Protein AF-0000000085184685 (afdb_homodimer)

Nearest PDB structures (foldseek):
  4kwa-assembly1_B  TM=7.964E-01  e=4.367E-06  Saccharomonospora viridis DSM 43017
  2g3b-assembly1_B  TM=8.438E-01  e=8.774E-06  Rhodococcus jostii RHA1
  7acl-assembly1_B  TM=8.457E-01  e=2.557E-05  Escherichia coli
  2dg8-assembly1_D  TM=8.093E-01  e=1.333E-05  Streptomyces coelicolor A3(2)
  1rpw-assembly2_D  TM=7.799E-01  e=7.452E-05  Staphylococcus aureus

Solvent-accessible surface area (backbone atoms only — not comparable to full-atom values): 22399 Å² total; per-residue (Å²): 132,80,74,77,71,76,73,72,76,70,70,53,70,66,53,54,54,49,35,44,31,49,25,37,51,52,33,18,37,73,61,27,58,80,45,51,36,68,64,52,24,18,59,67,44,73,47,53,62,72,58,48,54,77,78,29,89,42,71,65,53,43,51,46,51,27,50,51,50,54,54,49,50,51,53,49,52,52,57,67,66,39,63,91,74,70,53,41,50,51,41,50,32,44,50,49,44,48,52,49,29,74,81,62,28,33,48,57,48,46,23,35,49,28,40,49,53,57,42,33,80,78,31,68,70,44,33,52,53,50,50,51,54,52,47,53,51,38,50,52,46,23,53,34,48,43,48,32,30,42,76,70,74,48,70,66,52,71,70,55,31,52,52,50,21,53,46,45,47,11,36,50,48,10,44,30,50,52,42,22,76,40,54,84,79,51,60,91,65,41,60,32,52,46,48,39,53,40,45,15,34,55,68,72,47,88,57,56,74,74,80,126,132,79,74,76,72,75,72,71,75,70,70,53,69,66,54,54,52,49,35,44,31,49,25,38,50,53,33,20,37,74,62,28,57,81,46,49,36,67,66,51,26,17,59,67,45,73,46,51,62,72,58,48,52,76,76,30,89,43,70,66,54,44,50,44,50,28,49,50,51,53,53,49,49,52,53,48,52,51,57,68,66,36,64,91,74,70,54,41,49,52,40,49,32,42,50,46,45,49,52,50,29,74,81,64,28,33,48,57,47,46,24,34,49,28,42,49,54,57,44,31,80,77,31,69,69,44,31,52,52,50,49,51,54,52,48,54,52,38,50,52,48,21,55,34,48,45,47,31,30,40,75,70,74,48,69,65,53,73,69,53,31,51,52,50,21,53,47,44,49,10,36,50,49,11,43,30,50,53,42,22,75,41,54,84,80,51,60,91,64,42,61,31,52,45,47,39,52,41,46,14,34,56,68,72,47,87,56,58,74,73,80,125

Organism: NCBI:txid2984134

Structure (mmCIF, N/CA/C/O backbone):
data_AF-0000000085184685-model_v1
#
loop_
_entity.id
_entity.type
_entity.pdbx_description
1 polymer 'TetR family transcriptional regulator'
#
loop_
_atom_site.group_PDB
_atom_site.id
_atom_site.type_symbol
_atom_site.label_atom_id
_atom_site.label_alt_id
_atom_site.label_comp_id
_atom_site.label_asym_id
_atom_site.label_entity_id
_atom_site.label_seq_id
_atom_site.pdbx_PDB_ins_code
_atom_site.Cartn_x
_atom_site.Cartn_y
_atom_site.Cartn_z
_atom_site.occupancy
_atom_site.B_iso_or_equiv
_atom_site.auth_seq_id
_atom_site.auth_comp_id
_atom_site.auth_asym_id
_atom_site.auth_atom_id
_atom_site.pdbx_PDB_model_num
ATOM 1 N N . MET A 1 1 ? -50.969 39.656 -0.7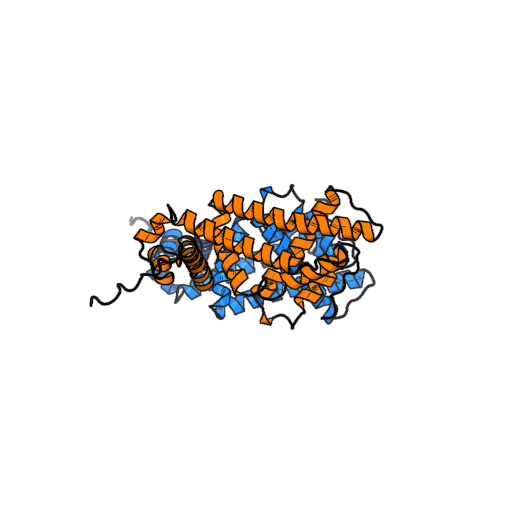15 1 43 1 MET A N 1
ATOM 2 C CA . MET A 1 1 ? -50.75 38.219 -0.789 1 43 1 MET A CA 1
ATOM 3 C C . MET A 1 1 ? -49.281 37.906 -0.47 1 43 1 MET A C 1
ATOM 5 O O . MET A 1 1 ? -48.375 38.438 -1.093 1 43 1 MET A O 1
ATOM 9 N N . SER A 1 2 ? -48.938 37.438 0.768 1 44.94 2 SER A N 1
ATOM 10 C CA . SER A 1 2 ? -47.594 37.25 1.322 1 44.94 2 SER A CA 1
ATOM 11 C C . SER A 1 2 ? -46.781 36.281 0.467 1 44.94 2 SER A C 1
ATOM 13 O O . SER A 1 2 ? -47.312 35.375 -0.138 1 44.94 2 SER A O 1
ATOM 15 N N . ALA A 1 3 ? -45.719 36.719 -0.067 1 52.44 3 ALA A N 1
ATOM 16 C CA . ALA A 1 3 ? -44.781 35.906 -0.838 1 52.44 3 ALA A CA 1
ATOM 17 C C . ALA A 1 3 ? -44.562 34.562 -0.168 1 52.44 3 ALA A C 1
ATOM 19 O O . ALA A 1 3 ? -44.5 34.469 1.061 1 52.44 3 ALA A O 1
ATOM 20 N N . PRO A 1 4 ? -45.062 33.406 -0.814 1 47.41 4 PRO A N 1
ATOM 21 C CA . PRO A 1 4 ? -44.844 32.125 -0.174 1 47.41 4 PRO A CA 1
ATOM 22 C C . PRO A 1 4 ? -43.438 31.969 0.418 1 47.41 4 PRO A C 1
ATOM 24 O O . PRO A 1 4 ? -42.5 32.562 -0.084 1 47.41 4 PRO A O 1
ATOM 27 N N . ARG A 1 5 ? -43.281 31.938 1.69 1 47.94 5 ARG A N 1
ATOM 28 C CA . ARG A 1 5 ? -42.031 31.625 2.365 1 47.94 5 ARG A CA 1
ATOM 29 C C . ARG A 1 5 ? -41.25 30.562 1.611 1 47.94 5 ARG A C 1
ATOM 31 O O . ARG A 1 5 ? -41.812 29.562 1.169 1 47.94 5 ARG A O 1
ATOM 38 N N . ARG A 1 6 ? -40.281 30.906 0.871 1 45.97 6 ARG A N 1
ATOM 39 C CA . ARG A 1 6 ? -39.406 29.906 0.266 1 45.97 6 ARG A CA 1
ATOM 40 C C . ARG A 1 6 ? -39.25 28.688 1.169 1 45.97 6 ARG A C 1
ATOM 42 O O . ARG A 1 6 ? -38.906 28.812 2.34 1 45.97 6 ARG A O 1
ATOM 49 N N . SER A 1 7 ? -40.062 27.734 1.13 1 41.69 7 SER A N 1
ATOM 50 C CA . SER A 1 7 ? -39.906 26.469 1.832 1 41.69 7 SER A CA 1
ATOM 51 C C . SER A 1 7 ? -38.438 26.062 1.874 1 41.69 7 SER A C 1
ATOM 53 O O . SER A 1 7 ? -37.781 25.938 0.831 1 41.69 7 SER A O 1
ATOM 55 N N . PHE A 1 8 ? -37.594 26.719 2.709 1 42.94 8 PHE A N 1
ATOM 56 C CA . PHE A 1 8 ? -36.281 26.141 2.914 1 42.94 8 PHE A CA 1
ATOM 57 C C . PHE A 1 8 ? -36.312 24.625 2.785 1 42.94 8 PHE A C 1
ATOM 59 O O . PHE A 1 8 ? -36.906 23.938 3.619 1 42.94 8 PHE A O 1
ATOM 66 N N . THR A 1 9 ? -36.594 24.016 1.753 1 44.91 9 THR A N 1
ATOM 67 C CA . THR A 1 9 ? -36.375 22.594 1.581 1 44.91 9 THR A CA 1
ATOM 68 C C . THR A 1 9 ? -35.219 22.109 2.449 1 44.91 9 THR A C 1
ATOM 70 O O . THR A 1 9 ? -34.062 22.453 2.197 1 44.91 9 THR A O 1
ATOM 73 N N . ARG A 1 10 ? -35.406 22.109 3.777 1 50.97 10 ARG A N 1
ATOM 74 C CA . ARG A 1 10 ? -34.531 21.547 4.785 1 50.97 10 ARG A CA 1
ATOM 75 C C . ARG A 1 10 ? -33.875 20.266 4.27 1 50.97 10 ARG A C 1
ATOM 77 O O . ARG A 1 10 ? -34.562 19.297 3.949 1 50.97 10 ARG A O 1
ATOM 84 N N . ASP A 1 11 ? -32.812 20.328 3.617 1 61.84 11 ASP A N 1
ATOM 85 C CA . ASP A 1 11 ? -32.125 19.094 3.232 1 61.84 11 ASP A CA 1
AT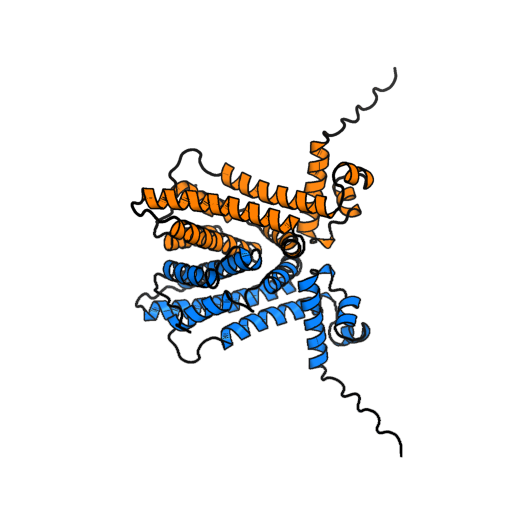OM 86 C C . ASP A 1 11 ? -32.219 18.047 4.344 1 61.84 11 ASP A C 1
ATOM 88 O O . ASP A 1 11 ? -32.125 18.391 5.527 1 61.84 11 ASP A O 1
ATOM 92 N N . ASP A 1 12 ? -32.75 16.875 4.031 1 80.12 12 ASP A N 1
ATOM 93 C CA 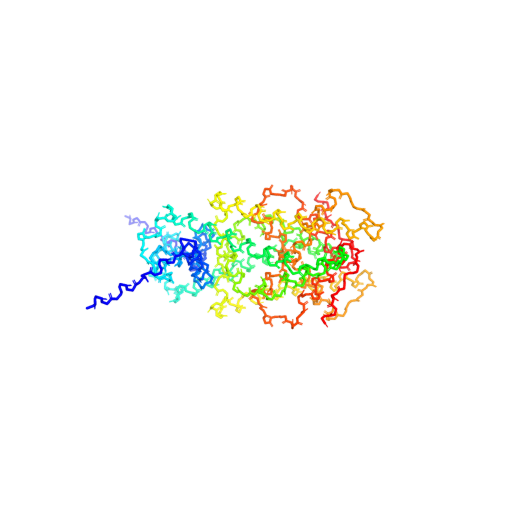. ASP A 1 12 ? -32.844 15.695 4.891 1 80.12 12 ASP A CA 1
ATOM 94 C C . ASP A 1 12 ? -31.562 15.461 5.676 1 80.12 12 ASP A C 1
ATOM 96 O O . ASP A 1 12 ? -30.484 15.766 5.191 1 80.12 12 ASP A O 1
ATOM 100 N N . PRO A 1 13 ? -31.656 15.531 7.016 1 84.5 13 PRO A N 1
ATOM 101 C CA . PRO A 1 13 ? -30.516 15.297 7.895 1 84.5 13 PRO A CA 1
ATOM 102 C C . PRO A 1 13 ? -29.5 14.305 7.305 1 84.5 13 PRO A C 1
ATOM 104 O O . PRO A 1 13 ? -28.297 14.492 7.441 1 84.5 13 PRO A O 1
ATOM 107 N N . GLU A 1 14 ? -29.984 13.406 6.586 1 88 14 GLU A N 1
ATOM 108 C CA . GLU A 1 14 ? -29.109 12.406 5.98 1 88 14 GLU A CA 1
ATOM 109 C C . GLU A 1 14 ? -28.281 13.016 4.848 1 88 14 GLU A C 1
ATOM 111 O O . GLU A 1 14 ? -27.125 12.648 4.656 1 88 14 GLU A O 1
ATOM 116 N N . THR A 1 15 ? -28.844 13.898 4.211 1 90 15 THR A N 1
ATOM 117 C CA . THR A 1 15 ? -28.156 14.57 3.115 1 90 15 THR A CA 1
ATOM 118 C C . THR A 1 15 ? -27.031 15.469 3.645 1 90 15 THR A C 1
ATOM 120 O O . THR A 1 15 ? -25.938 15.5 3.08 1 90 15 THR A O 1
ATOM 123 N N . ARG A 1 16 ? -27.312 16.141 4.723 1 91.75 16 ARG A N 1
ATOM 124 C CA . ARG A 1 16 ? -26.312 17.031 5.316 1 91.75 16 ARG A CA 1
ATOM 125 C C . ARG A 1 16 ? -25.156 16.234 5.91 1 91.75 16 ARG A C 1
ATOM 127 O O . ARG A 1 16 ? -23.984 16.609 5.77 1 91.75 16 ARG A O 1
ATOM 134 N N . ARG A 1 17 ? -25.531 15.188 6.562 1 94.44 17 ARG A N 1
ATOM 135 C CA . ARG A 1 17 ? -24.5 14.297 7.09 1 94.44 17 ARG A CA 1
ATOM 136 C C . ARG A 1 17 ? -23.609 13.766 5.973 1 94.44 17 ARG A C 1
ATOM 138 O O . ARG A 1 17 ? -22.375 13.742 6.113 1 94.44 17 ARG A O 1
ATOM 145 N N . ALA A 1 18 ? -24.219 13.375 4.871 1 94.75 18 ALA A N 1
ATOM 146 C CA . ALA A 1 18 ? -23.469 12.867 3.719 1 94.75 18 ALA A CA 1
ATOM 147 C C . ALA A 1 18 ? -22.594 13.945 3.107 1 94.75 18 ALA A C 1
ATOM 149 O O . ALA A 1 18 ? -21.484 13.664 2.625 1 94.75 18 ALA A O 1
ATOM 150 N N . ALA A 1 19 ? -23.047 15.102 3.131 1 95.5 19 ALA A N 1
ATOM 151 C CA . ALA A 1 19 ? -22.266 16.219 2.6 1 95.5 19 ALA A CA 1
ATOM 152 C C . ALA A 1 19 ? -21.016 16.469 3.426 1 95.5 19 ALA A C 1
ATOM 154 O O . ALA A 1 19 ? -19.953 16.781 2.879 1 95.5 19 ALA A O 1
ATOM 155 N N . LEU A 1 20 ? -21.172 16.328 4.719 1 96.38 20 LEU A N 1
ATOM 156 C CA . LEU A 1 20 ? -20.031 16.484 5.609 1 96.38 20 LEU A CA 1
ATOM 157 C C . LEU A 1 20 ? -19 15.383 5.359 1 96.38 20 LEU A C 1
ATOM 159 O O . LEU A 1 20 ? -17.797 15.656 5.293 1 96.38 20 LEU A O 1
ATOM 163 N N . ILE A 1 21 ? -19.469 14.227 5.168 1 96.81 21 ILE A N 1
ATOM 164 C CA . ILE A 1 21 ? -18.609 13.086 4.898 1 96.81 21 ILE A CA 1
ATOM 165 C C . ILE A 1 21 ? -17.891 13.289 3.568 1 96.81 21 ILE A C 1
ATOM 167 O O . ILE A 1 21 ? -16.672 13.109 3.482 1 96.81 21 ILE A O 1
ATOM 171 N N . ALA A 1 22 ? -18.609 13.75 2.586 1 96.81 22 ALA A N 1
ATOM 172 C CA . ALA A 1 22 ? -18.016 14 1.269 1 96.81 22 ALA A CA 1
ATOM 173 C C . ALA A 1 22 ? -16.969 15.102 1.329 1 96.81 22 ALA A C 1
ATOM 175 O O . ALA A 1 22 ? -15.93 15.008 0.673 1 96.81 22 ALA A O 1
ATOM 176 N N . ALA A 1 23 ? -17.234 16.031 2.105 1 97.25 23 ALA A N 1
ATOM 177 C CA . ALA A 1 23 ? -16.297 17.141 2.27 1 97.25 23 ALA A CA 1
ATOM 178 C C . ALA A 1 23 ? -14.992 16.656 2.885 1 97.25 23 ALA A C 1
ATOM 180 O O . ALA A 1 23 ? -13.906 17.062 2.449 1 97.25 23 ALA A O 1
ATOM 181 N N . VAL A 1 24 ? -15.102 15.828 3.881 1 96.94 24 VAL A N 1
ATOM 182 C CA . VAL A 1 24 ? -13.922 15.273 4.52 1 96.94 24 VAL A CA 1
ATOM 183 C C . VAL A 1 24 ? -13.086 14.508 3.494 1 96.94 24 VAL A C 1
ATOM 185 O O . VAL A 1 24 ? -11.875 14.727 3.379 1 96.94 24 VAL A O 1
ATOM 188 N N . LEU A 1 25 ? -13.734 13.656 2.732 1 96.31 25 LEU A N 1
ATOM 189 C CA . LEU A 1 25 ? -13.047 12.805 1.764 1 96.31 25 LEU A CA 1
ATOM 190 C C . LEU A 1 25 ? -12.367 13.648 0.689 1 96.31 25 LEU A C 1
ATOM 192 O O . LEU A 1 25 ? -11.219 13.391 0.332 1 96.31 25 LEU A O 1
ATOM 196 N N . ASP A 1 26 ? -13.031 14.672 0.25 1 95.44 26 ASP A N 1
ATOM 197 C CA . ASP A 1 26 ? -12.484 15.531 -0.799 1 95.44 26 ASP A CA 1
ATOM 198 C C . ASP A 1 26 ? -11.266 16.297 -0.301 1 95.44 26 ASP A C 1
ATOM 200 O O . ASP A 1 26 ? -10.234 16.344 -0.976 1 95.44 26 ASP A O 1
ATOM 204 N N . LEU A 1 27 ? -11.375 16.844 0.879 1 94.62 27 LEU A N 1
ATOM 205 C CA . LEU A 1 27 ? -10.281 17.625 1.457 1 94.62 27 LEU A CA 1
ATOM 206 C C . LEU A 1 27 ? -9.062 16.734 1.714 1 94.62 27 LEU A C 1
ATOM 208 O O . LEU A 1 27 ? -7.938 17.109 1.378 1 94.62 27 LEU A O 1
ATOM 212 N N . MET A 1 28 ? -9.344 15.586 2.236 1 92.5 28 MET A N 1
ATOM 213 C CA . MET A 1 28 ? -8.242 14.688 2.592 1 92.5 28 MET A CA 1
ATOM 214 C C . MET A 1 28 ? -7.59 14.109 1.344 1 92.5 28 MET A C 1
ATOM 216 O O . MET A 1 28 ? -6.375 13.898 1.313 1 92.5 28 MET A O 1
ATOM 220 N N . ALA A 1 29 ? -8.406 13.836 0.353 1 90.75 29 ALA A N 1
ATOM 221 C CA . ALA A 1 29 ? -7.859 13.305 -0.894 1 90.75 29 ALA A CA 1
ATOM 222 C C . ALA A 1 29 ? -6.938 14.312 -1.563 1 90.75 29 ALA A C 1
ATOM 224 O O . ALA A 1 29 ? -5.898 13.945 -2.119 1 90.75 29 ALA A O 1
ATOM 225 N N . GLU A 1 30 ? -7.25 15.539 -1.43 1 87.44 30 GLU A N 1
ATOM 226 C CA . GLU A 1 30 ? -6.547 16.594 -2.16 1 87.44 30 GLU A CA 1
ATOM 227 C C . GLU A 1 30 ? -5.34 17.094 -1.374 1 87.44 30 GLU A C 1
ATOM 229 O O . GLU A 1 30 ? -4.25 17.25 -1.928 1 87.44 30 GLU A O 1
ATOM 234 N N . ASP A 1 31 ? -5.582 17.266 -0.012 1 85.69 31 ASP A N 1
ATOM 235 C CA . ASP A 1 31 ? -4.539 18 0.698 1 85.69 31 ASP A CA 1
ATOM 236 C C . ASP A 1 31 ? -4.074 17.25 1.938 1 85.69 31 ASP A C 1
ATOM 238 O O . ASP A 1 31 ? -3.293 17.766 2.736 1 85.69 31 ASP A O 1
ATOM 242 N N . GLY A 1 32 ? -4.555 16.031 2.059 1 86.31 32 GLY A N 1
ATOM 243 C CA . GLY A 1 32 ? -4.137 15.227 3.201 1 86.31 32 GLY A CA 1
ATOM 244 C C . GLY A 1 32 ? -4.977 15.477 4.438 1 86.31 32 GLY A C 1
ATOM 245 O O . GLY A 1 32 ? -5.895 16.297 4.422 1 86.31 32 GLY A O 1
ATOM 246 N N . PRO A 1 33 ? -4.695 14.797 5.551 1 85.81 33 PRO A N 1
ATOM 247 C CA . PRO A 1 33 ? -5.52 14.836 6.762 1 85.81 33 PRO A CA 1
ATOM 248 C C . PRO A 1 33 ? -5.562 16.219 7.398 1 85.81 33 PRO A C 1
ATOM 250 O O . PRO A 1 33 ? -6.578 16.609 7.984 1 85.81 33 PRO A O 1
ATOM 253 N N . GLN A 1 34 ? -4.543 16.938 7.297 1 84.38 34 GLN A N 1
ATOM 254 C CA . GLN A 1 34 ? -4.445 18.234 7.953 1 84.38 34 GLN A CA 1
ATOM 255 C C . GLN A 1 34 ? -5.406 19.234 7.324 1 84.38 34 GLN A C 1
ATOM 257 O O . GLN A 1 34 ? -5.738 20.25 7.938 1 84.38 34 GLN A O 1
ATOM 262 N N . ALA A 1 35 ? -5.805 18.938 6.184 1 88.81 35 ALA A N 1
ATOM 263 C CA . ALA A 1 35 ? -6.695 19.859 5.469 1 88.81 35 ALA A CA 1
ATOM 264 C C . ALA A 1 35 ? -8.125 19.734 5.98 1 88.81 35 ALA A C 1
ATOM 266 O O . ALA A 1 35 ? -8.945 20.625 5.75 1 88.81 35 ALA A O 1
ATOM 267 N N . ALA A 1 36 ? -8.414 18.641 6.629 1 92.75 36 ALA A N 1
ATOM 268 C CA . ALA A 1 36 ? -9.773 18.406 7.105 1 92.75 36 ALA A CA 1
ATOM 269 C C . ALA A 1 36 ? -9.992 19.031 8.477 1 92.75 36 ALA A C 1
ATOM 271 O O . ALA A 1 36 ? -10.266 18.344 9.453 1 92.75 36 ALA A O 1
ATOM 272 N N . THR A 1 37 ? -9.945 20.375 8.508 1 93.75 37 THR A N 1
ATOM 273 C CA . THR A 1 37 ? -10.32 21.094 9.719 1 93.75 37 THR A CA 1
ATOM 274 C C . THR A 1 37 ? -11.828 21.312 9.789 1 93.75 37 THR A C 1
ATOM 276 O O . THR A 1 37 ? -12.516 21.234 8.766 1 93.75 37 THR A O 1
ATOM 279 N N . VAL A 1 38 ? -12.258 21.578 11.008 1 95.06 38 VAL A N 1
ATOM 280 C CA . VAL A 1 38 ? -13.688 21.797 11.188 1 95.06 38 VAL A CA 1
ATOM 281 C C . VAL A 1 38 ? -14.148 22.953 10.305 1 95.06 38 VAL A C 1
ATOM 283 O O . VAL A 1 38 ? -15.188 22.859 9.633 1 95.06 38 VAL A O 1
ATOM 286 N N . ARG A 1 39 ? -13.383 23.969 10.25 1 95.94 39 ARG A N 1
ATOM 287 C CA . ARG A 1 39 ? -13.719 25.141 9.453 1 95.94 39 ARG A CA 1
ATOM 288 C C . ARG A 1 39 ? -13.742 24.797 7.965 1 95.94 39 ARG A C 1
ATOM 290 O O . ARG A 1 39 ? -14.695 25.141 7.262 1 95.94 39 ARG A O 1
ATOM 297 N N . ALA A 1 40 ? -12.734 24.109 7.496 1 96.56 40 ALA A N 1
ATOM 298 C CA . ALA A 1 40 ? -12.633 23.766 6.082 1 96.56 40 ALA A CA 1
ATOM 299 C C . ALA A 1 40 ? -13.75 22.812 5.668 1 96.56 40 ALA A C 1
ATOM 301 O O . ALA A 1 40 ? -14.312 22.938 4.574 1 96.56 40 ALA A O 1
ATOM 302 N N . ILE A 1 41 ? -14.07 21.844 6.52 1 97.31 41 ILE A N 1
ATOM 303 C CA . ILE A 1 41 ? -15.125 20.875 6.25 1 97.31 41 ILE A CA 1
ATOM 304 C C . ILE A 1 41 ? -16.469 21.594 6.148 1 97.31 41 ILE A C 1
ATOM 306 O O . ILE A 1 41 ? -17.234 21.359 5.211 1 97.31 41 ILE A O 1
ATOM 310 N N . ALA A 1 42 ? -16.734 22.484 7.129 1 96.25 42 ALA A N 1
ATOM 311 C CA . ALA A 1 42 ? -17.984 23.25 7.137 1 96.25 42 ALA A CA 1
ATOM 312 C C . ALA A 1 42 ? -18.125 24.078 5.859 1 96.25 42 ALA A C 1
ATOM 314 O O . ALA A 1 42 ? -19.172 24.031 5.203 1 96.25 42 ALA A O 1
ATOM 315 N N . ASP A 1 43 ? -17.094 24.75 5.523 1 96.75 43 ASP A N 1
ATOM 316 C CA . ASP A 1 43 ? -17.094 25.594 4.332 1 96.75 43 ASP A CA 1
ATOM 317 C C . ASP A 1 43 ? -17.359 24.781 3.072 1 96.75 43 ASP A C 1
ATOM 319 O O . ASP A 1 43 ? -18.188 25.156 2.24 1 96.75 43 ASP A O 1
ATOM 323 N N . ALA A 1 44 ? -16.703 23.672 2.967 1 96.19 44 ALA A N 1
ATOM 324 C CA . ALA A 1 44 ? -16.828 22.812 1.793 1 96.19 44 ALA A CA 1
ATOM 325 C C . ALA A 1 44 ? -18.234 22.219 1.697 1 96.19 44 ALA A C 1
ATOM 327 O O . ALA A 1 44 ? -18.75 22 0.599 1 96.19 44 ALA A O 1
ATOM 328 N N . ALA A 1 45 ? -18.828 21.969 2.828 1 95.62 45 ALA A N 1
ATOM 329 C CA . ALA A 1 45 ? -20.156 21.359 2.869 1 95.62 45 ALA A CA 1
ATOM 330 C C . ALA A 1 45 ? -21.266 22.406 2.773 1 95.62 45 ALA A C 1
ATOM 332 O O . ALA A 1 45 ? -22.438 22.078 2.643 1 95.62 45 ALA A O 1
ATOM 333 N N . GLY A 1 46 ? -20.891 23.688 2.859 1 95 46 GLY A N 1
ATOM 334 C CA . GLY A 1 46 ? -21.875 24.75 2.854 1 95 46 GLY A CA 1
ATOM 335 C C . GLY A 1 46 ? -22.703 24.812 4.129 1 95 46 GLY A C 1
ATOM 336 O O . GLY A 1 46 ? -23.906 25.109 4.086 1 95 46 GLY A O 1
ATOM 337 N N . LEU A 1 47 ? -22.094 24.453 5.211 1 94.38 47 LEU A N 1
ATOM 338 C CA . LEU A 1 47 ? -22.75 24.438 6.516 1 94.38 47 LEU A CA 1
ATOM 339 C C . LEU A 1 47 ? -21.984 25.281 7.52 1 94.38 47 LEU A C 1
ATOM 341 O O . LEU A 1 47 ? -20.844 25.672 7.262 1 94.38 47 LEU A O 1
ATOM 345 N N . SER A 1 48 ? -22.641 25.594 8.617 1 92.12 48 SER A N 1
ATOM 346 C CA . SER A 1 48 ? -21.938 26.266 9.703 1 92.12 48 SER A CA 1
ATOM 347 C C . SER A 1 48 ? -21.172 25.266 10.57 1 92.12 48 SER A C 1
ATOM 349 O O . SER A 1 48 ? -21.516 24.078 10.602 1 92.12 48 SER A O 1
ATOM 351 N N . GLN A 1 49 ? -20.141 25.719 11.242 1 92.31 49 GLN A N 1
ATOM 352 C CA . GLN A 1 49 ? -19.391 24.875 12.172 1 92.31 49 GLN A CA 1
ATOM 353 C C . GLN A 1 49 ? -20.297 24.312 13.258 1 92.31 49 GLN A C 1
ATOM 355 O O . GLN A 1 49 ? -20.125 23.172 13.703 1 92.31 49 GLN A O 1
ATOM 360 N N . GLY A 1 50 ? -21.266 25.141 13.688 1 91.25 50 GLY A N 1
ATOM 361 C CA . GLY A 1 50 ? -22.234 24.703 14.688 1 91.25 50 GLY A CA 1
ATOM 362 C C . GLY A 1 50 ? -23.078 23.516 14.227 1 91.25 50 GLY A C 1
ATOM 363 O O . GLY A 1 50 ? -23.391 22.625 15.023 1 91.25 50 GLY A O 1
ATOM 364 N N . MET A 1 51 ? -23.406 23.469 13.016 1 90.69 51 MET A N 1
ATOM 365 C CA . MET A 1 51 ? -24.203 22.391 12.453 1 90.69 51 MET A CA 1
ATOM 366 C C . MET A 1 51 ? -23.438 21.078 12.469 1 90.69 51 MET A C 1
ATOM 368 O O . MET A 1 51 ? -24.031 20 12.609 1 90.69 51 MET A O 1
ATOM 372 N N . ILE A 1 52 ? -22.078 21.109 12.312 1 93.12 52 ILE A N 1
ATOM 373 C CA . ILE A 1 52 ? -21.266 19.891 12.359 1 93.12 52 ILE A CA 1
ATOM 374 C C . ILE A 1 52 ? -21.453 19.203 13.703 1 93.12 52 ILE A C 1
ATOM 376 O O . ILE A 1 52 ? -21.562 17.969 13.766 1 93.12 52 ILE A O 1
ATOM 380 N N . ARG A 1 53 ? -21.609 19.984 14.742 1 91.44 53 ARG A N 1
ATOM 381 C CA . ARG A 1 53 ? -21.734 19.438 16.094 1 91.44 53 ARG A CA 1
ATOM 382 C C . ARG A 1 53 ? -23.062 18.688 16.266 1 91.44 53 ARG A C 1
ATOM 384 O O . ARG A 1 53 ? -23.188 17.828 17.141 1 91.44 53 ARG A O 1
ATOM 391 N N . HIS A 1 54 ? -24.031 19.062 15.469 1 92.31 54 HIS A N 1
ATOM 392 C CA . HIS A 1 54 ? -25.328 18.375 15.5 1 92.31 54 HIS A CA 1
ATOM 393 C C . HIS A 1 54 ? -25.188 16.938 15 1 92.31 54 HIS A C 1
ATOM 395 O O . HIS A 1 54 ? -25.953 16.062 15.422 1 92.31 54 HIS A O 1
ATOM 401 N N . TYR A 1 55 ? -24.188 16.719 14.234 1 93.94 55 TYR A N 1
ATOM 402 C CA . TYR A 1 55 ? -24.078 15.422 13.586 1 93.94 55 TYR A CA 1
ATOM 403 C C . TYR A 1 55 ? -22.922 14.617 14.18 1 93.94 55 TYR A C 1
ATOM 405 O O . TYR A 1 55 ? -23 13.391 14.266 1 93.94 55 TYR A O 1
ATOM 413 N N . PHE A 1 56 ? -21.859 15.328 14.539 1 95.69 56 PHE A N 1
ATOM 414 C CA . PHE A 1 56 ? -20.672 14.68 15.062 1 95.69 56 PHE A CA 1
ATOM 415 C C . PHE A 1 56 ? -20.141 15.422 16.281 1 95.69 56 PHE A C 1
ATOM 417 O O . PHE A 1 56 ? -19.969 16.641 16.25 1 95.69 56 PHE A O 1
ATOM 424 N N . SER A 1 57 ? -19.812 14.656 17.25 1 93.94 57 SER A N 1
ATOM 425 C CA . SER A 1 57 ? -19.391 15.25 18.516 1 93.94 57 SER A CA 1
ATOM 426 C C . SER A 1 57 ? -17.953 15.758 18.438 1 93.94 57 SER A C 1
ATOM 428 O O . SER A 1 57 ? -17.578 16.688 19.156 1 93.94 57 SER A O 1
ATOM 430 N N . THR A 1 58 ? -17.156 15.062 17.656 1 93.25 58 THR A N 1
ATOM 431 C CA . THR A 1 58 ? -15.766 15.461 17.531 1 93.25 58 THR A CA 1
ATOM 432 C C . THR A 1 58 ? -15.305 15.352 16.078 1 93.25 58 THR A C 1
ATOM 434 O O . THR A 1 58 ? -15.953 14.688 15.258 1 93.25 58 THR A O 1
ATOM 437 N N . LYS A 1 59 ? -14.281 16.031 15.75 1 92.81 59 LYS A N 1
ATOM 438 C CA . LYS A 1 59 ? -13.672 15.93 14.43 1 92.81 59 LYS A CA 1
ATOM 439 C C . LYS A 1 59 ? -13.242 14.492 14.133 1 92.81 59 LYS A C 1
ATOM 441 O O . LYS A 1 59 ? -13.406 14.008 13.008 1 92.81 59 LYS A O 1
ATOM 446 N N . GLU A 1 60 ? -12.75 13.828 15.133 1 90.75 60 GLU A N 1
ATOM 447 C CA . GLU A 1 60 ? -12.297 12.453 15 1 90.75 60 GLU A CA 1
ATOM 448 C C . GLU A 1 60 ? -13.445 11.523 14.625 1 90.75 60 GLU A C 1
ATOM 450 O O . GLU A 1 60 ? -13.281 10.633 13.789 1 90.75 60 GLU A O 1
ATOM 455 N N . GLU A 1 61 ? -14.516 11.773 15.211 1 94.31 61 GLU A N 1
ATOM 456 C CA . GLU A 1 61 ? -15.695 10.992 14.875 1 94.31 61 GLU A CA 1
ATOM 457 C C . GLU A 1 61 ? -16.109 11.211 13.422 1 94.31 61 GLU A C 1
ATOM 459 O O . GLU A 1 61 ? -16.484 10.266 12.727 1 94.31 61 GLU A O 1
ATOM 464 N N . LEU A 1 62 ? -16.109 12.461 13.055 1 96 62 LEU A N 1
ATOM 465 C CA . LEU A 1 62 ? -16.453 12.805 11.68 1 96 62 LEU A CA 1
ATOM 466 C C . LEU A 1 62 ? -15.484 12.156 10.695 1 96 62 LEU A C 1
ATOM 468 O O . LEU A 1 62 ? -15.906 11.586 9.688 1 96 62 LEU A O 1
ATOM 472 N N . ILE A 1 63 ? -14.25 12.156 10.977 1 94.88 63 ILE A N 1
ATOM 473 C CA . ILE A 1 63 ? -13.219 11.578 10.117 1 94.88 63 ILE A CA 1
ATOM 474 C C . ILE A 1 63 ? -13.383 10.062 10.055 1 94.88 63 ILE A C 1
ATOM 476 O O . ILE A 1 63 ? -13.297 9.461 8.984 1 94.88 63 ILE A O 1
ATOM 480 N N . ASN A 1 64 ? -13.602 9.453 11.172 1 94.56 64 ASN A N 1
ATOM 481 C CA . ASN A 1 64 ? -13.828 8.016 11.203 1 94.56 64 ASN A CA 1
ATOM 482 C C . ASN A 1 64 ? -15.055 7.625 10.391 1 94.56 64 ASN A C 1
ATOM 484 O O . ASN A 1 64 ? -15.047 6.613 9.688 1 94.56 64 ASN A O 1
ATOM 488 N N . ALA A 1 65 ? -16.062 8.422 10.516 1 95.94 65 ALA A N 1
ATOM 489 C CA . ALA A 1 65 ? -17.281 8.18 9.734 1 95.94 65 ALA A CA 1
ATOM 490 C C . ALA A 1 65 ? -17 8.281 8.234 1 95.94 65 ALA A C 1
ATOM 492 O O . ALA A 1 65 ? -17.547 7.516 7.441 1 95.94 65 ALA A O 1
ATOM 493 N N . ALA A 1 66 ? -16.234 9.227 7.859 1 96.62 66 ALA A N 1
ATOM 494 C CA . ALA A 1 66 ? -15.836 9.383 6.457 1 96.62 66 ALA A CA 1
ATOM 495 C C . ALA A 1 66 ? -15.039 8.18 5.973 1 96.62 66 ALA A C 1
ATOM 497 O O . ALA A 1 66 ? -15.258 7.68 4.867 1 96.62 66 ALA A O 1
ATOM 498 N N . TYR A 1 67 ? -14.172 7.723 6.797 1 94.25 67 TYR A N 1
ATOM 499 C CA . TYR A 1 67 ? -13.375 6.539 6.48 1 94.25 67 TYR A CA 1
ATOM 500 C C . TYR A 1 67 ? -14.273 5.324 6.277 1 94.25 67 TYR A C 1
ATOM 502 O O . TYR A 1 67 ? -14.156 4.621 5.27 1 94.25 67 TYR A O 1
ATOM 510 N N . GLN A 1 68 ? -15.094 5.09 7.199 1 94.81 68 GLN A N 1
ATOM 511 C CA . GLN A 1 68 ? -16.016 3.967 7.121 1 94.81 68 GLN A CA 1
ATOM 512 C C . GLN A 1 68 ? -16.875 4.043 5.859 1 94.81 68 GLN A C 1
ATOM 514 O O . GLN A 1 68 ? -17.047 3.045 5.16 1 94.81 68 GLN A O 1
ATOM 519 N N . ALA A 1 69 ? -17.391 5.215 5.613 1 94.5 69 ALA A N 1
ATOM 520 C CA . ALA A 1 69 ? -18.234 5.402 4.434 1 94.5 69 ALA A CA 1
ATOM 521 C C . ALA A 1 69 ? -17.453 5.105 3.152 1 94.5 69 ALA A C 1
ATOM 523 O O . ALA A 1 69 ? -17.984 4.469 2.236 1 94.5 69 ALA A O 1
ATOM 524 N N . HIS A 1 70 ? -16.266 5.59 3.064 1 92.75 70 HIS A N 1
ATOM 525 C CA . HIS A 1 70 ? -15.422 5.375 1.9 1 92.75 70 HIS A CA 1
ATOM 526 C C . HIS A 1 70 ? -15.156 3.889 1.679 1 92.75 70 HIS A C 1
ATOM 528 O O . HIS A 1 70 ? -15.297 3.389 0.562 1 92.75 70 HIS A O 1
ATOM 534 N N . MET A 1 71 ? -14.781 3.16 2.707 1 91.38 71 MET A N 1
ATOM 535 C CA . MET A 1 71 ? -14.469 1.735 2.613 1 91.38 71 MET A CA 1
ATOM 536 C C . MET A 1 71 ? -15.719 0.93 2.264 1 91.38 71 MET A C 1
ATOM 538 O O . MET A 1 71 ? -15.656 0.005 1.452 1 91.38 71 MET A O 1
ATOM 542 N N . GLU A 1 72 ? -16.781 1.285 2.871 1 90.88 72 GLU A N 1
ATOM 543 C CA . GLU A 1 72 ? -18.031 0.605 2.59 1 90.88 72 GLU A CA 1
ATOM 544 C C . GLU A 1 72 ? -18.469 0.81 1.139 1 90.88 72 GLU A C 1
ATOM 546 O O . GLU A 1 72 ? -18.984 -0.11 0.502 1 90.88 72 GLU A O 1
ATOM 551 N N . ALA A 1 73 ? -18.281 1.978 0.668 1 88.44 73 ALA A N 1
ATOM 552 C CA . ALA A 1 73 ? -18.625 2.27 -0.722 1 88.44 73 ALA A CA 1
ATOM 553 C C . ALA A 1 73 ? -17.781 1.428 -1.68 1 88.44 73 ALA A C 1
ATOM 555 O O . ALA A 1 73 ? -18.297 0.936 -2.691 1 88.44 73 ALA A O 1
ATOM 556 N N . GLN A 1 74 ? -16.547 1.233 -1.392 1 86.75 74 GLN A N 1
ATOM 557 C CA . GLN A 1 74 ? -15.672 0.427 -2.227 1 86.75 74 GLN A CA 1
ATOM 558 C C . GLN A 1 74 ? -16.109 -1.035 -2.236 1 86.75 74 GLN A C 1
ATOM 560 O O . GLN A 1 74 ? -16.156 -1.666 -3.295 1 86.75 74 GLN A O 1
ATOM 565 N N . LEU A 1 75 ? -16.375 -1.576 -1.069 1 88.81 75 LEU A N 1
ATOM 566 C CA . LEU A 1 75 ? -16.812 -2.965 -0.967 1 88.81 75 LEU A CA 1
ATOM 567 C C . LEU A 1 75 ? -18.156 -3.164 -1.652 1 88.81 75 LEU A C 1
ATOM 569 O O . LEU A 1 75 ? -18.359 -4.168 -2.34 1 88.81 75 LEU A O 1
ATOM 573 N N . THR A 1 76 ? -19.016 -2.148 -1.453 1 87.5 76 THR A N 1
ATOM 574 C CA . THR A 1 76 ? -20.344 -2.221 -2.068 1 87.5 76 THR A CA 1
ATOM 575 C C . THR A 1 76 ? -20.234 -2.188 -3.59 1 87.5 76 THR A C 1
ATOM 577 O O . THR A 1 76 ? -20.906 -2.951 -4.281 1 87.5 76 THR A O 1
ATOM 580 N N . ALA A 1 77 ? -19.391 -1.361 -4.09 1 83.44 77 ALA A N 1
ATOM 581 C CA . ALA A 1 77 ? -19.172 -1.28 -5.531 1 83.44 77 ALA A CA 1
ATOM 582 C C . ALA A 1 77 ? -18.609 -2.596 -6.074 1 83.44 77 ALA A C 1
ATOM 584 O O . ALA A 1 77 ? -19.031 -3.055 -7.141 1 83.44 77 ALA A O 1
ATOM 585 N N . THR A 1 78 ? -17.719 -3.205 -5.324 1 87.38 78 THR A N 1
ATOM 586 C CA . THR A 1 78 ? -17.141 -4.492 -5.707 1 87.38 78 THR A CA 1
ATOM 587 C C . THR A 1 78 ? -18.219 -5.57 -5.75 1 87.38 78 THR A C 1
ATOM 589 O O . THR A 1 78 ? -18.359 -6.281 -6.75 1 87.38 78 THR A O 1
ATOM 592 N N . ARG A 1 79 ? -19.016 -5.59 -4.766 1 87.88 79 ARG A N 1
ATOM 593 C CA . ARG A 1 79 ? -20.062 -6.602 -4.684 1 87.88 79 ARG A CA 1
ATOM 594 C C . ARG A 1 79 ? -21.109 -6.41 -5.785 1 87.88 79 ARG A C 1
ATOM 596 O O . ARG A 1 79 ? -21.578 -7.383 -6.383 1 87.88 79 ARG A O 1
ATOM 603 N N . ALA A 1 80 ? -21.391 -5.145 -6.035 1 87.44 80 ALA A N 1
ATOM 604 C CA . ALA A 1 80 ? -22.422 -4.828 -7.031 1 87.44 80 ALA A CA 1
ATOM 605 C C . ALA A 1 80 ? -21.953 -5.195 -8.438 1 87.44 80 ALA A C 1
ATOM 607 O O . ALA A 1 80 ? -22.766 -5.434 -9.328 1 87.44 80 ALA A O 1
ATOM 608 N N . SER A 1 81 ? -20.672 -5.184 -8.609 1 86.31 81 SER A N 1
ATOM 609 C CA . SER A 1 81 ? -20.109 -5.48 -9.914 1 86.31 81 SER A CA 1
ATOM 610 C C . SER A 1 81 ? -20.078 -6.984 -10.18 1 86.31 81 SER A C 1
ATOM 612 O O . SER A 1 81 ? -19.891 -7.418 -11.312 1 86.31 81 SER A O 1
ATOM 614 N N . LEU A 1 82 ? -20.203 -7.797 -9.133 1 86.56 82 LEU A N 1
ATOM 615 C CA . LEU A 1 82 ? -20.156 -9.25 -9.273 1 86.56 82 LEU A CA 1
ATOM 616 C C . LEU A 1 82 ? -21.422 -9.781 -9.93 1 86.56 82 LEU A C 1
ATOM 618 O O . LEU A 1 82 ? -22.531 -9.367 -9.586 1 86.56 82 LEU A O 1
ATOM 622 N N . PRO A 1 83 ? -21.203 -10.516 -11.008 1 79.25 83 PRO A N 1
ATOM 623 C CA . PRO A 1 83 ? -22.391 -11.102 -11.625 1 79.25 83 PRO A CA 1
ATOM 624 C C . PRO A 1 83 ? -23.219 -11.922 -10.641 1 79.25 83 PRO A C 1
ATOM 626 O O . PRO A 1 83 ? -22.672 -12.633 -9.797 1 79.25 83 PRO A O 1
ATOM 629 N N . ALA A 1 84 ? -24.5 -11.648 -10.758 1 70.88 84 ALA A N 1
ATOM 630 C CA . ALA A 1 84 ? -25.438 -12.383 -9.906 1 70.88 84 ALA A CA 1
ATOM 631 C C . ALA A 1 84 ? -25.406 -13.875 -10.219 1 70.88 84 ALA A C 1
ATOM 633 O O . ALA A 1 84 ? -25.578 -14.711 -9.32 1 70.88 84 ALA A O 1
ATOM 634 N N . CYS A 1 85 ? -25.266 -14.078 -11.531 1 69.25 85 CYS A N 1
ATOM 635 C CA . CYS A 1 85 ? -25.172 -15.453 -12.016 1 69.25 85 CYS A CA 1
ATOM 636 C C . CYS A 1 85 ? -23.797 -15.727 -12.609 1 69.25 85 CYS A C 1
ATOM 638 O O . CYS A 1 85 ? -23.141 -14.812 -13.109 1 69.25 85 CYS A O 1
ATOM 640 N N . GLY A 1 86 ? -22.969 -16.672 -11.992 1 77.56 86 GLY A N 1
ATOM 641 C CA . GLY A 1 86 ? -21.672 -17.031 -12.531 1 77.56 86 GLY A CA 1
ATOM 642 C C . GLY A 1 86 ? -20.875 -17.953 -11.625 1 77.56 86 GLY A C 1
ATOM 643 O O . GLY A 1 86 ? -21.234 -18.141 -10.453 1 77.56 86 GLY A O 1
ATOM 644 N N . THR A 1 87 ? -19.938 -18.562 -12.234 1 89.44 87 THR A N 1
ATOM 645 C CA . THR A 1 87 ? -19.062 -19.469 -11.492 1 89.44 87 THR A CA 1
ATOM 646 C C . THR A 1 87 ? -18.188 -18.688 -10.516 1 89.44 87 THR A C 1
ATOM 648 O O . THR A 1 87 ? -18.047 -17.469 -10.641 1 89.44 87 THR A O 1
ATOM 651 N N . ALA A 1 88 ? -17.812 -19.328 -9.438 1 93.19 88 ALA A N 1
ATOM 652 C CA . ALA A 1 88 ? -16.875 -18.734 -8.492 1 93.19 88 ALA A CA 1
ATOM 653 C C . ALA A 1 88 ? -15.656 -18.172 -9.219 1 93.19 88 ALA A C 1
ATOM 655 O O . ALA A 1 88 ? -15.133 -17.109 -8.852 1 93.19 88 ALA A O 1
ATOM 656 N N . MET A 1 89 ? -15.273 -18.828 -10.266 1 93.19 89 MET A N 1
ATOM 657 C CA . MET A 1 89 ? -14.125 -18.391 -11.055 1 93.19 89 MET A CA 1
ATOM 658 C C . MET A 1 89 ? -14.406 -17.062 -11.758 1 93.19 89 MET A C 1
ATOM 660 O O . MET A 1 89 ? -13.562 -16.172 -11.773 1 93.19 89 MET A O 1
ATOM 664 N N . ALA A 1 90 ? -15.555 -16.938 -12.289 1 92.69 90 ALA A N 1
ATOM 665 C CA . ALA A 1 90 ? -15.945 -15.711 -12.969 1 92.69 90 ALA A CA 1
ATOM 666 C C . ALA A 1 90 ? -16.031 -14.547 -11.984 1 92.69 90 ALA A C 1
ATOM 668 O O . ALA A 1 90 ? -15.664 -13.414 -12.312 1 92.69 90 ALA A O 1
ATOM 669 N N . ARG A 1 91 ? -16.547 -14.836 -10.852 1 94.25 91 ARG A N 1
ATOM 670 C CA . ARG A 1 91 ? -16.672 -13.805 -9.828 1 94.25 91 ARG A CA 1
ATOM 671 C C . ARG A 1 91 ? -15.312 -13.367 -9.312 1 94.25 91 ARG A C 1
ATOM 673 O O . ARG A 1 91 ? -15.086 -12.18 -9.07 1 94.25 91 ARG A O 1
ATOM 680 N N . LEU A 1 92 ? -14.398 -14.344 -9.172 1 94.5 92 LEU A N 1
ATOM 681 C CA . LEU A 1 92 ? -13.031 -14.008 -8.789 1 94.5 92 LEU A CA 1
ATOM 682 C C . LEU A 1 92 ? -12.375 -13.133 -9.844 1 94.5 92 LEU A C 1
ATOM 684 O O . LEU A 1 92 ? -11.719 -12.141 -9.508 1 94.5 92 LEU A O 1
ATOM 688 N N . ALA A 1 93 ? -12.578 -13.492 -11.086 1 94.94 93 ALA A N 1
ATOM 689 C CA . ALA A 1 93 ? -12.031 -12.695 -12.18 1 94.94 93 ALA A CA 1
ATOM 690 C C . ALA A 1 93 ? -12.578 -11.273 -12.156 1 94.94 93 ALA A C 1
ATOM 692 O O . ALA A 1 93 ? -11.844 -10.312 -12.391 1 94.94 93 ALA A O 1
ATOM 693 N N . ARG A 1 94 ? -13.82 -11.141 -11.859 1 94.38 94 ARG A N 1
ATOM 694 C CA . ARG A 1 94 ? -14.453 -9.828 -11.82 1 94.38 94 ARG A CA 1
ATOM 695 C C . ARG A 1 94 ? -13.906 -8.984 -10.672 1 94.38 94 ARG A C 1
ATOM 697 O O . ARG A 1 94 ? -13.703 -7.781 -10.812 1 94.38 94 ARG A O 1
ATOM 704 N N . ILE A 1 95 ? -13.688 -9.586 -9.523 1 95 95 ILE A N 1
ATOM 705 C CA . ILE A 1 95 ? -13.133 -8.859 -8.391 1 95 95 ILE A CA 1
ATOM 706 C C . ILE A 1 95 ? -11.75 -8.32 -8.75 1 95 95 ILE A C 1
ATOM 708 O O . ILE A 1 95 ? -11.406 -7.188 -8.398 1 95 95 ILE A O 1
ATOM 712 N N . ILE A 1 96 ? -10.938 -9.133 -9.445 1 95.62 96 ILE A N 1
ATOM 713 C CA . ILE A 1 96 ? -9.609 -8.703 -9.859 1 95.62 96 ILE A CA 1
ATOM 714 C C . ILE A 1 96 ? -9.719 -7.477 -10.766 1 95.62 96 ILE A C 1
ATOM 716 O O . ILE A 1 96 ? -9.047 -6.469 -10.547 1 95.62 96 ILE A O 1
ATOM 720 N N . THR A 1 97 ? -10.633 -7.535 -11.695 1 94.69 97 THR A N 1
ATOM 721 C CA . THR A 1 97 ? -10.82 -6.449 -12.648 1 94.69 97 THR A CA 1
ATOM 722 C C . THR A 1 97 ? -11.266 -5.176 -11.938 1 94.69 97 THR A C 1
ATOM 724 O O . THR A 1 97 ? -10.68 -4.109 -12.133 1 94.69 97 THR A O 1
ATOM 727 N N . VAL A 1 98 ? -12.227 -5.27 -11.117 1 92.88 98 VAL A N 1
ATOM 728 C CA . VAL A 1 98 ? -12.82 -4.113 -10.453 1 92.88 98 VAL A CA 1
ATOM 729 C C . VAL A 1 98 ? -11.812 -3.49 -9.492 1 92.88 98 VAL A C 1
ATOM 731 O O . VAL A 1 98 ? -11.742 -2.268 -9.359 1 92.88 98 VAL A O 1
ATOM 734 N N . SER A 1 99 ? -11.047 -4.336 -8.797 1 94.5 99 SER A N 1
ATOM 735 C CA . SER A 1 99 ? -10.086 -3.867 -7.805 1 94.5 99 SER A CA 1
ATOM 736 C C . SER A 1 99 ? -8.953 -3.086 -8.453 1 94.5 99 SER A C 1
ATOM 738 O O . SER A 1 99 ? -8.305 -2.258 -7.809 1 94.5 99 SER A O 1
ATOM 740 N N . LEU A 1 100 ? -8.734 -3.348 -9.805 1 95.75 100 LEU A N 1
ATOM 741 C CA . LEU A 1 100 ? -7.52 -2.826 -10.422 1 95.75 100 LEU A CA 1
ATOM 742 C C . LEU A 1 100 ? -7.855 -1.857 -11.547 1 95.75 100 LEU A C 1
ATOM 744 O O . LEU A 1 100 ? -7.012 -1.577 -12.398 1 95.75 100 LEU A O 1
ATOM 748 N N . THR A 1 101 ? -9.109 -1.401 -11.562 1 91.88 101 THR A N 1
ATOM 749 C CA . THR A 1 101 ? -9.539 -0.399 -12.531 1 91.88 101 THR A CA 1
ATOM 750 C C . THR A 1 101 ? -10.258 0.752 -11.836 1 91.88 101 THR A C 1
ATOM 752 O O . THR A 1 101 ? -10.75 0.598 -10.719 1 91.88 101 THR A O 1
ATOM 755 N N . PRO A 1 102 ? -10.234 1.921 -12.477 1 88.88 102 PRO A N 1
ATOM 756 C CA . PRO A 1 102 ? -11.039 3.008 -11.922 1 88.88 102 PRO A CA 1
ATOM 757 C C . PRO A 1 102 ? -12.523 2.65 -11.82 1 88.88 102 PRO A C 1
ATOM 759 O O . PRO A 1 102 ? -13.039 1.902 -12.656 1 88.88 102 PRO A O 1
ATOM 762 N N . PRO A 1 103 ? -13.188 3.115 -10.727 1 87.12 103 PRO A N 1
ATOM 763 C CA . PRO A 1 103 ? -12.719 4.125 -9.781 1 87.12 103 PRO A CA 1
ATOM 764 C C . PRO A 1 103 ? -12.031 3.516 -8.555 1 87.12 103 PRO A C 1
ATOM 766 O O . PRO A 1 103 ? -11.516 4.246 -7.707 1 87.12 103 PRO A O 1
ATOM 769 N N . VAL A 1 104 ? -11.961 2.242 -8.414 1 87.38 104 VAL A N 1
ATOM 770 C CA . VAL A 1 104 ? -11.383 1.604 -7.238 1 87.38 104 VAL A CA 1
ATOM 771 C C . VAL A 1 104 ? -9.883 1.854 -7.199 1 87.38 104 VAL A C 1
ATOM 773 O O . VAL A 1 104 ? -9.312 2.088 -6.133 1 87.38 104 VAL A O 1
ATOM 776 N N . SER A 1 105 ? -9.359 1.825 -8.383 1 88.44 105 SER A N 1
ATOM 777 C CA . SER A 1 105 ? -7.922 2.039 -8.484 1 88.44 105 SER A CA 1
ATOM 778 C C . SER A 1 105 ? -7.605 3.301 -9.281 1 88.44 105 SER A C 1
ATOM 780 O O . SER A 1 105 ? -7.797 3.336 -10.5 1 88.44 105 SER A O 1
ATOM 782 N N . ASP A 1 106 ? -7.227 4.219 -8.625 1 90.38 106 ASP A N 1
ATOM 783 C CA . ASP A 1 106 ? -6.727 5.465 -9.195 1 90.38 106 ASP A CA 1
ATOM 784 C C . ASP A 1 106 ? -5.93 6.258 -8.164 1 90.38 106 ASP A C 1
ATOM 786 O O . ASP A 1 106 ? -5.898 5.898 -6.984 1 90.38 106 ASP A O 1
ATOM 790 N N . PRO A 1 107 ? -5.203 7.285 -8.578 1 92.12 107 PRO A N 1
ATOM 791 C CA . PRO A 1 107 ? -4.352 8.039 -7.652 1 92.12 107 PRO A CA 1
ATOM 792 C C . PRO A 1 107 ? -5.137 8.656 -6.496 1 92.12 107 PRO A C 1
ATOM 794 O O . PRO A 1 107 ? -4.625 8.75 -5.379 1 92.12 107 PRO A O 1
ATOM 797 N N . ARG A 1 108 ? -6.328 9.062 -6.734 1 91.5 108 ARG A N 1
ATOM 798 C CA . ARG A 1 108 ? -7.141 9.688 -5.695 1 91.5 108 ARG A CA 1
ATOM 799 C C . ARG A 1 108 ? -7.445 8.695 -4.574 1 91.5 108 ARG A C 1
ATOM 801 O O . ARG A 1 108 ? -7.336 9.039 -3.395 1 91.5 108 ARG A O 1
ATOM 808 N N . THR A 1 109 ? -7.805 7.504 -4.918 1 91.88 109 THR A N 1
ATOM 809 C CA . THR A 1 109 ? -8.156 6.516 -3.906 1 91.88 109 THR A CA 1
ATOM 810 C C . THR A 1 109 ? -6.926 6.105 -3.102 1 91.88 109 THR A C 1
ATOM 812 O O . THR A 1 109 ? -7.02 5.852 -1.9 1 91.88 109 THR A O 1
ATOM 815 N N . LEU A 1 110 ? -5.77 6.043 -3.744 1 93.62 110 LEU A N 1
ATOM 816 C CA . LEU A 1 110 ? -4.531 5.762 -3.029 1 93.62 110 LEU A CA 1
ATOM 817 C C . LEU A 1 110 ? -4.191 6.891 -2.062 1 93.62 110 LEU A C 1
ATOM 819 O O . LEU A 1 110 ? -3.799 6.637 -0.92 1 93.62 110 LEU A O 1
ATOM 823 N N . SER A 1 111 ? -4.379 8.133 -2.5 1 92.31 111 SER A N 1
ATOM 824 C CA . SER A 1 111 ? -4.137 9.281 -1.64 1 92.31 111 SER A CA 1
ATOM 825 C C . SER A 1 111 ? -5.051 9.266 -0.418 1 92.31 111 SER A C 1
ATOM 827 O O . SER A 1 111 ? -4.613 9.562 0.695 1 92.31 111 SER A O 1
ATOM 829 N N . LEU A 1 112 ? -6.25 8.984 -0.674 1 92.38 112 LEU A N 1
ATOM 830 C CA . LEU A 1 112 ? -7.215 8.922 0.417 1 92.38 112 LEU A CA 1
ATOM 831 C C . LEU A 1 112 ? -6.852 7.812 1.4 1 92.38 112 LEU A C 1
ATOM 833 O O . LEU A 1 112 ? -6.879 8.023 2.615 1 92.38 112 LEU A O 1
ATOM 837 N N . TRP A 1 113 ? -6.527 6.641 0.902 1 92.88 113 TRP A N 1
ATOM 838 C CA . TRP A 1 113 ? -6.086 5.539 1.752 1 92.88 113 TRP A CA 1
ATOM 839 C C . TRP A 1 113 ? -4.867 5.941 2.576 1 92.88 113 TRP A C 1
ATOM 841 O O . TRP A 1 113 ? -4.82 5.699 3.785 1 92.88 113 TRP A O 1
ATOM 851 N N . ALA A 1 114 ? -3.924 6.555 1.948 1 91.94 114 ALA A N 1
ATOM 852 C CA . ALA A 1 114 ? -2.705 6.996 2.621 1 91.94 114 ALA A CA 1
ATOM 853 C C . ALA A 1 114 ? -3.025 7.977 3.746 1 91.94 114 ALA A C 1
ATOM 855 O O . ALA A 1 114 ? -2.402 7.934 4.812 1 91.94 114 ALA A O 1
ATOM 856 N N . ALA A 1 115 ? -3.932 8.836 3.516 1 89.31 115 ALA A N 1
ATOM 857 C CA . ALA A 1 115 ? -4.344 9.805 4.531 1 89.31 115 ALA A CA 1
ATOM 858 C C . ALA A 1 115 ? -4.918 9.102 5.758 1 89.31 115 ALA A C 1
ATOM 860 O O . ALA A 1 115 ? -4.633 9.484 6.891 1 89.31 115 ALA A O 1
ATOM 861 N N . PHE A 1 116 ? -5.652 8.055 5.512 1 91.38 116 PHE A N 1
ATOM 862 C CA . PHE A 1 116 ? -6.316 7.359 6.613 1 91.38 116 PHE A CA 1
ATOM 863 C C . PHE A 1 116 ? -5.34 6.449 7.344 1 91.38 116 PHE A C 1
ATOM 865 O O . PHE A 1 116 ? -5.457 6.258 8.555 1 91.38 116 PHE A O 1
ATOM 872 N N . ILE A 1 117 ? -4.355 5.859 6.641 1 90.25 117 ILE A N 1
ATOM 873 C CA . ILE A 1 117 ? -3.473 4.844 7.203 1 90.25 117 ILE A CA 1
ATOM 874 C C . ILE A 1 117 ? -2.668 5.434 8.359 1 90.25 117 ILE A C 1
ATOM 876 O O . ILE A 1 117 ? -2.363 4.738 9.328 1 90.25 117 ILE A O 1
ATOM 880 N N . HIS A 1 118 ? -2.332 6.711 8.312 1 82.81 118 HIS A N 1
ATOM 881 C CA . HIS A 1 118 ? -1.604 7.383 9.383 1 82.81 118 HIS A CA 1
ATOM 882 C C . HIS A 1 118 ? -2.406 7.383 10.68 1 82.81 118 HIS A C 1
ATOM 884 O O . HIS A 1 118 ? -1.832 7.352 11.773 1 82.81 118 HIS A O 1
ATOM 890 N N . MET A 1 119 ? -3.674 7.371 10.523 1 85.19 119 MET A N 1
ATOM 891 C CA . MET A 1 119 ? -4.555 7.48 11.688 1 85.19 119 MET A CA 1
ATOM 892 C C . MET A 1 119 ? -4.82 6.109 12.297 1 85.19 119 MET A C 1
ATOM 894 O O . MET A 1 119 ? -5.109 6.004 13.492 1 85.19 119 MET A O 1
ATOM 898 N N . ILE A 1 120 ? -4.691 5.07 11.5 1 88.62 120 ILE A N 1
ATOM 899 C CA . ILE A 1 120 ? -4.984 3.707 11.93 1 88.62 120 ILE A CA 1
ATOM 900 C C . ILE A 1 120 ? -4.039 3.303 13.055 1 88.62 120 ILE A C 1
ATOM 902 O O . ILE A 1 120 ? -4.441 2.621 14 1 88.62 120 ILE A O 1
ATOM 906 N N . ARG A 1 121 ? -2.877 3.756 13.102 1 83 121 ARG A N 1
ATOM 907 C CA . ARG A 1 121 ? -1.869 3.4 14.094 1 83 121 ARG A CA 1
ATOM 908 C C . ARG A 1 121 ? -2.193 4.023 15.445 1 83 121 ARG A C 1
ATOM 910 O O . ARG A 1 121 ? -1.978 3.402 16.484 1 83 121 ARG A O 1
ATOM 917 N N . ARG A 1 122 ? -2.783 5.172 15.508 1 83.25 122 ARG A N 1
ATOM 918 C CA . ARG A 1 122 ? -2.887 5.934 16.75 1 83.25 122 ARG A CA 1
ATOM 919 C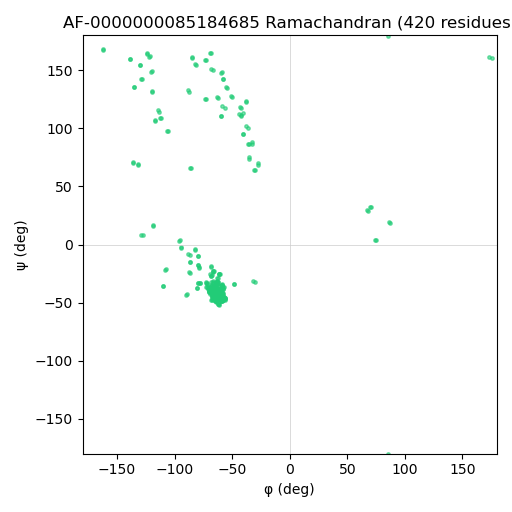 C . ARG A 1 122 ? -4.316 5.922 17.281 1 83.25 122 ARG A C 1
ATOM 921 O O . ARG A 1 122 ? -4.547 6.191 18.469 1 83.25 122 ARG A O 1
ATOM 928 N N . ASP A 1 123 ? -5.219 5.672 16.406 1 89.75 123 ASP A N 1
ATOM 929 C CA . ASP A 1 123 ? -6.625 5.754 16.797 1 89.75 123 ASP A CA 1
ATOM 930 C C . ASP A 1 123 ? -7.273 4.371 16.797 1 89.75 123 ASP A C 1
ATOM 932 O O . ASP A 1 123 ? -7.578 3.816 15.742 1 89.75 123 ASP A O 1
ATOM 936 N N . PRO A 1 124 ? -7.57 3.861 17.984 1 92.25 124 PRO A N 1
ATOM 937 C CA . PRO A 1 124 ? -8.133 2.512 18.094 1 92.25 124 PRO A CA 1
ATOM 938 C C . PRO A 1 124 ? -9.445 2.355 17.328 1 92.25 124 PRO A C 1
ATOM 940 O O . PRO A 1 124 ? -9.727 1.276 16.812 1 92.25 124 PRO A O 1
ATOM 943 N N . ALA A 1 125 ? -10.227 3.406 17.297 1 92.56 125 ALA A N 1
ATOM 944 C CA . ALA A 1 125 ? -11.484 3.326 16.578 1 92.56 125 ALA A CA 1
ATOM 945 C C . ALA A 1 125 ? -11.25 3.188 15.07 1 92.56 125 ALA A C 1
ATOM 947 O O . ALA A 1 125 ? -11.938 2.42 14.398 1 92.56 125 ALA A O 1
ATOM 948 N N . MET A 1 126 ? -10.344 3.875 14.586 1 92.25 126 MET A N 1
ATOM 949 C CA . MET A 1 126 ? -9.984 3.779 13.172 1 92.25 126 MET A CA 1
ATOM 950 C C . MET A 1 126 ? -9.375 2.418 12.859 1 92.25 126 MET A C 1
ATOM 952 O O . MET A 1 126 ? -9.648 1.84 11.805 1 92.25 126 MET A O 1
ATOM 956 N N . ARG A 1 127 ? -8.562 1.953 13.766 1 94.12 127 ARG A N 1
ATOM 957 C CA . ARG A 1 127 ? -7.965 0.633 13.609 1 94.12 127 ARG A CA 1
ATOM 958 C C . ARG A 1 127 ? -9.031 -0.451 13.547 1 94.12 127 ARG A C 1
ATOM 960 O O . ARG A 1 127 ? -8.953 -1.363 12.719 1 94.12 127 ARG A O 1
ATOM 967 N N . ALA A 1 128 ? -10 -0.345 14.406 1 95 128 ALA A N 1
ATOM 968 C CA . ALA A 1 128 ? -11.094 -1.315 14.43 1 95 128 ALA A CA 1
ATOM 969 C C . ALA A 1 128 ? -11.883 -1.283 13.125 1 95 128 ALA A C 1
ATOM 971 O O . ALA A 1 128 ? -12.258 -2.33 12.594 1 95 128 ALA A O 1
ATOM 972 N N . THR A 1 129 ? -12.125 -0.071 12.633 1 94.12 129 THR A N 1
ATOM 973 C CA . THR A 1 129 ? -12.82 0.087 11.359 1 94.12 129 THR A CA 1
ATOM 974 C C . THR A 1 129 ? -12 -0.524 10.219 1 94.12 129 THR A C 1
ATOM 976 O O . THR A 1 129 ? -12.547 -1.239 9.375 1 94.12 129 THR A O 1
ATOM 979 N N . HIS A 1 130 ? -10.727 -0.278 10.203 1 95.19 130 HIS A N 1
ATOM 980 C CA . HIS A 1 130 ? -9.844 -0.846 9.188 1 95.19 130 HIS A CA 1
ATOM 981 C C . HIS A 1 130 ? -9.852 -2.369 9.25 1 95.19 130 HIS A C 1
ATOM 983 O O . HIS A 1 130 ? -9.969 -3.035 8.219 1 95.19 130 HIS A O 1
ATOM 989 N N . GLU A 1 131 ? -9.719 -2.891 10.445 1 96.56 131 GLU A N 1
ATOM 990 C CA . GLU A 1 131 ? -9.695 -4.34 10.625 1 96.56 131 GLU A CA 1
ATOM 991 C C . GLU A 1 131 ? -10.984 -4.98 10.117 1 96.56 131 GLU A C 1
ATOM 993 O O . GLU A 1 131 ? -10.945 -6 9.422 1 96.56 131 GLU A O 1
ATOM 998 N N . ARG A 1 132 ? -12.062 -4.395 10.461 1 95.56 132 ARG A N 1
ATOM 999 C CA . ARG A 1 132 ? -13.352 -4.918 10.031 1 95.56 132 ARG A CA 1
ATOM 1000 C C . ARG A 1 132 ? -13.453 -4.945 8.508 1 95.56 132 ARG A C 1
ATOM 1002 O O . ARG A 1 132 ? -13.898 -5.938 7.93 1 95.56 132 ARG A O 1
ATOM 1009 N N . ASN A 1 133 ? -13.094 -3.869 7.887 1 94.44 133 ASN A N 1
ATOM 1010 C CA . ASN A 1 133 ? -13.18 -3.779 6.434 1 94.44 133 ASN A CA 1
ATOM 1011 C C . ASN A 1 133 ? -12.188 -4.715 5.75 1 94.44 133 ASN A C 1
ATOM 1013 O O . ASN A 1 133 ? -12.516 -5.328 4.73 1 94.44 133 ASN A O 1
ATOM 1017 N N . TYR A 1 134 ? -11 -4.855 6.309 1 96 134 TYR A N 1
ATOM 1018 C CA . TYR A 1 134 ? -10 -5.785 5.809 1 96 134 TYR A CA 1
ATOM 1019 C C . TYR A 1 134 ? -10.508 -7.219 5.855 1 96 134 TYR A C 1
ATOM 1021 O O . TYR A 1 134 ? -10.422 -7.949 4.863 1 96 134 TYR A O 1
ATOM 1029 N N . LEU A 1 135 ? -11.094 -7.562 6.949 1 96.94 135 LEU A N 1
ATOM 1030 C CA . LEU A 1 135 ? -11.578 -8.93 7.137 1 96.94 135 LEU A CA 1
ATOM 1031 C C . LEU A 1 135 ? -12.789 -9.203 6.25 1 96.94 135 LEU A C 1
ATOM 1033 O O . LEU A 1 135 ? -12.93 -10.297 5.703 1 96.94 135 LEU A O 1
ATOM 1037 N N . ARG A 1 136 ? -13.641 -8.219 6.102 1 95.62 136 ARG A N 1
ATOM 1038 C CA . ARG A 1 136 ? -14.812 -8.391 5.25 1 95.62 136 ARG A CA 1
ATOM 1039 C C . ARG A 1 136 ? -14.398 -8.68 3.809 1 95.62 136 ARG A C 1
ATOM 1041 O O . ARG A 1 136 ? -14.961 -9.57 3.164 1 95.62 136 ARG A O 1
ATOM 1048 N N . PHE A 1 137 ? -13.484 -7.969 3.291 1 96.19 137 PHE A N 1
ATOM 1049 C CA . PHE A 1 137 ? -13.016 -8.18 1.928 1 96.19 137 PHE A CA 1
ATOM 1050 C C . PHE A 1 137 ? -12.297 -9.523 1.806 1 96.19 137 PHE A C 1
ATOM 1052 O O . PHE A 1 137 ? -12.547 -10.281 0.869 1 96.19 137 PHE A O 1
ATOM 1059 N N . ARG A 1 138 ? -11.398 -9.781 2.77 1 97.06 138 ARG A N 1
ATOM 1060 C CA . ARG A 1 138 ? -10.656 -11.039 2.738 1 97.06 138 ARG A CA 1
ATOM 1061 C C . ARG A 1 138 ? -11.602 -12.234 2.824 1 97.06 138 ARG A C 1
ATOM 1063 O O . ARG A 1 138 ? -11.391 -13.242 2.152 1 97.06 138 ARG A O 1
ATOM 1070 N N . ASP A 1 139 ? -12.609 -12.102 3.658 1 96.81 139 ASP A N 1
ATOM 1071 C CA . ASP A 1 139 ? -13.594 -13.18 3.785 1 96.81 139 ASP A CA 1
ATOM 1072 C C . ASP A 1 139 ? -14.328 -13.406 2.467 1 96.81 139 ASP A C 1
ATOM 1074 O O . ASP A 1 139 ? -14.648 -14.547 2.115 1 96.81 139 ASP A O 1
ATOM 1078 N N . LEU A 1 140 ? -14.648 -12.312 1.8 1 95.5 140 LEU A N 1
ATOM 1079 C CA . LEU A 1 140 ? -15.258 -12.422 0.479 1 95.5 140 LEU A CA 1
ATOM 1080 C C . LEU A 1 140 ? -14.352 -13.172 -0.482 1 95.5 140 LEU A C 1
ATOM 1082 O O . LEU A 1 140 ? -14.781 -14.125 -1.139 1 95.5 140 LEU A O 1
ATOM 1086 N N . LEU A 1 141 ? -13.086 -12.828 -0.572 1 97.31 141 LEU A N 1
ATOM 1087 C CA . LEU A 1 141 ? -12.117 -13.5 -1.425 1 97.31 141 LEU A CA 1
ATOM 1088 C C . LEU A 1 141 ? -11.992 -14.977 -1.038 1 97.31 141 LEU A C 1
ATOM 1090 O O . LEU A 1 141 ? -11.992 -15.852 -1.906 1 97.31 141 LEU A O 1
ATOM 1094 N N . GLU A 1 142 ? -11.867 -15.164 0.273 1 98.38 142 GLU A N 1
ATOM 1095 C CA . GLU A 1 142 ? -11.695 -16.516 0.789 1 98.38 142 GLU A CA 1
ATOM 1096 C C . GLU A 1 142 ? -12.852 -17.422 0.366 1 98.38 142 GLU A C 1
ATOM 1098 O O . GLU A 1 142 ? -12.641 -18.547 -0.069 1 98.38 142 GLU A O 1
ATOM 1103 N N . SER A 1 143 ? -14.062 -16.922 0.514 1 97.12 143 SER A N 1
ATOM 1104 C CA . SER A 1 143 ? -15.234 -17.703 0.141 1 97.12 143 SER A CA 1
ATOM 1105 C C . SER A 1 143 ? -15.227 -18.031 -1.346 1 97.12 143 SER A C 1
ATOM 1107 O O . SER A 1 143 ? -15.562 -19.156 -1.734 1 97.12 143 SER A O 1
ATOM 1109 N N . LEU A 1 144 ? -14.875 -17.125 -2.158 1 96.38 144 LEU A N 1
ATOM 1110 C CA . LEU A 1 144 ? -14.82 -17.344 -3.6 1 96.38 144 LEU A CA 1
ATOM 1111 C C . LEU A 1 144 ? -13.703 -18.312 -3.963 1 96.38 144 LEU A C 1
ATOM 1113 O O . LEU A 1 144 ? -13.859 -19.156 -4.859 1 96.38 144 LEU A O 1
ATOM 1117 N N . ILE A 1 145 ? -12.562 -18.219 -3.279 1 98.12 145 ILE A N 1
ATOM 1118 C CA . ILE A 1 145 ? -11.422 -19.078 -3.52 1 98.12 145 ILE A CA 1
ATOM 1119 C C . ILE A 1 145 ? -11.781 -20.531 -3.172 1 98.12 145 ILE A C 1
ATOM 1121 O O . ILE A 1 145 ? -11.5 -21.438 -3.941 1 98.12 145 ILE A O 1
ATOM 1125 N N . VAL A 1 146 ? -12.398 -20.703 -2.018 1 98.31 146 VAL A N 1
ATOM 1126 C CA . VAL A 1 146 ? -12.828 -22.031 -1.597 1 98.31 146 VAL A CA 1
ATOM 1127 C C . VAL A 1 146 ? -13.75 -22.641 -2.65 1 98.31 146 VAL A C 1
ATOM 1129 O O . VAL A 1 146 ? -13.562 -23.781 -3.064 1 98.31 146 VAL A O 1
ATOM 1132 N N . ALA A 1 147 ? -14.711 -21.859 -3.105 1 96.62 147 ALA A N 1
ATOM 1133 C CA . ALA A 1 147 ? -15.672 -22.344 -4.094 1 96.62 147 ALA A CA 1
ATOM 1134 C C . ALA A 1 147 ? -14.984 -22.656 -5.422 1 96.62 147 ALA A C 1
ATOM 1136 O O . ALA A 1 147 ? -15.25 -23.688 -6.035 1 96.62 147 ALA A O 1
ATOM 1137 N N . ALA A 1 148 ? -14.141 -21.766 -5.891 1 96.12 148 ALA A N 1
ATOM 1138 C CA . ALA A 1 148 ? -13.445 -21.953 -7.164 1 96.12 148 ALA A CA 1
ATOM 1139 C C . ALA A 1 148 ? -12.562 -23.203 -7.125 1 96.12 148 ALA A C 1
ATOM 1141 O O . ALA A 1 148 ? -12.523 -23.969 -8.086 1 96.12 148 ALA A O 1
ATOM 1142 N N . CYS A 1 149 ? -11.805 -23.344 -6.008 1 97.06 149 CYS A N 1
ATOM 1143 C CA . CYS A 1 149 ? -10.938 -24.5 -5.855 1 97.06 149 CYS A CA 1
ATOM 1144 C C . CYS A 1 149 ? -11.75 -25.797 -5.82 1 97.06 149 CYS A C 1
ATOM 1146 O O . CYS A 1 149 ? -11.391 -26.781 -6.461 1 97.06 149 CYS A O 1
ATOM 1148 N N . ALA A 1 150 ? -12.844 -25.75 -5.113 1 96.25 150 ALA A N 1
ATOM 1149 C CA . ALA A 1 150 ? -13.711 -26.922 -5.043 1 96.25 150 ALA A CA 1
ATOM 1150 C C . ALA A 1 150 ? -14.258 -27.281 -6.422 1 96.25 150 ALA A C 1
ATOM 1152 O O . ALA A 1 150 ? -14.242 -28.453 -6.816 1 96.25 150 ALA A O 1
ATOM 1153 N N . ASP A 1 151 ? -14.719 -26.297 -7.105 1 93.81 151 ASP A N 1
ATOM 1154 C CA . ASP A 1 151 ? -15.281 -26.5 -8.438 1 93.81 151 ASP A CA 1
ATOM 1155 C C . ASP A 1 151 ? -14.234 -27.062 -9.391 1 93.81 151 ASP A C 1
ATOM 1157 O O . ASP A 1 151 ? -14.57 -27.734 -10.367 1 93.81 151 ASP A O 1
ATOM 1161 N N . SER A 1 152 ? -13.008 -26.812 -9.125 1 93.81 152 SER A N 1
ATOM 1162 C CA . SER A 1 152 ? -11.93 -27.266 -10 1 93.81 152 SER A CA 1
ATOM 1163 C C . SER A 1 152 ? -11.336 -28.594 -9.516 1 93.81 152 SER A C 1
ATOM 1165 O O . SER A 1 152 ? -10.297 -29.031 -10.016 1 93.81 152 SER A O 1
ATOM 1167 N N . GLY A 1 153 ? -11.891 -29.156 -8.484 1 94 153 GLY A N 1
ATOM 1168 C CA . GLY A 1 153 ? -11.5 -30.469 -8.016 1 94 153 GLY A CA 1
ATOM 1169 C C . GLY A 1 153 ? -10.32 -30.438 -7.059 1 94 153 GLY A C 1
ATOM 1170 O O . GLY A 1 153 ? -9.617 -31.438 -6.895 1 94 153 GLY A O 1
ATOM 1171 N N . ARG A 1 154 ? -10.031 -29.312 -6.449 1 93.12 154 ARG A N 1
ATOM 1172 C CA . ARG A 1 154 ? -8.922 -29.141 -5.516 1 93.12 154 ARG A CA 1
ATOM 1173 C C . ARG A 1 154 ? -9.375 -28.438 -4.25 1 93.12 154 ARG A C 1
ATOM 1175 O O . ARG A 1 154 ? -8.969 -27.297 -3.984 1 93.12 154 ARG A O 1
ATOM 1182 N N . PRO A 1 155 ? -10.164 -29.141 -3.508 1 96.12 155 PRO A N 1
ATOM 1183 C CA . PRO A 1 155 ? -10.602 -28.484 -2.273 1 96.12 155 PRO A CA 1
ATOM 1184 C C . PRO A 1 155 ? -9.438 -28.094 -1.364 1 96.12 155 PRO A C 1
ATOM 1186 O O . PRO A 1 155 ? -8.422 -28.797 -1.329 1 96.12 155 PRO A O 1
ATOM 1189 N N . VAL A 1 156 ? -9.656 -27.016 -0.662 1 97.81 156 VAL A N 1
ATOM 1190 C CA . VAL A 1 156 ? -8.609 -26.516 0.22 1 97.81 156 VAL A CA 1
ATOM 1191 C C . VAL A 1 156 ? -9.109 -26.484 1.661 1 97.81 156 VAL A C 1
ATOM 1193 O O . VAL A 1 156 ? -10.312 -26.328 1.904 1 97.81 156 VAL A O 1
ATOM 1196 N N . SER A 1 157 ? -8.148 -26.703 2.602 1 98 157 SER A N 1
ATOM 1197 C CA . SER A 1 157 ? -8.469 -26.594 4.02 1 98 157 SER A CA 1
ATOM 1198 C C . SER A 1 157 ? -8.758 -25.141 4.406 1 98 157 SER A C 1
ATOM 1200 O O . SER A 1 157 ? -8.461 -24.219 3.643 1 98 157 SER A O 1
ATOM 1202 N N . LYS A 1 158 ? -9.352 -24.953 5.559 1 97.38 158 LYS A N 1
ATOM 1203 C CA . LYS A 1 158 ? -9.633 -23.609 6.066 1 97.38 158 LYS A CA 1
ATOM 1204 C C . LYS A 1 158 ? -8.352 -22.797 6.199 1 97.38 158 LYS A C 1
ATOM 1206 O O . LYS A 1 158 ? -8.32 -21.625 5.844 1 97.38 158 LYS A O 1
ATOM 1211 N N . VAL A 1 159 ? -7.316 -23.469 6.688 1 97.31 159 VAL A N 1
ATOM 1212 C CA . VAL A 1 159 ? -6.035 -22.797 6.895 1 97.31 159 VAL A CA 1
ATOM 1213 C C . VAL A 1 159 ? -5.441 -22.391 5.551 1 97.31 159 VAL A C 1
ATOM 1215 O O . VAL A 1 159 ? -4.949 -21.266 5.402 1 97.31 159 VAL A O 1
ATOM 1218 N N . GLU A 1 160 ? -5.527 -23.281 4.613 1 98 160 GLU A N 1
ATOM 1219 C CA . GLU A 1 160 ? -5.012 -22.984 3.281 1 98 160 GLU A CA 1
ATOM 1220 C C . GLU A 1 160 ? -5.824 -21.891 2.605 1 98 160 GLU A C 1
ATOM 1222 O O . GLU A 1 160 ? -5.262 -21 1.948 1 98 160 GLU A O 1
ATOM 1227 N N . ALA A 1 161 ? -7.145 -21.922 2.764 1 98.5 161 ALA A N 1
ATOM 1228 C CA . ALA A 1 161 ? -8.023 -20.906 2.18 1 98.5 161 ALA A CA 1
ATOM 1229 C C . ALA A 1 161 ? -7.688 -19.516 2.705 1 98.5 161 ALA A C 1
ATOM 1231 O O . ALA A 1 161 ? -7.648 -18.547 1.94 1 98.5 161 ALA A O 1
ATOM 1232 N N . ARG A 1 162 ? -7.445 -19.406 3.977 1 98.62 162 ARG A N 1
ATOM 1233 C CA . ARG A 1 162 ? -7.074 -18.141 4.586 1 98.62 162 ARG A CA 1
ATOM 1234 C C . ARG A 1 162 ? -5.766 -17.609 4.008 1 98.62 162 ARG A C 1
ATOM 1236 O O . ARG A 1 162 ? -5.66 -16.438 3.656 1 98.62 162 ARG A O 1
ATOM 1243 N N . ARG A 1 163 ? -4.785 -18.484 3.898 1 98.5 163 ARG A N 1
ATOM 1244 C CA . ARG A 1 163 ? -3.484 -18.094 3.367 1 98.5 163 ARG A CA 1
ATOM 1245 C C . ARG A 1 163 ? -3.602 -17.625 1.918 1 98.5 163 ARG A C 1
ATOM 1247 O O . ARG A 1 163 ? -2.967 -16.656 1.521 1 98.5 163 ARG A O 1
ATOM 1254 N N . LEU A 1 164 ? -4.418 -18.359 1.187 1 98.75 164 LEU A N 1
ATOM 1255 C CA . LEU A 1 164 ? -4.629 -18 -0.21 1 98.75 164 LEU A CA 1
ATOM 1256 C C . LEU A 1 164 ? -5.34 -16.656 -0.319 1 98.75 164 LEU A C 1
ATOM 1258 O O . LEU A 1 164 ? -5.023 -15.852 -1.194 1 98.75 164 LEU A O 1
ATOM 1262 N N . ALA A 1 165 ? -6.285 -16.422 0.554 1 98.88 165 ALA A N 1
ATOM 1263 C CA . ALA A 1 165 ? -7.008 -15.148 0.542 1 98.88 165 ALA A CA 1
ATOM 1264 C C . ALA A 1 165 ? -6.074 -13.984 0.874 1 98.88 165 ALA A C 1
ATOM 1266 O O . ALA A 1 165 ? -6.145 -12.93 0.247 1 98.88 165 ALA A O 1
ATOM 1267 N N . ILE A 1 166 ? -5.191 -14.164 1.869 1 98.88 166 ILE A N 1
ATOM 1268 C CA . ILE A 1 166 ? -4.207 -13.148 2.223 1 98.88 166 ILE A CA 1
ATOM 1269 C C . ILE A 1 166 ? -3.291 -12.875 1.03 1 98.88 166 ILE A C 1
ATOM 1271 O O . ILE A 1 166 ? -3.037 -11.719 0.682 1 98.88 166 ILE A O 1
ATOM 1275 N N . ALA A 1 167 ? -2.828 -13.922 0.39 1 98.88 167 ALA A N 1
ATOM 1276 C CA . ALA A 1 167 ? -1.916 -13.82 -0.747 1 98.88 167 ALA A CA 1
ATOM 1277 C C . ALA A 1 167 ? -2.572 -13.086 -1.912 1 98.88 167 ALA A C 1
ATOM 1279 O O . ALA A 1 167 ? -1.967 -12.195 -2.51 1 98.88 167 ALA A O 1
ATOM 1280 N N . CYS A 1 168 ? -3.783 -13.453 -2.234 1 98.88 168 CYS A N 1
ATOM 1281 C CA . CYS A 1 168 ? -4.488 -12.836 -3.35 1 98.88 168 CYS A CA 1
ATOM 1282 C C . CYS A 1 168 ? -4.812 -11.375 -3.045 1 98.88 168 CYS A C 1
ATOM 1284 O O . CYS A 1 168 ? -4.695 -10.516 -3.918 1 98.88 168 CYS A O 1
ATOM 1286 N N . ASN A 1 169 ? -5.227 -11.141 -1.844 1 98.69 169 ASN A N 1
ATOM 1287 C CA . ASN A 1 169 ? -5.441 -9.758 -1.44 1 98.69 169 ASN A CA 1
ATOM 1288 C C . ASN A 1 169 ? -4.16 -8.938 -1.555 1 98.69 169 ASN A C 1
ATOM 1290 O O . ASN A 1 169 ? -4.195 -7.77 -1.96 1 98.69 169 ASN A O 1
ATOM 1294 N N . ALA A 1 170 ? -3.045 -9.539 -1.193 1 98.81 170 ALA A N 1
ATOM 1295 C CA . ALA A 1 170 ? -1.752 -8.867 -1.287 1 98.81 170 ALA A CA 1
ATOM 1296 C C . ALA A 1 170 ? -1.433 -8.492 -2.73 1 98.81 170 ALA A C 1
ATOM 1298 O O . ALA A 1 170 ? -0.934 -7.395 -2.998 1 98.81 170 ALA A O 1
ATOM 1299 N N . VAL A 1 171 ? -1.7 -9.375 -3.652 1 98.88 171 VAL A N 1
ATOM 1300 C CA . VAL A 1 171 ? -1.504 -9.086 -5.066 1 98.88 171 VAL A CA 1
ATOM 1301 C C . VAL A 1 171 ? -2.334 -7.863 -5.461 1 98.88 171 VAL A C 1
ATOM 1303 O O . VAL A 1 171 ? -1.821 -6.934 -6.09 1 98.88 171 VAL A O 1
ATOM 1306 N N . LEU A 1 172 ? -3.582 -7.867 -5.074 1 98.31 172 LEU A N 1
ATOM 1307 C CA . LEU A 1 172 ? -4.488 -6.777 -5.422 1 98.31 172 LEU A CA 1
ATOM 1308 C C . LEU A 1 172 ? -4.035 -5.469 -4.781 1 98.31 172 LEU A C 1
ATOM 1310 O O . LEU A 1 172 ? -3.922 -4.449 -5.461 1 98.31 172 LEU A O 1
ATOM 1314 N N . ASP A 1 173 ? -3.744 -5.535 -3.5 1 97.81 173 ASP A N 1
ATOM 1315 C CA . ASP A 1 173 ? -3.273 -4.355 -2.785 1 97.81 173 ASP A CA 1
ATOM 1316 C C . ASP A 1 173 ? -1.974 -3.828 -3.387 1 97.81 173 ASP A C 1
ATOM 1318 O O . ASP A 1 173 ? -1.799 -2.617 -3.539 1 97.81 173 ASP A O 1
ATOM 1322 N N . GLY A 1 174 ? -1.085 -4.742 -3.688 1 98.44 174 GLY A N 1
ATOM 1323 C CA . GLY A 1 174 ? 0.198 -4.344 -4.246 1 98.44 174 GLY A CA 1
ATOM 1324 C C . GLY A 1 174 ? 0.076 -3.686 -5.609 1 98.44 174 GLY A C 1
ATOM 1325 O O . GLY A 1 174 ? 0.672 -2.633 -5.848 1 98.44 174 GLY A O 1
ATOM 1326 N N . LEU A 1 175 ? -0.653 -4.289 -6.504 1 98.69 175 LEU A N 1
ATOM 1327 C CA . LEU A 1 175 ? -0.848 -3.719 -7.836 1 98.69 175 LEU A CA 1
ATOM 1328 C C . LEU A 1 175 ? -1.606 -2.398 -7.758 1 98.69 175 LEU A C 1
ATOM 1330 O O . LEU A 1 175 ? -1.306 -1.46 -8.5 1 98.69 175 LEU A O 1
ATOM 1334 N N . TRP A 1 176 ? -2.598 -2.379 -6.887 1 97.19 176 TRP A N 1
ATOM 1335 C CA . TRP A 1 176 ? -3.332 -1.146 -6.621 1 97.19 176 TRP A CA 1
ATOM 1336 C C . TRP A 1 176 ? -2.387 -0.036 -6.172 1 97.19 176 TRP A C 1
ATOM 1338 O O . TRP A 1 176 ? -2.469 1.093 -6.664 1 97.19 176 TRP A O 1
ATOM 1348 N N . LEU A 1 177 ? -1.522 -0.318 -5.297 1 97.19 177 LEU A N 1
ATOM 1349 C CA . LEU A 1 177 ? -0.522 0.611 -4.781 1 97.19 177 LEU A CA 1
ATOM 1350 C C . LEU A 1 177 ? 0.409 1.079 -5.895 1 97.19 177 LEU A C 1
ATOM 1352 O O . LEU A 1 177 ? 0.62 2.281 -6.07 1 97.19 177 LEU A O 1
ATOM 1356 N N . GLU A 1 178 ? 0.986 0.124 -6.656 1 97.38 178 GLU A N 1
ATOM 1357 C CA . GLU A 1 178 ? 1.905 0.452 -7.742 1 97.38 178 GLU A CA 1
ATOM 1358 C C . GLU A 1 178 ? 1.226 1.318 -8.797 1 97.38 178 GLU A C 1
ATOM 1360 O O . GLU A 1 178 ? 1.756 2.359 -9.188 1 97.38 178 GLU A O 1
ATOM 1365 N N . GLY A 1 179 ? 0.039 0.944 -9.188 1 96.5 179 GLY A N 1
ATOM 1366 C CA . GLY A 1 179 ? -0.699 1.681 -10.203 1 96.5 179 GLY A CA 1
ATOM 1367 C C . GLY A 1 179 ? -1.19 3.031 -9.719 1 96.5 179 GLY A C 1
ATOM 1368 O O . GLY A 1 179 ? -1.281 3.98 -10.5 1 96.5 179 GLY A O 1
ATOM 1369 N N . GLY A 1 180 ? -1.584 3.084 -8.492 1 95.38 180 GLY A N 1
ATOM 1370 C CA . GLY A 1 180 ? -2.033 4.34 -7.914 1 95.38 180 GLY A CA 1
ATOM 1371 C C . GLY A 1 180 ? -0.922 5.363 -7.773 1 95.38 180 GLY A C 1
ATOM 1372 O O . GLY A 1 180 ? -1.148 6.562 -7.961 1 95.38 180 GLY A O 1
ATOM 1373 N N . ALA A 1 181 ? 0.257 4.918 -7.465 1 95.31 181 ALA A N 1
ATOM 1374 C CA . ALA A 1 181 ? 1.392 5.809 -7.238 1 95.31 181 ALA A CA 1
ATOM 1375 C C . ALA A 1 181 ? 2.014 6.254 -8.562 1 95.31 181 ALA A C 1
ATOM 1377 O O . ALA A 1 181 ? 2.467 7.391 -8.688 1 95.31 181 ALA A O 1
ATOM 1378 N N . LEU A 1 182 ? 2.072 5.359 -9.523 1 95.56 182 LEU A N 1
ATOM 1379 C CA . LEU A 1 182 ? 2.691 5.633 -10.812 1 95.56 182 LEU A CA 1
ATOM 1380 C C . LEU A 1 182 ? 1.825 5.109 -11.953 1 95.56 182 LEU A C 1
ATOM 1382 O O . LEU A 1 182 ? 2.227 4.191 -12.672 1 95.56 182 LEU A O 1
ATOM 1386 N N . PRO A 1 183 ? 0.676 5.754 -12.18 1 94.62 183 PRO A N 1
ATOM 1387 C CA . PRO A 1 183 ? -0.228 5.227 -13.203 1 94.62 183 PRO A CA 1
ATOM 1388 C C . PRO A 1 183 ? 0.402 5.211 -14.602 1 94.62 183 PRO A C 1
ATOM 1390 O O . PRO A 1 183 ? 0.085 4.344 -15.414 1 94.62 183 PRO A O 1
ATOM 1393 N N . GLU A 1 184 ? 1.328 6.047 -14.836 1 94.31 184 GLU A N 1
ATOM 1394 C CA . GLU A 1 184 ? 1.923 6.188 -16.156 1 94.31 184 GLU A CA 1
ATOM 1395 C C . GLU A 1 184 ? 2.949 5.086 -16.422 1 94.31 184 GLU A C 1
ATOM 1397 O O . GLU A 1 184 ? 3.418 4.926 -17.547 1 94.31 184 GLU A O 1
ATOM 1402 N N . ALA A 1 185 ? 3.277 4.344 -15.414 1 95.56 185 ALA A N 1
ATOM 1403 C CA . ALA A 1 185 ? 4.289 3.301 -15.555 1 95.56 185 ALA A CA 1
ATOM 1404 C C . ALA A 1 185 ? 3.686 2.029 -16.141 1 95.56 185 ALA A C 1
ATOM 1406 O O . ALA A 1 185 ? 4.414 1.097 -16.5 1 95.56 185 ALA A O 1
ATOM 1407 N N . PHE A 1 186 ? 2.383 1.99 -16.359 1 97.19 186 PHE A N 1
ATOM 1408 C CA . PHE A 1 186 ? 1.712 0.769 -16.797 1 97.19 186 PHE A CA 1
ATOM 1409 C C . PHE A 1 186 ? 0.846 1.029 -18.016 1 97.19 186 PHE A C 1
ATOM 1411 O O . PHE A 1 186 ? 0.206 2.078 -18.125 1 97.19 186 PHE A O 1
ATOM 1418 N N . ALA A 1 187 ? 0.84 0.047 -18.906 1 96.75 187 ALA A N 1
ATOM 1419 C CA . ALA A 1 187 ? -0.039 0.111 -20.078 1 96.75 187 ALA A CA 1
ATOM 1420 C C . ALA A 1 187 ? -1.494 -0.124 -19.672 1 96.75 187 ALA A C 1
ATOM 1422 O O . ALA A 1 187 ? -1.772 -0.651 -18.594 1 96.75 187 ALA A O 1
ATOM 1423 N N . PRO A 1 188 ? -2.438 0.354 -20.562 1 94.25 188 PRO A N 1
ATOM 1424 C CA . PRO A 1 188 ? -3.848 0.06 -20.297 1 94.25 188 PRO A CA 1
ATOM 1425 C C . PRO A 1 188 ? -4.102 -1.423 -20.031 1 94.25 188 PRO A C 1
ATOM 1427 O O . PRO A 1 188 ? -3.605 -2.277 -20.781 1 94.25 188 PRO A O 1
ATOM 1430 N N . ARG A 1 189 ? -4.734 -1.798 -18.953 1 94 189 ARG A N 1
ATOM 1431 C CA . ARG A 1 189 ? -5.184 -3.135 -18.578 1 94 189 ARG A CA 1
ATOM 1432 C C . ARG A 1 189 ? -4.016 -4.004 -18.141 1 94 189 ARG A C 1
ATOM 1434 O O . ARG A 1 189 ? -4.184 -5.195 -17.875 1 94 189 ARG A O 1
ATOM 1441 N N . GLU A 1 190 ? -2.826 -3.434 -18.078 1 97.25 190 GLU A N 1
ATOM 1442 C CA . GLU A 1 190 ? -1.652 -4.23 -17.734 1 97.25 190 GLU A CA 1
ATOM 1443 C C . GLU A 1 190 ? -1.754 -4.77 -16.297 1 97.25 190 GLU A C 1
ATOM 1445 O O . GLU A 1 190 ? -1.472 -5.941 -16.062 1 97.25 190 GLU A O 1
ATOM 1450 N N . LEU A 1 191 ? -2.158 -3.928 -15.398 1 97.81 191 LEU A N 1
ATOM 1451 C CA . LEU A 1 191 ? -2.25 -4.34 -14.008 1 97.81 191 LEU A CA 1
ATOM 1452 C C . LEU A 1 191 ? -3.307 -5.426 -13.828 1 97.81 191 LEU A C 1
ATOM 1454 O O . LEU A 1 191 ? -3.102 -6.379 -13.07 1 97.81 191 LEU A O 1
ATOM 1458 N N . GLU A 1 192 ? -4.422 -5.301 -14.516 1 96.19 192 GLU A N 1
ATOM 1459 C CA . GLU A 1 192 ? -5.457 -6.332 -14.484 1 96.19 192 GLU A CA 1
ATOM 1460 C C . GLU A 1 192 ? -4.922 -7.664 -15 1 96.19 192 GLU A C 1
ATOM 1462 O O . GLU A 1 192 ? -5.195 -8.719 -14.422 1 96.19 192 GLU A O 1
ATOM 1467 N N . GLN A 1 193 ? -4.215 -7.594 -16.109 1 96.69 193 GLN A N 1
ATOM 1468 C CA . GLN A 1 193 ? -3.66 -8.805 -16.703 1 96.69 193 GLN A CA 1
ATOM 1469 C C . GLN A 1 193 ? -2.652 -9.461 -15.766 1 96.69 193 GLN A C 1
ATOM 1471 O O . GLN A 1 193 ? -2.654 -10.688 -15.602 1 96.69 193 GLN A O 1
ATOM 1476 N N . ILE A 1 194 ? -1.843 -8.641 -15.133 1 98.31 194 ILE A N 1
ATOM 1477 C CA . ILE A 1 194 ? -0.861 -9.156 -14.188 1 98.31 194 ILE A CA 1
ATOM 1478 C C . ILE A 1 194 ? -1.575 -9.742 -12.969 1 98.31 194 ILE A C 1
ATOM 1480 O O . ILE A 1 194 ? -1.189 -10.797 -12.461 1 98.31 194 ILE A O 1
ATOM 1484 N N . GLY A 1 195 ? -2.602 -9.016 -12.5 1 98.44 195 GLY A N 1
ATOM 1485 C CA . GLY A 1 195 ? -3.4 -9.531 -11.398 1 98.44 195 GLY A CA 1
ATOM 1486 C C . GLY A 1 195 ? -4.027 -10.875 -11.703 1 98.44 195 GLY A C 1
ATOM 1487 O O . GLY A 1 195 ? -3.982 -11.789 -10.875 1 98.44 195 GLY A O 1
ATOM 1488 N N . MET A 1 196 ? -4.586 -11.016 -12.914 1 97.81 196 MET A N 1
ATOM 1489 C CA . MET A 1 196 ? -5.219 -12.266 -13.344 1 97.81 196 MET A CA 1
ATOM 1490 C C . MET A 1 196 ? -4.211 -13.406 -13.375 1 97.81 196 MET A C 1
ATOM 1492 O O . MET A 1 196 ? -4.457 -14.477 -12.812 1 97.81 196 MET A O 1
ATOM 1496 N N . THR A 1 197 ? -3.082 -13.156 -13.93 1 97.81 197 THR A N 1
ATOM 1497 C CA . THR A 1 197 ? -2.064 -14.195 -14.07 1 97.81 197 THR A CA 1
ATOM 1498 C C . THR A 1 197 ? -1.479 -14.562 -12.711 1 97.81 197 THR A C 1
ATOM 1500 O O . THR A 1 197 ? -1.224 -15.742 -12.438 1 97.81 197 THR A O 1
ATOM 1503 N N . SER A 1 198 ? -1.253 -13.594 -11.844 1 98.62 198 SER A N 1
ATOM 1504 C CA . SER A 1 198 ? -0.657 -13.836 -10.539 1 98.62 198 SER A CA 1
ATOM 1505 C C . SER A 1 198 ? -1.597 -14.633 -9.641 1 98.62 198 SER A C 1
ATOM 1507 O O . SER A 1 198 ? -1.188 -15.617 -9.023 1 98.62 198 SER A O 1
ATOM 1509 N N . VAL A 1 199 ? -2.865 -14.195 -9.586 1 98.62 199 VAL A N 1
ATOM 1510 C CA . VAL A 1 199 ? -3.842 -14.891 -8.758 1 98.62 199 VAL A CA 1
ATOM 1511 C C . VAL A 1 199 ? -4.059 -16.297 -9.297 1 98.62 199 VAL A C 1
ATOM 1513 O O . VAL A 1 199 ? -4.172 -17.266 -8.531 1 98.62 199 VAL A O 1
ATOM 1516 N N . SER A 1 200 ? -4.121 -16.453 -10.633 1 98.31 200 SER A N 1
ATOM 1517 C CA . SER A 1 200 ? -4.219 -17.781 -11.25 1 98.31 200 SER A CA 1
ATOM 1518 C C . SER A 1 200 ? -3.07 -18.672 -10.805 1 98.31 200 SER A C 1
ATOM 1520 O O . SER A 1 200 ? -3.285 -19.844 -10.453 1 98.31 200 SER A O 1
ATOM 1522 N N . ALA A 1 201 ? -1.873 -18.141 -10.828 1 98.19 201 ALA A N 1
ATOM 1523 C CA . ALA A 1 201 ? -0.693 -18.922 -10.453 1 98.19 201 ALA A CA 1
ATOM 1524 C C . ALA A 1 201 ? -0.751 -19.328 -8.984 1 98.19 201 ALA A C 1
ATOM 1526 O O . ALA A 1 201 ? -0.472 -20.469 -8.641 1 98.19 201 ALA A O 1
ATOM 1527 N N . ILE A 1 202 ? -1.109 -18.406 -8.125 1 98.56 202 ILE A N 1
ATOM 1528 C CA . ILE A 1 202 ? -1.145 -18.641 -6.684 1 98.56 202 ILE A CA 1
ATOM 1529 C C . ILE A 1 202 ? -2.195 -19.688 -6.355 1 98.56 202 ILE A C 1
ATOM 1531 O O . ILE A 1 202 ? -1.975 -20.547 -5.496 1 98.56 202 ILE A O 1
ATOM 1535 N N . LEU A 1 203 ? -3.316 -19.609 -7.082 1 98.06 203 LEU A N 1
ATOM 1536 C CA . LEU A 1 203 ? -4.414 -20.531 -6.789 1 98.06 203 LEU A CA 1
ATOM 1537 C C . LEU A 1 203 ? -4.242 -21.844 -7.543 1 98.06 203 LEU A C 1
ATOM 1539 O O . LEU A 1 203 ? -4.891 -22.844 -7.211 1 98.06 203 LEU A O 1
ATOM 1543 N N . GLY A 1 204 ? -3.352 -21.875 -8.555 1 96.75 204 GLY A N 1
ATOM 1544 C CA . GLY A 1 204 ? -3.279 -23.031 -9.43 1 96.75 204 GLY A CA 1
ATOM 1545 C C . GLY A 1 204 ? 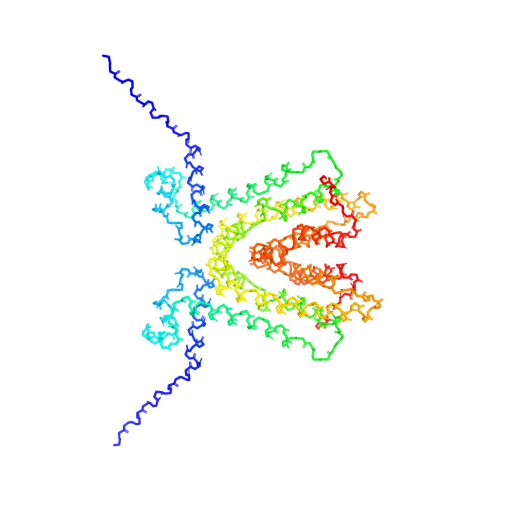-4.516 -23.203 -10.289 1 96.75 204 GLY A C 1
ATOM 1546 O O . GLY A 1 204 ? -4.961 -24.328 -10.531 1 96.75 204 GLY A O 1
ATOM 1547 N N . LEU A 1 205 ? -5.152 -22.062 -10.609 1 95.69 205 LEU A N 1
ATOM 1548 C CA . LEU A 1 205 ? -6.34 -22.016 -11.453 1 95.69 205 LEU A CA 1
ATOM 1549 C C . LEU A 1 205 ? -6.113 -21.141 -12.672 1 95.69 205 LEU A C 1
ATOM 1551 O O . LEU A 1 205 ? -5.16 -20.359 -12.711 1 95.69 205 LEU A O 1
ATOM 1555 N N . THR A 1 206 ? -6.914 -21.297 -13.688 1 93.06 206 THR A N 1
ATOM 1556 C CA . THR A 1 206 ? -6.863 -20.422 -14.852 1 93.06 206 THR A CA 1
ATOM 1557 C C . THR A 1 206 ? -8.047 -19.453 -14.867 1 93.06 206 THR A C 1
ATOM 1559 O O . THR A 1 206 ? -9.148 -19.828 -15.258 1 93.06 206 THR A O 1
ATOM 1562 N N . LEU A 1 207 ? -7.758 -18.266 -14.391 1 90.25 207 LEU A N 1
ATOM 1563 C CA . LEU A 1 207 ? -8.781 -17.219 -14.406 1 90.25 207 LEU A CA 1
ATOM 1564 C C . LEU A 1 207 ? -8.758 -16.453 -15.727 1 90.25 207 LEU A C 1
ATOM 1566 O O . LEU A 1 207 ? -7.691 -16.188 -16.281 1 90.25 207 LEU A O 1
ATOM 1570 N N . GLU A 1 208 ? -9.875 -16.281 -16.328 1 82.06 208 GLU A N 1
ATOM 1571 C CA . GLU A 1 208 ? -9.961 -15.539 -17.594 1 82.06 208 GLU A CA 1
ATOM 1572 C C . GLU A 1 208 ? -10.867 -14.312 -17.453 1 82.06 208 GLU A C 1
ATOM 1574 O O . GLU A 1 208 ? -11.867 -14.352 -16.719 1 82.06 208 GLU A O 1
ATOM 1579 N N . CYS A 1 209 ? -10.281 -13.258 -17.953 1 70.88 209 CYS A N 1
ATOM 1580 C CA . CYS A 1 209 ? -11.062 -12.031 -17.953 1 70.88 209 CYS A CA 1
ATOM 1581 C C . CYS A 1 209 ? -12.305 -12.18 -18.828 1 70.88 209 CYS A C 1
ATOM 1583 O O . CYS A 1 209 ? -12.266 -12.859 -19.859 1 70.88 209 CYS A O 1
ATOM 1585 N N . GLU A 1 210 ? -13.391 -11.906 -18.328 1 59.53 210 GLU A N 1
ATOM 1586 C CA . GLU A 1 210 ? -14.539 -11.93 -19.219 1 59.53 210 GLU A CA 1
ATOM 1587 C C . GLU A 1 210 ? -14.367 -10.93 -20.359 1 59.53 210 GLU A C 1
ATOM 1589 O O . GLU A 1 210 ? -13.805 -9.852 -20.172 1 59.53 210 GLU A O 1
ATOM 1594 N N . ALA A 1 211 ? -14.172 -11.477 -21.656 1 49.03 211 ALA A N 1
ATOM 1595 C CA . ALA A 1 211 ? -14.219 -10.594 -22.812 1 49.03 211 ALA A CA 1
ATOM 1596 C C . ALA A 1 211 ? -15.336 -9.562 -22.672 1 49.03 211 ALA A C 1
ATOM 1598 O O . ALA A 1 211 ? -16.469 -9.898 -22.312 1 49.03 211 ALA A O 1
ATOM 1599 N N . THR A 1 212 ? -14.922 -8.227 -22.109 1 42.94 212 THR A N 1
ATOM 1600 C CA . THR A 1 212 ? -16.016 -7.305 -22.422 1 42.94 212 THR A CA 1
ATOM 1601 C C . THR A 1 212 ? -16.469 -7.473 -23.859 1 42.94 212 THR A C 1
ATOM 1603 O O . THR A 1 212 ? -15.648 -7.672 -24.766 1 42.94 212 THR A O 1
ATOM 1606 N N . MET B 1 1 ? 46 31.391 33.156 1 43.97 1 MET B N 1
ATOM 1607 C CA . MET B 1 1 ? 45.938 30.406 32.062 1 43.97 1 MET B CA 1
ATOM 1608 C C . MET B 1 1 ? 44.531 30.234 31.562 1 43.97 1 MET B C 1
ATOM 1610 O O . MET B 1 1 ? 43.625 29.953 32.344 1 43.97 1 MET B O 1
ATOM 1614 N N . SER B 1 2 ? 44.094 30.875 30.438 1 46.22 2 SER B N 1
ATOM 1615 C CA . SER B 1 2 ? 42.75 30.984 29.891 1 46.22 2 SER B CA 1
ATOM 1616 C C . SER B 1 2 ? 42.125 29.609 29.656 1 46.22 2 SER B C 1
ATOM 1618 O O . SER B 1 2 ? 42.844 28.641 29.344 1 46.22 2 SER B O 1
ATOM 1620 N N . ALA B 1 3 ? 41.094 29.328 30.312 1 52.97 3 ALA B N 1
ATOM 1621 C CA . ALA B 1 3 ? 40.344 28.094 30.125 1 52.97 3 ALA B CA 1
ATOM 1622 C C . ALA B 1 3 ? 40.219 27.719 28.641 1 52.97 3 ALA B C 1
ATOM 1624 O O . ALA B 1 3 ? 40.031 28.594 27.797 1 52.97 3 ALA B O 1
ATOM 1625 N N . PRO B 1 4 ? 40.875 26.562 28.188 1 47.66 4 PRO B N 1
ATOM 1626 C CA . PRO B 1 4 ? 40.781 26.219 26.766 1 47.66 4 PRO B CA 1
ATOM 1627 C C . PRO B 1 4 ? 39.375 26.359 26.203 1 47.66 4 PRO B C 1
ATOM 1629 O O . PRO B 1 4 ? 38.406 26.219 26.938 1 47.66 4 PRO B O 1
ATOM 1632 N N . ARG B 1 5 ? 39.125 27.281 25.328 1 48.28 5 ARG B N 1
ATOM 1633 C CA . ARG B 1 5 ? 37.875 27.422 24.609 1 48.28 5 ARG B CA 1
ATOM 1634 C C . ARG B 1 5 ? 37.312 26.062 24.234 1 48.28 5 ARG B C 1
ATOM 1636 O O . ARG B 1 5 ? 38.031 25.172 23.781 1 48.28 5 ARG B O 1
ATOM 1643 N N . ARG B 1 6 ? 36.344 25.578 24.938 1 46.53 6 ARG B N 1
ATOM 1644 C CA . ARG B 1 6 ? 35.656 24.359 24.531 1 46.53 6 ARG B CA 1
ATOM 1645 C C . ARG B 1 6 ? 35.594 24.25 23.016 1 46.53 6 ARG B C 1
ATOM 1647 O O . ARG B 1 6 ? 35.156 25.156 22.328 1 46.53 6 ARG B O 1
ATOM 1654 N N . SER B 1 7 ? 36.531 23.703 22.359 1 42.16 7 SER B N 1
ATOM 1655 C CA . SER B 1 7 ? 36.469 23.406 20.938 1 42.16 7 SER B CA 1
ATOM 1656 C C . SER B 1 7 ? 35.062 23 20.516 1 42.16 7 SER B C 1
ATOM 1658 O O . SER B 1 7 ? 34.5 22.047 21.062 1 42.16 7 SER B O 1
ATOM 1660 N N . PHE B 1 8 ? 34.125 23.938 20.406 1 43.34 8 PHE B N 1
ATOM 1661 C CA . PHE B 1 8 ? 32.875 23.562 19.766 1 43.34 8 PHE B CA 1
ATOM 1662 C C . PHE B 1 8 ? 33.094 22.484 18.703 1 43.34 8 PHE B C 1
ATOM 1664 O O . PHE B 1 8 ? 33.719 22.75 17.688 1 43.34 8 PHE B O 1
ATOM 1671 N N . THR B 1 9 ? 33.5 21.359 18.938 1 45.22 9 THR B N 1
ATOM 1672 C CA . THR B 1 9 ? 33.469 20.281 17.953 1 45.22 9 THR B CA 1
ATOM 1673 C C . THR B 1 9 ? 32.344 20.5 16.953 1 45.22 9 THR B C 1
ATOM 1675 O O . THR B 1 9 ? 31.172 20.406 17.312 1 45.22 9 THR B O 1
ATOM 1678 N N . ARG B 1 10 ? 32.469 21.5 16.094 1 51.25 10 ARG B N 1
ATOM 1679 C CA . ARG B 1 10 ? 31.594 21.781 14.953 1 51.25 10 ARG B CA 1
ATOM 1680 C C . ARG B 1 10 ? 31.109 20.5 14.297 1 51.25 10 ARG B C 1
ATOM 1682 O O . ARG B 1 10 ? 31.922 19.703 13.812 1 51.25 10 ARG B O 1
ATOM 1689 N N . ASP B 1 11 ? 30.094 19.922 14.711 1 62 11 ASP B N 1
ATOM 1690 C CA . ASP B 1 11 ? 29.578 18.766 14 1 62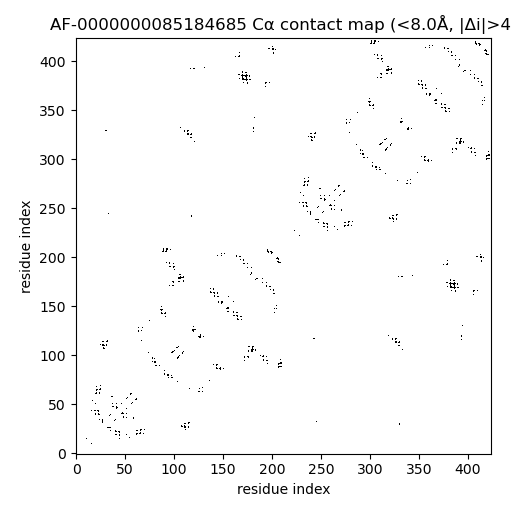 11 ASP B CA 1
ATOM 1691 C C . ASP B 1 11 ? 29.719 18.938 12.484 1 62 11 ASP B C 1
ATOM 1693 O O . ASP B 1 11 ? 29.547 20.031 11.961 1 62 11 ASP B O 1
ATOM 1697 N N . ASP B 1 12 ? 30.406 18 11.828 1 80.12 12 ASP B N 1
ATOM 1698 C CA . ASP B 1 12 ? 30.609 17.906 10.383 1 80.12 12 ASP B CA 1
ATOM 1699 C C . ASP B 1 12 ? 29.312 18.188 9.625 1 80.12 12 ASP B C 1
ATOM 1701 O O . ASP B 1 12 ? 28.219 17.875 10.117 1 80.12 12 ASP B O 1
ATOM 1705 N N . PRO B 1 13 ? 29.312 19.25 8.797 1 84.31 13 PRO B N 1
ATOM 1706 C CA . PRO B 1 13 ? 28.141 19.625 7.984 1 84.31 13 PRO B CA 1
ATOM 1707 C C . PRO B 1 13 ? 27.312 18.422 7.566 1 84.31 13 PRO B C 1
ATOM 1709 O O . PRO B 1 13 ? 26.078 18.5 7.547 1 84.31 13 PRO B O 1
ATOM 1712 N N . GLU B 1 14 ? 27.922 17.344 7.379 1 88.06 14 GLU B N 1
ATOM 1713 C CA . GLU B 1 14 ? 27.203 16.141 6.973 1 88.06 14 GLU B CA 1
ATOM 1714 C C . GLU B 1 14 ? 26.375 15.578 8.125 1 88.06 14 GLU B C 1
ATOM 1716 O O . GLU B 1 14 ? 25.281 15.062 7.91 1 88.06 14 GLU B O 1
ATOM 1721 N N . THR B 1 15 ? 26.859 15.734 9.234 1 90 15 THR B N 1
ATOM 1722 C CA . THR B 1 15 ? 26.156 15.258 10.422 1 90 15 THR B CA 1
ATOM 1723 C C . THR B 1 15 ? 24.922 16.094 10.688 1 90 15 THR B C 1
ATOM 1725 O O . THR B 1 15 ? 23.859 15.562 11.016 1 90 15 THR B O 1
ATOM 1728 N N . ARG B 1 16 ? 25.047 17.391 10.516 1 91.75 16 ARG B N 1
ATOM 1729 C CA . ARG B 1 16 ? 23.906 18.281 10.734 1 91.75 16 ARG B CA 1
ATOM 1730 C C . ARG B 1 16 ? 22.828 18.078 9.68 1 91.75 16 ARG B C 1
ATOM 1732 O O . ARG B 1 16 ? 21.641 18.078 9.992 1 91.75 16 ARG B O 1
ATOM 1739 N N . ARG B 1 17 ? 23.297 17.938 8.484 1 94.5 17 ARG B N 1
ATOM 1740 C CA . ARG B 1 17 ? 22.359 17.641 7.41 1 94.5 17 ARG B CA 1
ATOM 1741 C C . ARG B 1 17 ? 21.594 16.344 7.691 1 94.5 17 ARG B C 1
ATOM 1743 O O . ARG B 1 17 ? 20.375 16.297 7.516 1 94.5 17 ARG B O 1
ATOM 1750 N N . ALA B 1 18 ? 22.297 15.336 8.148 1 94.75 18 ALA B N 1
ATOM 1751 C CA . ALA B 1 18 ? 21.703 14.047 8.477 1 94.75 18 ALA B CA 1
ATOM 1752 C C . ALA B 1 18 ? 20.719 14.172 9.641 1 94.75 18 ALA B C 1
ATOM 1754 O O . ALA B 1 18 ? 19.688 13.492 9.68 1 94.75 18 ALA B O 1
ATOM 1755 N N . ALA B 1 19 ? 21.031 14.992 10.523 1 95.5 19 ALA B N 1
ATOM 1756 C CA . ALA B 1 19 ? 20.156 15.219 11.672 1 95.5 19 ALA B CA 1
ATOM 1757 C C . ALA B 1 19 ? 18.828 15.844 11.242 1 95.5 19 ALA B C 1
ATOM 1759 O O . ALA B 1 19 ? 17.781 15.508 11.781 1 95.5 19 ALA B O 1
ATOM 1760 N N . LEU B 1 20 ? 18.938 16.766 10.305 1 96.44 20 LEU B N 1
ATOM 1761 C CA . LEU B 1 20 ? 17.734 17.391 9.773 1 96.44 20 LEU B CA 1
ATOM 1762 C C . LEU B 1 20 ? 16.859 16.375 9.055 1 96.44 20 LEU B C 1
ATOM 1764 O O . LEU B 1 20 ? 15.641 16.344 9.242 1 96.44 20 LEU B O 1
ATOM 1768 N N . ILE B 1 21 ? 17.484 15.539 8.328 1 96.81 21 ILE B N 1
ATOM 1769 C CA . ILE B 1 21 ? 16.781 14.492 7.598 1 96.81 21 ILE B CA 1
ATOM 1770 C C . ILE B 1 21 ? 16.109 13.531 8.578 1 96.81 21 ILE B C 1
ATOM 1772 O O . ILE B 1 21 ? 14.938 13.203 8.438 1 96.81 21 ILE B O 1
ATOM 1776 N N . ALA B 1 22 ? 16.812 13.18 9.617 1 96.81 22 ALA B N 1
ATOM 1777 C CA . ALA B 1 22 ? 16.281 12.273 10.625 1 96.81 22 ALA B CA 1
ATOM 1778 C C . ALA B 1 22 ? 15.102 12.906 11.359 1 96.81 22 ALA B C 1
ATOM 1780 O O . ALA B 1 22 ? 14.117 12.227 11.664 1 96.81 22 ALA B O 1
ATOM 1781 N N . ALA B 1 23 ? 15.219 14.125 11.57 1 97.25 23 ALA B N 1
ATOM 1782 C CA . ALA B 1 23 ? 14.148 14.844 12.25 1 97.25 23 ALA B CA 1
ATOM 1783 C C . ALA B 1 23 ? 12.867 14.844 11.406 1 97.25 23 ALA B C 1
ATOM 1785 O O . ALA B 1 23 ? 11.773 14.641 11.938 1 97.25 23 ALA B O 1
ATOM 1786 N N . VAL B 1 24 ? 13.031 15.07 10.141 1 96.88 24 VAL B N 1
ATOM 1787 C CA . VAL B 1 24 ? 11.891 15.047 9.227 1 96.88 24 VAL B CA 1
ATOM 1788 C C . VAL B 1 24 ? 11.211 13.68 9.281 1 96.88 24 VAL B C 1
ATOM 1790 O O . VAL B 1 24 ? 9.992 13.586 9.453 1 96.88 24 VAL B O 1
ATOM 1793 N N . LEU B 1 25 ? 12 12.641 9.172 1 96.31 25 LEU B N 1
ATOM 1794 C CA . LEU B 1 25 ? 11.477 11.273 9.133 1 96.31 25 LEU B CA 1
ATOM 1795 C C . LEU B 1 25 ? 10.766 10.93 10.43 1 96.31 25 LEU B C 1
ATOM 1797 O O . LEU B 1 25 ? 9.672 10.352 10.406 1 96.31 25 LEU B O 1
ATOM 1801 N N . ASP B 1 26 ? 11.32 11.328 11.531 1 95.44 26 ASP B N 1
ATOM 1802 C CA . ASP B 1 26 ? 10.734 11.031 12.836 1 95.44 26 ASP B CA 1
ATOM 1803 C C . ASP B 1 26 ? 9.406 11.75 13.016 1 95.44 26 ASP B C 1
ATOM 1805 O O . ASP B 1 26 ? 8.414 11.141 13.43 1 95.44 26 ASP B O 1
ATOM 1809 N N . LEU B 1 27 ? 9.375 13.016 12.664 1 94.69 27 LEU B N 1
ATOM 1810 C CA . LEU B 1 27 ? 8.164 13.812 12.812 1 94.69 27 LEU B CA 1
ATOM 1811 C C . LEU B 1 27 ? 7.055 13.289 11.906 1 94.69 27 LEU B C 1
ATOM 1813 O O . LEU B 1 27 ? 5.91 13.141 12.344 1 94.69 27 LEU B O 1
ATOM 1817 N N . MET B 1 28 ? 7.434 12.969 10.719 1 92.5 28 MET B N 1
ATOM 1818 C CA . MET B 1 28 ? 6.434 12.531 9.75 1 92.5 28 MET B CA 1
ATOM 1819 C C . MET B 1 28 ? 5.926 11.133 10.086 1 92.5 28 MET B C 1
ATOM 1821 O O . MET B 1 28 ? 4.75 10.828 9.875 1 92.5 28 MET B O 1
ATOM 1825 N N . ALA B 1 29 ? 6.836 10.305 10.562 1 90.81 29 ALA B N 1
ATOM 1826 C CA . ALA B 1 29 ? 6.426 8.953 10.953 1 90.81 29 ALA B CA 1
ATOM 1827 C C . ALA B 1 29 ? 5.422 8.992 12.102 1 90.81 29 ALA B C 1
ATOM 1829 O O . ALA B 1 29 ? 4.469 8.211 12.125 1 90.81 29 ALA B O 1
ATOM 1830 N N . GLU B 1 30 ? 5.57 9.93 12.953 1 87.5 30 GLU B N 1
ATOM 1831 C CA . GLU B 1 30 ? 4.781 9.969 14.18 1 87.5 30 GLU B CA 1
ATOM 1832 C C . GLU B 1 30 ? 3.484 10.742 13.977 1 87.5 30 GLU B C 1
ATOM 1834 O O . GLU B 1 30 ? 2.414 10.289 14.391 1 87.5 30 GLU B O 1
ATOM 1839 N N . ASP B 1 31 ? 3.623 11.922 13.25 1 85.88 31 ASP B N 1
ATOM 1840 C CA . ASP B 1 31 ? 2.465 12.805 13.281 1 85.88 31 ASP B CA 1
ATOM 1841 C C . ASP B 1 31 ? 2.033 13.188 11.867 1 85.88 31 ASP B C 1
ATOM 1843 O O . ASP B 1 31 ? 1.15 14.031 11.688 1 85.88 31 ASP B O 1
ATOM 1847 N N . GLY B 1 32 ? 2.648 12.547 10.898 1 86.31 32 GLY B N 1
ATOM 1848 C CA . GLY B 1 32 ? 2.268 12.844 9.523 1 86.31 32 GLY B CA 1
ATOM 1849 C C . GLY B 1 32 ? 3.006 14.039 8.945 1 86.31 32 GLY B C 1
ATOM 1850 O O . GLY B 1 32 ? 3.822 14.656 9.633 1 86.31 32 GLY B O 1
ATOM 1851 N N . PRO B 1 33 ? 2.742 14.406 7.699 1 85.69 33 PRO B N 1
ATOM 1852 C CA . PRO B 1 33 ? 3.486 15.445 6.984 1 85.69 33 PRO B CA 1
ATOM 1853 C C . PRO B 1 33 ? 3.326 16.828 7.613 1 85.69 33 PRO B C 1
ATOM 1855 O O . PRO B 1 33 ? 4.254 17.641 7.574 1 85.69 33 PRO B O 1
ATOM 1858 N N . GLN B 1 34 ? 2.236 17.078 8.156 1 84.31 34 GLN B N 1
ATOM 1859 C CA . GLN B 1 34 ? 1.945 18.406 8.695 1 84.31 34 GLN B CA 1
ATOM 1860 C C . GLN B 1 34 ? 2.811 18.703 9.922 1 84.31 34 GLN B C 1
ATOM 1862 O O . GLN B 1 34 ? 2.982 19.859 10.297 1 84.31 34 GLN B O 1
ATOM 1867 N N . ALA B 1 35 ? 3.316 17.688 10.453 1 88.88 35 ALA B N 1
ATOM 1868 C CA . ALA B 1 35 ? 4.125 17.844 11.656 1 88.88 35 ALA B CA 1
ATOM 1869 C C . ALA B 1 35 ? 5.531 18.328 11.312 1 88.88 35 ALA B C 1
ATOM 1871 O O . ALA B 1 35 ? 6.254 18.828 12.18 1 88.88 35 ALA B O 1
ATOM 1872 N N . ALA B 1 36 ? 5.91 18.141 10.094 1 92.81 36 ALA B N 1
ATOM 1873 C CA . ALA B 1 36 ? 7.258 18.516 9.672 1 92.81 36 ALA B CA 1
ATOM 1874 C C . ALA B 1 36 ? 7.324 19.984 9.266 1 92.81 36 ALA B C 1
ATOM 1876 O O . ALA B 1 36 ? 7.617 20.297 8.109 1 92.81 36 ALA B O 1
ATOM 1877 N N . THR B 1 37 ? 7.125 20.875 10.242 1 93.75 37 THR B N 1
ATOM 1878 C CA . THR B 1 37 ? 7.34 22.297 10.016 1 93.75 37 THR B CA 1
ATOM 1879 C C . THR B 1 37 ? 8.812 22.656 10.211 1 93.75 37 THR B C 1
ATOM 1881 O O . THR B 1 37 ? 9.555 21.938 10.875 1 93.75 37 THR B O 1
ATOM 1884 N N . VAL B 1 38 ? 9.133 23.812 9.641 1 95.12 38 VAL B N 1
ATOM 1885 C CA . VAL B 1 38 ? 10.516 24.266 9.766 1 95.12 38 VAL B CA 1
ATOM 1886 C C . VAL B 1 38 ? 10.883 24.391 11.242 1 95.12 38 VAL B C 1
ATOM 1888 O O . VAL B 1 38 ? 11.953 23.953 11.672 1 95.12 38 VAL B O 1
ATOM 1891 N N . ARG B 1 39 ? 10.008 24.922 12 1 95.94 39 ARG B N 1
ATOM 1892 C CA . ARG B 1 39 ? 10.234 25.125 13.43 1 95.94 39 ARG B CA 1
ATOM 1893 C C . ARG B 1 39 ? 10.383 23.781 14.148 1 95.94 39 ARG B C 1
ATOM 1895 O O . ARG B 1 39 ? 11.32 23.578 14.914 1 95.94 39 ARG B O 1
ATOM 1902 N N . ALA B 1 40 ? 9.492 22.859 13.883 1 96.56 40 ALA B N 1
ATOM 1903 C CA . ALA B 1 40 ? 9.508 21.562 14.539 1 96.56 40 ALA B CA 1
ATOM 1904 C C . ALA B 1 40 ? 10.758 20.766 14.164 1 96.56 40 ALA B C 1
ATOM 1906 O O . ALA B 1 40 ? 11.352 20.094 15 1 96.56 40 ALA B O 1
ATOM 1907 N N . ILE B 1 41 ? 11.141 20.828 12.891 1 97.31 41 ILE B N 1
ATOM 1908 C CA . ILE B 1 41 ? 12.32 20.125 12.391 1 97.31 41 ILE B CA 1
ATOM 1909 C C . ILE B 1 41 ? 13.57 20.672 13.062 1 97.31 41 ILE B C 1
ATOM 1911 O O . ILE B 1 41 ? 14.406 19.906 13.547 1 97.31 41 ILE B O 1
ATOM 1915 N N . ALA B 1 42 ? 13.664 22.016 13.117 1 96.25 42 ALA B N 1
ATOM 1916 C CA . ALA B 1 42 ? 14.805 22.656 13.758 1 96.25 42 ALA B CA 1
ATOM 1917 C C . ALA B 1 42 ? 14.922 22.25 15.219 1 96.25 42 ALA B C 1
ATOM 1919 O O . ALA B 1 42 ? 15.992 21.859 15.68 1 96.25 42 ALA B O 1
ATOM 1920 N N . ASP B 1 43 ? 13.844 22.312 15.891 1 96.75 43 ASP B N 1
ATOM 1921 C CA . ASP B 1 43 ? 13.797 21.969 17.312 1 96.75 43 ASP B CA 1
ATOM 1922 C C . ASP B 1 43 ? 14.227 20.516 17.531 1 96.75 43 ASP B C 1
ATOM 1924 O O . ASP B 1 43 ? 15.047 20.234 18.406 1 96.75 43 ASP B O 1
ATOM 1928 N N . ALA B 1 44 ? 13.719 19.641 16.734 1 96.19 44 ALA B N 1
ATOM 1929 C CA . ALA B 1 44 ? 14.016 18.219 16.859 1 96.19 44 ALA B CA 1
ATOM 1930 C C . ALA B 1 44 ? 15.477 17.922 16.547 1 96.19 44 ALA B C 1
ATOM 1932 O O . ALA B 1 44 ? 16.078 17.031 17.141 1 96.19 44 ALA B O 1
ATOM 1933 N N . ALA B 1 45 ? 16.047 18.703 15.656 1 95.69 45 ALA B N 1
ATOM 1934 C CA . ALA B 1 45 ? 17.422 18.484 15.234 1 95.69 45 ALA B CA 1
ATOM 1935 C C . ALA B 1 45 ? 18.391 19.234 16.156 1 95.69 45 ALA B C 1
ATOM 1937 O O . ALA B 1 45 ? 19.609 19.062 16.047 1 95.69 45 ALA B O 1
ATOM 1938 N N . GLY B 1 46 ? 17.875 20.062 17.047 1 95 46 GLY B N 1
ATOM 1939 C CA . GLY B 1 46 ? 18.719 20.875 17.906 1 95 46 GLY B CA 1
ATOM 1940 C C . GLY B 1 46 ? 19.453 21.969 17.172 1 95 46 GLY B C 1
ATOM 1941 O O . GLY B 1 46 ? 20.609 22.281 17.484 1 95 46 GLY B O 1
ATOM 1942 N N . LEU B 1 47 ? 18.844 22.484 16.156 1 94.5 47 LEU B N 1
ATOM 1943 C CA . LEU B 1 47 ? 19.422 23.531 15.328 1 94.5 47 LEU B CA 1
ATOM 1944 C C . LEU B 1 47 ? 18.5 24.75 15.266 1 94.5 47 LEU B C 1
ATOM 1946 O O . LEU B 1 47 ? 17.328 24.656 15.664 1 94.5 47 LEU B O 1
ATOM 1950 N N . SER B 1 48 ? 19.062 25.859 14.82 1 92.25 48 SER B N 1
ATOM 1951 C CA . SER B 1 48 ? 18.234 27.031 14.57 1 92.25 48 SER B CA 1
ATOM 1952 C C . SER B 1 48 ? 17.547 26.953 13.211 1 92.25 48 SER B C 1
ATOM 1954 O O . SER B 1 48 ? 18.031 26.25 12.312 1 92.25 48 SER B O 1
ATOM 1956 N N . GLN B 1 49 ? 16.438 27.609 13.055 1 92.38 49 GLN B N 1
ATOM 1957 C CA . GLN B 1 49 ? 15.75 27.672 11.766 1 92.38 49 GLN B CA 1
ATOM 1958 C C . GLN B 1 49 ? 16.672 28.25 10.688 1 92.38 49 GLN B C 1
ATOM 1960 O O . GLN B 1 49 ? 16.609 27.828 9.531 1 92.38 49 GLN B O 1
ATOM 1965 N N . GLY B 1 50 ? 17.5 29.219 11.086 1 91.25 50 GLY B N 1
ATOM 1966 C CA . GLY B 1 50 ? 18.453 29.812 10.164 1 91.25 50 GLY B CA 1
ATOM 1967 C C . GLY B 1 50 ? 19.453 28.797 9.625 1 91.25 50 GLY B C 1
ATOM 1968 O O . GLY B 1 50 ? 19.844 28.859 8.461 1 91.25 50 GLY B O 1
ATOM 1969 N N . MET B 1 51 ? 19.844 27.891 10.398 1 90.69 51 MET B N 1
ATOM 1970 C CA . MET B 1 51 ? 20.812 26.859 10 1 90.69 51 MET B CA 1
ATOM 1971 C C . MET B 1 51 ? 20.203 25.922 8.961 1 90.69 51 MET B C 1
ATOM 1973 O O . MET B 1 51 ? 20.922 25.406 8.094 1 90.69 51 MET B O 1
ATOM 1977 N N . ILE B 1 52 ? 18.859 25.672 9.016 1 93.12 52 ILE B N 1
ATOM 1978 C CA . ILE B 1 52 ? 18.203 24.828 8.023 1 93.12 52 ILE B CA 1
ATOM 1979 C C . ILE B 1 52 ? 18.406 25.406 6.629 1 93.12 52 ILE B C 1
ATOM 1981 O O . ILE B 1 52 ? 18.656 24.672 5.672 1 93.12 52 ILE B O 1
ATOM 1985 N N . ARG B 1 53 ? 18.406 26.703 6.535 1 91.31 53 ARG B N 1
ATOM 1986 C CA . ARG B 1 53 ? 18.531 27.391 5.25 1 91.31 53 ARG B CA 1
ATOM 1987 C C . ARG B 1 53 ? 19.922 27.188 4.648 1 91.31 53 ARG B C 1
ATOM 1989 O O . ARG B 1 53 ? 20.094 27.312 3.438 1 91.31 53 ARG B O 1
ATOM 1996 N N . HIS B 1 54 ? 20.875 26.953 5.52 1 92.31 54 HIS B N 1
ATOM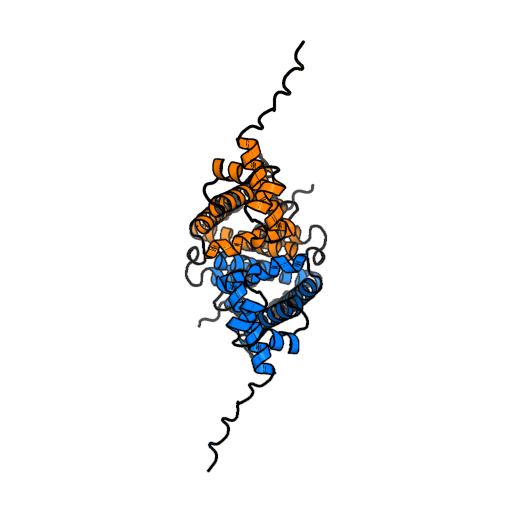 1997 C CA . HIS B 1 54 ? 22.234 26.688 5.051 1 92.31 54 HIS B CA 1
ATOM 1998 C C . HIS B 1 54 ? 22.297 25.359 4.285 1 92.31 54 HIS B C 1
ATOM 2000 O O . HIS B 1 54 ? 23.141 25.203 3.396 1 92.31 54 HIS B O 1
ATOM 2006 N N . TYR B 1 55 ? 21.375 24.531 4.562 1 93.94 55 TYR B N 1
ATOM 2007 C CA . TYR B 1 55 ? 21.453 23.188 4.004 1 93.94 55 TYR B CA 1
ATOM 2008 C C . TYR B 1 55 ? 20.375 22.984 2.941 1 93.94 55 TYR B C 1
ATOM 2010 O O . TYR B 1 55 ? 20.594 22.25 1.967 1 93.94 55 TYR B O 1
ATOM 2018 N N . PHE B 1 56 ? 19.219 23.578 3.176 1 95.69 56 PHE B N 1
ATOM 2019 C CA . PHE B 1 56 ? 18.094 23.422 2.273 1 95.69 56 PHE B CA 1
ATOM 2020 C C . PHE B 1 56 ? 17.406 24.75 2.002 1 95.69 56 PHE B C 1
ATOM 2022 O O . PHE B 1 56 ? 17.094 25.5 2.934 1 95.69 56 PHE B O 1
ATOM 2029 N N . SER B 1 57 ? 17.125 24.953 0.772 1 94 57 SER B N 1
ATOM 2030 C CA . SER B 1 57 ? 16.578 26.234 0.362 1 94 57 SER B CA 1
ATOM 2031 C C . SER B 1 57 ? 15.094 26.328 0.713 1 94 57 SER B C 1
ATOM 2033 O O . SER B 1 57 ? 14.57 27.438 0.929 1 94 57 SER B O 1
ATOM 2035 N N . THR B 1 58 ? 14.43 25.219 0.657 1 93.25 58 THR B N 1
ATOM 2036 C CA . THR B 1 58 ? 13.008 25.203 0.965 1 93.25 58 THR B CA 1
ATOM 2037 C C . THR B 1 58 ? 12.648 23.984 1.805 1 93.25 58 THR B C 1
ATOM 2039 O O . THR B 1 58 ? 13.414 23.016 1.874 1 93.25 58 THR B O 1
ATOM 2042 N N . LYS B 1 59 ? 11.555 24.047 2.477 1 92.81 59 LYS B N 1
ATOM 2043 C CA . LYS B 1 59 ? 11.031 22.906 3.229 1 92.81 59 LYS B CA 1
ATOM 2044 C C . LYS B 1 59 ? 10.797 21.703 2.314 1 92.81 59 LYS B C 1
ATOM 2046 O O . LYS B 1 59 ? 11.086 20.562 2.691 1 92.81 59 LYS B O 1
ATOM 2051 N N . GLU B 1 60 ? 10.336 21.969 1.133 1 90.81 60 GLU B N 1
ATOM 2052 C CA . GLU B 1 60 ? 10.055 20.922 0.153 1 90.81 60 GLU B CA 1
ATOM 2053 C C . GLU B 1 60 ? 11.328 20.188 -0.238 1 90.81 60 GLU B C 1
ATOM 2055 O O . GLU B 1 60 ? 11.32 18.953 -0.375 1 90.81 60 GLU B O 1
ATOM 2060 N N . GLU B 1 61 ? 12.328 20.922 -0.37 1 94.25 61 GLU B N 1
ATOM 2061 C CA . GLU B 1 61 ? 13.617 20.297 -0.675 1 94.25 61 GLU B CA 1
ATOM 2062 C C . GLU B 1 61 ? 14.07 19.391 0.462 1 94.25 61 GLU B C 1
ATOM 2064 O O . GLU B 1 61 ? 14.586 18.297 0.221 1 94.25 61 GLU B O 1
ATOM 2069 N N . LEU B 1 62 ? 13.938 19.922 1.648 1 96 62 LEU B N 1
ATOM 2070 C CA . LEU B 1 62 ? 14.312 19.141 2.83 1 96 62 LEU B CA 1
ATOM 2071 C C . LEU B 1 62 ? 13.484 17.875 2.928 1 96 62 LEU B C 1
ATOM 2073 O O . LEU B 1 62 ? 14.023 16.797 3.18 1 96 62 LEU B O 1
ATOM 2077 N N . ILE B 1 63 ? 12.242 17.938 2.672 1 94.81 63 ILE B N 1
ATOM 2078 C CA . ILE B 1 63 ? 11.344 16.797 2.748 1 94.81 63 ILE B CA 1
ATOM 2079 C C . ILE B 1 63 ? 11.688 15.789 1.651 1 94.81 63 ILE B C 1
ATOM 2081 O O . ILE B 1 63 ? 11.727 14.578 1.897 1 94.81 63 ILE B O 1
ATOM 2085 N N . ASN B 1 64 ? 11.914 16.25 0.474 1 94.56 64 ASN B N 1
ATOM 2086 C CA . ASN B 1 64 ? 12.305 15.375 -0.619 1 94.56 64 ASN B CA 1
ATOM 2087 C C . ASN B 1 64 ? 13.617 14.656 -0.314 1 94.56 64 ASN B C 1
ATOM 2089 O O . ASN B 1 64 ? 13.773 13.469 -0.618 1 94.56 64 ASN B O 1
ATOM 2093 N N . ALA B 1 65 ? 14.523 15.391 0.267 1 95.88 65 ALA B N 1
ATOM 2094 C CA . ALA B 1 65 ? 15.797 14.789 0.66 1 95.88 65 ALA B CA 1
ATOM 2095 C C . ALA B 1 65 ? 15.586 13.695 1.703 1 95.88 65 ALA B C 1
ATOM 2097 O O . ALA B 1 65 ? 16.25 12.656 1.674 1 95.88 65 ALA B O 1
ATOM 2098 N N . ALA B 1 66 ? 14.719 13.922 2.613 1 96.62 66 ALA B N 1
ATOM 2099 C CA . ALA B 1 66 ? 14.391 12.922 3.627 1 96.62 66 ALA B CA 1
ATOM 2100 C C . ALA B 1 66 ? 13.766 11.688 2.992 1 96.62 66 ALA B C 1
ATOM 2102 O O . ALA B 1 66 ? 14.109 10.555 3.352 1 96.62 66 ALA B O 1
ATOM 2103 N N . TYR B 1 67 ? 12.922 11.914 2.061 1 94.25 67 TYR B N 1
ATOM 2104 C CA . TYR B 1 67 ? 12.297 10.812 1.331 1 94.25 67 TYR B CA 1
ATOM 2105 C C . TYR B 1 67 ? 13.336 9.984 0.595 1 94.25 67 TYR B C 1
ATOM 2107 O O . TYR B 1 67 ? 13.367 8.758 0.717 1 94.25 67 TYR B O 1
ATOM 2115 N N . GLN B 1 68 ? 14.141 10.633 -0.145 1 94.81 68 GLN B N 1
ATOM 2116 C CA . GLN B 1 68 ? 15.195 9.961 -0.886 1 94.81 68 GLN B CA 1
ATOM 2117 C C . GLN B 1 68 ? 16.094 9.156 0.049 1 94.81 68 GLN B C 1
ATOM 2119 O O . GLN B 1 68 ? 16.422 8 -0.235 1 94.81 68 GLN B O 1
ATOM 2124 N N . ALA B 1 69 ? 16.484 9.789 1.12 1 94.56 69 ALA B N 1
ATOM 2125 C CA . ALA B 1 69 ? 17.359 9.117 2.082 1 94.56 69 ALA B CA 1
ATOM 2126 C C . ALA B 1 69 ? 16.688 7.871 2.652 1 94.56 69 ALA B C 1
ATOM 2128 O O . ALA B 1 69 ? 17.328 6.832 2.807 1 94.56 69 ALA B O 1
ATOM 2129 N N . HIS B 1 70 ? 15.461 7.973 3.012 1 92.75 70 HIS B N 1
ATOM 2130 C CA . HIS B 1 70 ? 14.703 6.852 3.562 1 92.75 70 HIS B CA 1
ATOM 2131 C C . HIS B 1 70 ? 14.633 5.695 2.572 1 92.75 70 HIS B C 1
ATOM 2133 O O . HIS B 1 70 ? 14.906 4.547 2.934 1 92.75 70 HIS B O 1
ATOM 2139 N N . MET B 1 71 ? 14.297 5.953 1.324 1 91.25 71 MET B N 1
ATOM 2140 C CA . MET B 1 71 ? 14.164 4.926 0.296 1 91.25 71 MET B CA 1
ATOM 2141 C C . MET B 1 71 ? 15.516 4.293 -0.015 1 91.25 71 MET B C 1
ATOM 2143 O O . MET B 1 71 ? 15.617 3.076 -0.19 1 91.25 71 MET B O 1
ATOM 2147 N N . GLU B 1 72 ? 16.5 5.113 -0.083 1 90.94 72 GLU B N 1
ATOM 2148 C CA . GLU B 1 72 ? 17.844 4.613 -0.339 1 90.94 72 GLU B CA 1
ATOM 2149 C C . GLU B 1 72 ? 18.312 3.701 0.789 1 90.94 72 GLU B C 1
ATOM 2151 O O . GLU B 1 72 ? 18.984 2.691 0.542 1 90.94 72 GLU B O 1
ATOM 2156 N N . ALA B 1 73 ? 18.016 4.078 1.972 1 88.56 73 ALA B N 1
ATOM 2157 C CA . ALA B 1 73 ? 18.391 3.256 3.121 1 88.56 73 ALA B CA 1
ATOM 2158 C C . ALA B 1 73 ? 17.719 1.889 3.061 1 88.56 73 ALA B C 1
ATOM 2160 O O . ALA B 1 73 ? 18.328 0.872 3.387 1 88.56 73 ALA B O 1
ATOM 2161 N N . GLN B 1 74 ? 16.516 1.825 2.646 1 86.88 74 GLN B N 1
ATOM 2162 C CA . GLN B 1 74 ? 15.789 0.566 2.531 1 86.88 74 GLN B CA 1
ATOM 2163 C C . GLN B 1 74 ? 16.406 -0.33 1.462 1 86.88 74 GLN B C 1
ATOM 2165 O O . GLN B 1 74 ? 16.594 -1.528 1.682 1 86.88 74 GLN B O 1
ATOM 2170 N N . LEU B 1 75 ? 16.672 0.235 0.301 1 89 75 LEU B N 1
ATOM 2171 C CA . LEU B 1 75 ? 17.266 -0.53 -0.786 1 89 75 LEU B CA 1
ATOM 2172 C C . LEU B 1 75 ? 18.672 -1.007 -0.405 1 89 75 LEU B C 1
ATOM 2174 O O . LEU B 1 75 ? 19.047 -2.145 -0.699 1 89 75 LEU B O 1
ATOM 2178 N N . THR B 1 76 ? 19.375 -0.101 0.287 1 87.56 76 THR B N 1
ATOM 2179 C CA . THR B 1 76 ? 20.719 -0.445 0.718 1 87.56 76 THR B CA 1
ATOM 2180 C C . THR B 1 76 ? 20.688 -1.587 1.729 1 87.56 76 THR B C 1
ATOM 2182 O O . THR B 1 76 ? 21.5 -2.518 1.647 1 87.56 76 THR B O 1
ATOM 2185 N N . ALA B 1 77 ? 19.781 -1.541 2.629 1 83.75 77 ALA B N 1
ATOM 2186 C CA . ALA B 1 77 ? 19.625 -2.605 3.617 1 83.75 77 ALA B CA 1
ATOM 2187 C C . ALA B 1 77 ? 19.281 -3.934 2.945 1 83.75 77 ALA B C 1
ATOM 2189 O O . ALA B 1 77 ? 19.812 -4.98 3.32 1 83.75 77 ALA B O 1
ATOM 2190 N N . THR B 1 78 ? 18.422 -3.867 1.944 1 87.56 78 THR B N 1
ATOM 2191 C CA . THR B 1 78 ? 18.047 -5.055 1.188 1 87.56 78 THR B CA 1
ATOM 2192 C C . THR B 1 78 ? 19.266 -5.645 0.468 1 87.56 78 THR B C 1
ATOM 2194 O O . THR B 1 78 ? 19.547 -6.84 0.595 1 87.56 78 THR B O 1
ATOM 2197 N N . ARG B 1 79 ? 20 -4.812 -0.142 1 88.12 79 ARG B N 1
ATOM 2198 C CA . ARG B 1 79 ? 21.156 -5.266 -0.896 1 88.12 79 ARG B CA 1
ATOM 2199 C C . ARG B 1 79 ? 22.219 -5.844 0.032 1 88.12 79 ARG B C 1
ATOM 2201 O O . ARG B 1 79 ? 22.844 -6.863 -0.284 1 88.12 79 ARG B O 1
ATOM 2208 N N . ALA B 1 80 ? 22.359 -5.188 1.162 1 87.56 80 ALA B N 1
ATOM 2209 C CA . ALA B 1 80 ? 23.391 -5.609 2.115 1 87.56 80 ALA B CA 1
ATOM 2210 C C . ALA B 1 80 ? 23.047 -6.965 2.723 1 87.56 80 ALA B C 1
ATOM 2212 O O . ALA B 1 80 ? 23.938 -7.691 3.172 1 87.56 80 ALA B O 1
ATOM 2213 N N . SER B 1 81 ? 21.812 -7.246 2.771 1 86.5 81 SER B N 1
ATOM 2214 C CA . SER B 1 81 ? 21.359 -8.5 3.367 1 86.5 81 SER B CA 1
ATOM 2215 C C . SER B 1 81 ? 21.531 -9.664 2.402 1 86.5 81 SER B C 1
ATOM 2217 O O . SER B 1 81 ? 21.469 -10.828 2.807 1 86.5 81 SER B O 1
ATOM 2219 N N . LEU B 1 82 ? 21.703 -9.375 1.107 1 86.75 82 LEU B N 1
ATOM 2220 C CA . LEU B 1 82 ? 21.828 -10.422 0.1 1 86.75 82 LEU B CA 1
ATOM 2221 C C . LEU B 1 82 ? 23.203 -11.102 0.197 1 86.75 82 LEU B C 1
ATOM 2223 O O . LEU B 1 82 ? 24.219 -10.43 0.344 1 86.75 82 LEU B O 1
ATOM 2227 N N . PRO B 1 83 ? 23.141 -12.406 0.329 1 79.62 83 PRO B N 1
ATOM 2228 C CA . PRO B 1 83 ? 24.438 -13.094 0.358 1 79.62 83 PRO B CA 1
ATOM 2229 C C . PRO B 1 83 ? 25.297 -12.789 -0.867 1 79.62 83 PRO B C 1
ATOM 2231 O O . PRO B 1 83 ? 24.781 -12.68 -1.98 1 79.62 83 PRO B O 1
ATOM 2234 N N . ALA B 1 84 ? 26.531 -12.539 -0.525 1 71 84 ALA B N 1
ATOM 2235 C CA . ALA B 1 84 ? 27.5 -12.266 -1.59 1 71 84 ALA B CA 1
ATOM 2236 C C . ALA B 1 84 ? 27.656 -13.469 -2.512 1 71 84 ALA B C 1
ATOM 2238 O O . ALA B 1 84 ? 27.859 -13.312 -3.717 1 71 84 ALA B O 1
ATOM 2239 N N . CYS B 1 85 ? 27.641 -14.602 -1.801 1 69.62 85 CYS B N 1
ATOM 2240 C CA . CYS B 1 85 ? 27.75 -15.867 -2.52 1 69.62 85 CYS B CA 1
ATOM 2241 C C . CYS B 1 85 ? 26.453 -16.672 -2.406 1 69.62 85 CYS B C 1
ATOM 2243 O O . CYS B 1 85 ? 25.734 -16.547 -1.421 1 69.62 85 CYS B O 1
ATOM 2245 N N . GLY B 1 86 ? 25.688 -16.891 -3.553 1 77.56 86 GLY B N 1
ATOM 2246 C CA . GLY B 1 86 ? 24.484 -17.703 -3.541 1 77.56 86 GLY B CA 1
ATOM 2247 C C . GLY B 1 86 ? 23.75 -17.719 -4.875 1 77.56 86 GLY B C 1
ATOM 2248 O O . GLY B 1 86 ? 24.062 -16.906 -5.758 1 77.56 86 GLY B O 1
ATOM 2249 N N . THR B 1 87 ? 22.953 -18.703 -4.988 1 89.44 87 THR B N 1
ATOM 2250 C CA . THR B 1 87 ? 22.141 -18.828 -6.195 1 89.44 87 THR B CA 1
ATOM 2251 C C . THR B 1 87 ? 21.125 -17.703 -6.301 1 89.44 87 THR B C 1
ATOM 2253 O O . THR B 1 87 ? 20.844 -17.031 -5.312 1 89.44 87 THR B O 1
ATOM 2256 N N . ALA B 1 88 ? 20.781 -17.344 -7.516 1 93.25 88 ALA B N 1
ATOM 2257 C CA . ALA B 1 88 ? 19.719 -16.359 -7.73 1 93.25 88 ALA B CA 1
ATOM 2258 C C . ALA B 1 88 ? 18.484 -16.703 -6.906 1 93.25 88 ALA B C 1
ATOM 2260 O O . ALA B 1 88 ? 17.828 -15.805 -6.379 1 93.25 88 ALA B O 1
ATOM 2261 N N . MET B 1 89 ? 18.234 -17.969 -6.727 1 93.25 89 MET B N 1
ATOM 2262 C CA . MET B 1 89 ? 17.094 -18.422 -5.953 1 93.25 89 MET B CA 1
ATOM 2263 C C . MET B 1 89 ? 17.25 -18.062 -4.48 1 93.25 89 MET B C 1
ATOM 2265 O O . MET B 1 89 ? 16.297 -17.594 -3.844 1 93.25 89 MET B O 1
ATOM 2269 N N . ALA B 1 90 ? 18.406 -18.234 -3.971 1 92.69 90 ALA B N 1
ATOM 2270 C CA . ALA B 1 90 ? 18.672 -17.906 -2.576 1 92.69 90 ALA B CA 1
ATOM 2271 C C . ALA B 1 90 ? 18.562 -16.406 -2.338 1 92.69 90 ALA B C 1
ATOM 2273 O O . ALA B 1 90 ? 18.078 -15.969 -1.292 1 92.69 90 ALA B O 1
ATOM 2274 N N . ARG B 1 91 ? 19.047 -15.672 -3.271 1 94.31 91 ARG B N 1
ATOM 2275 C CA . ARG B 1 91 ? 18.984 -14.211 -3.16 1 94.31 91 ARG B CA 1
ATOM 2276 C C . ARG B 1 91 ? 17.547 -13.711 -3.244 1 94.31 91 ARG B C 1
ATOM 2278 O O . ARG B 1 91 ? 17.172 -12.789 -2.518 1 94.31 91 ARG B O 1
ATOM 2285 N N . LEU B 1 92 ? 16.766 -14.344 -4.121 1 94.5 92 LEU B N 1
ATOM 2286 C CA . LEU B 1 92 ? 15.352 -14.008 -4.203 1 94.5 92 LEU B CA 1
ATOM 2287 C C . LEU B 1 92 ? 14.641 -14.32 -2.887 1 94.5 92 LEU B C 1
ATOM 2289 O O . LEU B 1 92 ? 13.852 -13.508 -2.396 1 94.5 92 LEU B O 1
ATOM 2293 N N . ALA B 1 93 ? 14.969 -15.469 -2.338 1 95 93 ALA B N 1
ATOM 2294 C CA . ALA B 1 93 ? 14.383 -15.852 -1.055 1 95 93 ALA B CA 1
ATOM 2295 C C . ALA B 1 93 ? 14.75 -14.852 0.036 1 95 93 ALA B C 1
ATOM 2297 O O . ALA B 1 93 ? 13.914 -14.5 0.872 1 95 93 ALA B O 1
ATOM 2298 N N . ARG B 1 94 ? 15.938 -14.383 0.012 1 94.38 94 ARG B N 1
ATOM 2299 C CA . ARG B 1 94 ? 16.391 -13.43 1.017 1 94.38 94 ARG B CA 1
ATOM 2300 C C . ARG B 1 94 ? 15.695 -12.086 0.861 1 94.38 94 ARG B C 1
ATOM 2302 O O . ARG B 1 94 ? 15.352 -11.445 1.854 1 94.38 94 ARG B O 1
ATOM 2309 N N . ILE B 1 95 ? 15.492 -11.625 -0.347 1 95 95 ILE B N 1
ATOM 2310 C CA . ILE B 1 95 ? 14.781 -10.367 -0.58 1 95 95 ILE B CA 1
ATOM 2311 C C . ILE B 1 95 ? 13.367 -10.461 -0.013 1 95 95 ILE B C 1
ATOM 2313 O O . ILE B 1 95 ? 12.875 -9.508 0.595 1 95 95 ILE B O 1
ATOM 2317 N N . ILE B 1 96 ? 12.703 -11.617 -0.204 1 95.69 96 ILE B N 1
ATOM 2318 C CA . ILE B 1 96 ? 11.352 -11.812 0.318 1 95.69 96 ILE B CA 1
ATOM 2319 C C . ILE B 1 96 ? 11.367 -11.695 1.841 1 95.69 96 ILE B C 1
ATOM 2321 O O . ILE B 1 96 ? 10.562 -10.961 2.418 1 95.69 96 ILE B O 1
ATOM 2325 N N . THR B 1 97 ? 12.336 -12.328 2.449 1 94.56 97 THR B N 1
ATOM 2326 C CA . THR B 1 97 ? 12.438 -12.32 3.904 1 94.56 97 THR B CA 1
ATOM 2327 C C . THR B 1 97 ? 12.695 -10.906 4.422 1 94.56 97 THR B C 1
ATOM 2329 O O . THR B 1 97 ? 11.992 -10.438 5.324 1 94.56 97 THR B O 1
ATOM 2332 N N . VAL B 1 98 ? 13.602 -10.227 3.867 1 92.94 98 VAL B N 1
ATOM 2333 C CA . VAL B 1 98 ? 14.008 -8.914 4.348 1 92.94 98 VAL B CA 1
ATOM 2334 C C . VAL B 1 98 ? 12.875 -7.91 4.129 1 92.94 98 VAL B C 1
ATOM 2336 O O . VAL B 1 98 ? 12.656 -7.027 4.957 1 92.94 98 VAL B O 1
ATOM 2339 N N . SER B 1 99 ? 12.195 -8.023 2.992 1 94.5 99 SER B N 1
ATOM 2340 C CA . SER B 1 99 ? 11.125 -7.09 2.641 1 94.5 99 SER B CA 1
ATOM 2341 C C . SER B 1 99 ? 9.945 -7.215 3.596 1 94.5 99 SER B C 1
ATOM 2343 O O . SER B 1 99 ? 9.172 -6.273 3.758 1 94.5 99 SER B O 1
ATOM 2345 N N . LEU B 1 100 ? 9.836 -8.43 4.27 1 95.69 100 LEU B N 1
ATOM 2346 C CA . LEU B 1 100 ? 8.602 -8.703 5 1 95.69 100 LEU B CA 1
ATOM 2347 C C . LEU B 1 100 ? 8.883 -8.891 6.488 1 95.69 100 LEU B C 1
ATOM 2349 O O . LEU B 1 100 ? 8.062 -9.453 7.215 1 95.69 100 LEU B O 1
ATOM 2353 N N . THR B 1 101 ? 10.07 -8.453 6.918 1 91.81 101 THR B N 1
ATOM 2354 C CA . THR B 1 101 ? 10.43 -8.477 8.328 1 91.81 101 THR B CA 1
ATOM 2355 C C . THR B 1 101 ? 10.961 -7.117 8.773 1 91.81 101 THR B C 1
ATOM 2357 O O . THR B 1 101 ? 11.406 -6.316 7.949 1 91.81 101 THR B O 1
ATOM 2360 N N . PRO B 1 102 ? 10.836 -6.836 10.07 1 88.88 102 PRO B N 1
ATOM 2361 C CA . PRO B 1 102 ? 11.477 -5.617 10.57 1 88.88 102 PRO B CA 1
ATOM 2362 C C . PRO B 1 102 ? 12.977 -5.594 10.312 1 88.88 102 PRO B C 1
ATOM 2364 O O . PRO B 1 102 ? 13.625 -6.641 10.32 1 88.88 102 PRO B O 1
ATOM 2367 N N . PRO B 1 103 ? 13.531 -4.406 9.984 1 87.06 103 PRO B N 1
ATOM 2368 C CA . PRO B 1 103 ? 12.883 -3.096 10.102 1 87.06 103 PRO B CA 1
ATOM 2369 C C . PRO B 1 103 ? 12.219 -2.65 8.805 1 87.06 103 PRO B C 1
ATOM 2371 O O . PRO B 1 103 ? 11.57 -1.598 8.766 1 87.06 103 PRO B O 1
ATOM 2374 N N . VAL B 1 104 ? 12.289 -3.369 7.742 1 87.44 104 VAL B N 1
ATOM 2375 C CA . VAL B 1 104 ? 11.727 -2.961 6.457 1 87.44 104 VAL B CA 1
ATOM 2376 C C . VAL B 1 104 ? 10.203 -2.951 6.535 1 87.44 104 VAL B C 1
ATOM 2378 O O . VAL B 1 104 ? 9.555 -2.064 5.98 1 87.44 104 VAL B O 1
ATOM 2381 N N . SER B 1 105 ? 9.758 -3.932 7.266 1 88.56 105 SER B N 1
ATOM 2382 C CA . SER B 1 105 ? 8.305 -4.043 7.414 1 88.56 105 SER B CA 1
ATOM 2383 C C . SER B 1 105 ? 7.887 -3.871 8.867 1 88.56 105 SER B C 1
ATOM 2385 O O . SER B 1 105 ? 8.133 -4.746 9.703 1 88.56 105 SER B O 1
ATOM 2387 N N . ASP B 1 106 ? 7.355 -2.824 9.109 1 90.5 106 ASP B N 1
ATOM 2388 C CA . ASP B 1 106 ? 6.738 -2.512 10.391 1 90.5 106 ASP B CA 1
ATOM 2389 C C . ASP B 1 106 ? 5.789 -1.321 10.266 1 90.5 106 ASP B C 1
ATOM 2391 O O . ASP B 1 106 ? 5.746 -0.662 9.227 1 90.5 106 ASP B O 1
ATOM 2395 N N . PRO B 1 107 ? 4.977 -1.058 11.273 1 92.31 107 PRO B N 1
ATOM 2396 C CA . PRO B 1 107 ? 3.988 0.022 11.195 1 92.31 107 PRO B CA 1
ATOM 2397 C C . PRO B 1 107 ? 4.629 1.387 10.945 1 92.31 107 PRO B C 1
ATOM 2399 O O . PRO B 1 107 ? 4.043 2.229 10.258 1 92.31 107 PRO B O 1
ATOM 2402 N N . ARG B 1 108 ? 5.762 1.612 11.477 1 91.62 108 ARG B N 1
ATOM 2403 C CA . ARG B 1 108 ? 6.438 2.896 11.312 1 91.62 108 ARG B CA 1
ATOM 2404 C C . ARG B 1 108 ? 6.797 3.141 9.844 1 91.62 108 ARG B C 1
ATOM 2406 O O . ARG B 1 108 ? 6.574 4.234 9.32 1 91.62 108 ARG B O 1
ATOM 2413 N N . THR B 1 109 ? 7.312 2.148 9.195 1 92 109 THR B N 1
ATOM 2414 C CA . THR B 1 109 ? 7.727 2.314 7.805 1 92 109 THR B CA 1
ATOM 2415 C C . THR B 1 109 ? 6.512 2.508 6.902 1 92 109 THR B C 1
ATOM 2417 O O . THR B 1 109 ? 6.57 3.26 5.926 1 92 109 THR B O 1
ATOM 2420 N N . LEU B 1 110 ? 5.414 1.839 7.215 1 93.75 110 LEU B N 1
ATOM 2421 C CA . LEU B 1 110 ? 4.18 2.045 6.461 1 93.75 110 LEU B CA 1
ATOM 2422 C C . LEU B 1 110 ? 3.654 3.463 6.66 1 93.75 110 LEU B C 1
ATOM 2424 O O . LEU B 1 110 ? 3.234 4.113 5.699 1 93.75 110 LEU B O 1
ATOM 2428 N N . SER B 1 111 ? 3.717 3.959 7.887 1 92.38 111 SER B N 1
ATOM 2429 C CA . SER B 1 111 ? 3.287 5.32 8.18 1 92.38 111 SER B CA 1
ATOM 2430 C C . SER B 1 111 ? 4.125 6.344 7.422 1 92.38 111 SER B C 1
ATOM 2432 O O . SER B 1 111 ? 3.594 7.324 6.898 1 92.38 111 SER B O 1
ATOM 2434 N N . LEU B 1 112 ? 5.363 6.121 7.441 1 92.44 112 LEU B N 1
ATOM 2435 C CA . LEU B 1 112 ? 6.266 7.02 6.734 1 92.44 112 LEU B CA 1
ATOM 2436 C C . LEU B 1 112 ? 5.984 7.004 5.238 1 92.44 112 LEU B C 1
ATOM 2438 O O . LEU B 1 112 ? 5.918 8.062 4.602 1 92.44 112 LEU B O 1
ATOM 2442 N N . TRP B 1 113 ? 5.84 5.824 4.664 1 93 113 TRP B N 1
ATOM 2443 C CA . TRP B 1 113 ? 5.492 5.707 3.252 1 93 113 TRP B CA 1
ATOM 2444 C C . TRP B 1 113 ? 4.191 6.441 2.951 1 93 113 TRP B C 1
ATOM 2446 O O . TRP B 1 113 ? 4.105 7.195 1.977 1 93 113 TRP B O 1
ATOM 2456 N N . ALA B 1 114 ? 3.215 6.242 3.77 1 92.06 114 ALA B N 1
ATOM 2457 C CA . ALA B 1 114 ? 1.914 6.887 3.596 1 92.06 114 ALA B CA 1
ATOM 2458 C C . ALA B 1 114 ? 2.045 8.406 3.621 1 92.06 114 ALA B C 1
ATOM 2460 O O . ALA B 1 114 ? 1.373 9.102 2.859 1 92.06 114 ALA B O 1
ATOM 2461 N N . ALA B 1 115 ? 2.855 8.898 4.461 1 89.38 115 ALA B N 1
ATOM 2462 C CA . ALA B 1 115 ? 3.086 10.336 4.555 1 89.38 115 ALA B CA 1
ATOM 2463 C C . ALA B 1 115 ? 3.676 10.883 3.258 1 89.38 115 ALA B C 1
ATOM 2465 O O . ALA B 1 115 ? 3.287 11.961 2.797 1 89.38 115 ALA B O 1
ATOM 2466 N N . PHE B 1 116 ? 4.543 10.109 2.664 1 91.38 116 PHE B N 1
ATOM 2467 C CA . PHE B 1 116 ? 5.223 10.57 1.46 1 91.38 116 PHE B CA 1
ATOM 2468 C C . PHE B 1 116 ? 4.328 10.422 0.238 1 91.38 116 PHE B C 1
ATOM 2470 O O . PHE B 1 116 ? 4.391 11.227 -0.691 1 91.38 116 PHE B O 1
ATOM 2477 N N . ILE B 1 117 ? 3.463 9.383 0.205 1 90.31 117 ILE B N 1
ATOM 2478 C CA . ILE B 1 117 ? 2.686 9.039 -0.981 1 90.31 117 ILE B CA 1
ATOM 2479 C C . ILE B 1 117 ? 1.747 10.188 -1.334 1 90.31 117 ILE B C 1
ATOM 2481 O O . ILE B 1 117 ? 1.475 10.438 -2.512 1 90.31 117 ILE B O 1
ATOM 2485 N N . HIS B 1 118 ? 1.264 10.93 -0.365 1 82.69 118 HIS B N 1
ATOM 2486 C CA . HIS B 1 118 ? 0.389 12.07 -0.594 1 82.69 118 HIS B CA 1
ATOM 2487 C C . HIS B 1 118 ? 1.1 13.156 -1.395 1 82.69 118 HIS B C 1
ATOM 2489 O O . HIS B 1 118 ? 0.462 13.906 -2.143 1 82.69 118 HIS B O 1
ATOM 2495 N N . MET B 1 119 ? 2.361 13.188 -1.238 1 85.12 119 MET B N 1
ATOM 2496 C CA . MET B 1 119 ? 3.145 14.25 -1.856 1 85.12 119 MET B CA 1
ATOM 2497 C C . MET B 1 119 ? 3.545 13.875 -3.279 1 85.12 119 MET B C 1
ATOM 2499 O O . MET B 1 119 ? 3.789 14.75 -4.109 1 85.12 119 MET B O 1
ATOM 2503 N N . ILE B 1 120 ? 3.574 12.586 -3.559 1 88.62 120 ILE B N 1
ATOM 2504 C CA . ILE B 1 120 ? 4.012 12.07 -4.852 1 88.62 120 ILE B CA 1
ATOM 2505 C C . ILE B 1 120 ? 3.066 12.562 -5.949 1 88.62 120 ILE B C 1
ATOM 2507 O O . ILE B 1 120 ? 3.506 12.898 -7.051 1 88.62 120 ILE B O 1
ATOM 2511 N N . ARG B 1 121 ? 1.862 12.742 -5.707 1 83.06 121 ARG B N 1
ATOM 2512 C CA . ARG B 1 121 ? 0.857 13.148 -6.684 1 83.06 121 ARG B CA 1
ATOM 2513 C C . ARG B 1 121 ? 1.026 14.617 -7.066 1 83.06 121 ARG B C 1
ATOM 2515 O O . ARG B 1 121 ? 0.836 14.984 -8.227 1 83.06 121 ARG B O 1
ATOM 2522 N N . ARG B 1 122 ? 1.469 15.453 -6.191 1 83.44 122 ARG B N 1
ATOM 2523 C CA . ARG B 1 122 ? 1.415 16.891 -6.41 1 83.44 122 ARG B CA 1
ATOM 2524 C C . ARG B 1 122 ? 2.805 17.469 -6.684 1 83.44 122 ARG B C 1
ATOM 2526 O O . ARG B 1 122 ? 2.939 18.562 -7.227 1 83.44 122 ARG B O 1
ATOM 2533 N N . ASP B 1 123 ? 3.777 16.734 -6.27 1 89.88 123 ASP B N 1
ATOM 2534 C CA . ASP B 1 123 ? 5.145 17.234 -6.379 1 89.88 123 ASP B CA 1
ATOM 2535 C C . ASP B 1 123 ? 5.949 16.422 -7.391 1 89.88 123 ASP B C 1
ATOM 2537 O O . ASP B 1 123 ? 6.371 15.305 -7.098 1 89.88 123 ASP B O 1
ATOM 2541 N N . PRO B 1 124 ? 6.242 17.031 -8.539 1 92.38 124 PRO B N 1
ATOM 2542 C CA . PRO B 1 124 ? 6.953 16.297 -9.594 1 92.38 124 PRO B CA 1
ATOM 2543 C C . PRO B 1 124 ? 8.312 15.789 -9.141 1 92.38 124 PRO B C 1
ATOM 2545 O O . PRO B 1 124 ? 8.766 14.727 -9.594 1 92.38 124 PRO B O 1
ATOM 2548 N N . ALA B 1 125 ? 8.977 16.547 -8.305 1 92.62 125 ALA B N 1
ATOM 2549 C CA . ALA B 1 125 ? 10.273 16.094 -7.816 1 92.62 125 ALA B CA 1
ATOM 2550 C C . ALA B 1 125 ? 10.141 14.844 -6.945 1 92.62 125 ALA B C 1
ATOM 2552 O O . ALA B 1 125 ? 10.953 13.922 -7.039 1 92.62 125 ALA B O 1
ATOM 2553 N N . MET B 1 126 ? 9.188 14.812 -6.156 1 92.19 126 MET B N 1
ATOM 2554 C CA . MET B 1 126 ? 8.922 13.648 -5.32 1 92.19 126 MET B CA 1
ATOM 2555 C C . MET B 1 126 ? 8.5 12.453 -6.176 1 92.19 126 MET B C 1
ATOM 2557 O O . MET B 1 126 ? 8.898 11.32 -5.902 1 92.19 126 MET B O 1
ATOM 2561 N N . ARG B 1 127 ? 7.703 12.742 -7.156 1 94.19 127 ARG B N 1
ATOM 2562 C CA . ARG B 1 127 ? 7.277 11.695 -8.078 1 94.19 127 ARG B CA 1
ATOM 2563 C C . ARG B 1 127 ? 8.477 11.07 -8.789 1 94.19 127 ARG B C 1
ATOM 2565 O O . ARG B 1 127 ? 8.555 9.852 -8.938 1 94.19 127 ARG B O 1
ATOM 2572 N N . ALA B 1 128 ? 9.367 11.922 -9.242 1 95.06 128 ALA B N 1
ATOM 2573 C CA . ALA B 1 128 ? 10.57 11.438 -9.922 1 95.06 128 ALA B CA 1
ATOM 2574 C C . ALA B 1 128 ? 11.422 10.57 -8.992 1 95.06 128 ALA B C 1
ATOM 2576 O O . ALA B 1 128 ? 11.953 9.547 -9.414 1 95.06 128 ALA B O 1
ATOM 2577 N N . THR B 1 129 ? 11.539 11.016 -7.746 1 94.12 129 THR B N 1
ATOM 2578 C CA . THR B 1 129 ? 12.273 10.242 -6.75 1 94.12 129 THR B CA 1
ATOM 2579 C C . THR B 1 129 ? 11.609 8.891 -6.512 1 94.12 129 THR B C 1
ATOM 2581 O O . THR B 1 129 ? 12.281 7.859 -6.469 1 94.12 129 THR B O 1
ATOM 2584 N N . HIS B 1 130 ? 10.312 8.883 -6.375 1 95.19 130 HIS B N 1
ATOM 2585 C CA . HIS B 1 130 ? 9.578 7.641 -6.18 1 95.19 130 HIS B CA 1
ATOM 2586 C C . HIS B 1 130 ? 9.758 6.699 -7.367 1 95.19 130 HIS B C 1
ATOM 2588 O O . HIS B 1 130 ? 10.016 5.508 -7.188 1 95.19 130 HIS B O 1
ATOM 2594 N N . GLU B 1 131 ? 9.617 7.254 -8.555 1 96.56 131 GLU B N 1
ATOM 2595 C CA . GLU B 1 131 ? 9.758 6.449 -9.766 1 96.56 131 GLU B CA 1
ATOM 2596 C C . GLU B 1 131 ? 11.141 5.812 -9.844 1 96.56 131 GLU B C 1
ATOM 2598 O O . GLU B 1 131 ? 11.273 4.629 -10.164 1 96.56 131 GLU B O 1
ATOM 2603 N N . ARG B 1 132 ? 12.125 6.594 -9.586 1 95.62 132 ARG B N 1
ATOM 2604 C CA . ARG B 1 132 ? 13.492 6.086 -9.625 1 95.62 132 ARG B CA 1
ATOM 2605 C C . ARG B 1 132 ? 13.688 4.938 -8.641 1 95.62 132 ARG B C 1
ATOM 2607 O O . ARG B 1 132 ? 14.281 3.914 -8.984 1 95.62 132 ARG B O 1
ATOM 2614 N N . ASN B 1 133 ? 13.219 5.109 -7.441 1 94.44 133 ASN B N 1
ATOM 2615 C CA . ASN B 1 133 ? 13.375 4.086 -6.418 1 94.44 133 ASN B CA 1
ATOM 2616 C C . ASN B 1 133 ? 12.547 2.844 -6.734 1 94.44 133 ASN B C 1
ATOM 2618 O O . ASN B 1 133 ? 13 1.719 -6.508 1 94.44 133 ASN B O 1
ATOM 2622 N N . TYR B 1 134 ? 11.359 3.029 -7.266 1 96 134 TYR B N 1
ATOM 2623 C CA . TYR B 1 134 ? 10.508 1.928 -7.695 1 96 134 TYR B CA 1
ATOM 2624 C C . TYR B 1 134 ? 11.188 1.098 -8.773 1 96 134 TYR B C 1
ATOM 2626 O O . TYR B 1 134 ? 11.25 -0.13 -8.68 1 96 134 TYR B O 1
ATOM 2634 N N . LEU B 1 135 ? 11.75 1.771 -9.719 1 97 135 LEU B N 1
ATOM 2635 C CA . LEU B 1 135 ? 12.383 1.089 -10.844 1 97 135 LEU B CA 1
ATOM 2636 C C . LEU B 1 135 ? 13.664 0.391 -10.398 1 97 135 LEU B C 1
ATOM 2638 O O . LEU B 1 135 ? 13.969 -0.712 -10.859 1 97 135 LEU B O 1
ATOM 2642 N N . ARG B 1 136 ? 14.406 1.027 -9.516 1 95.81 136 ARG B N 1
ATOM 2643 C CA . ARG B 1 136 ? 15.633 0.415 -9.023 1 95.81 136 ARG B CA 1
ATOM 2644 C C . ARG B 1 136 ? 15.344 -0.904 -8.32 1 95.81 136 ARG B C 1
ATOM 2646 O O . ARG B 1 136 ? 16.047 -1.897 -8.531 1 95.81 136 ARG B O 1
ATOM 2653 N N . PHE B 1 137 ? 14.367 -0.949 -7.5 1 96.25 137 PHE B N 1
ATOM 2654 C CA . PHE B 1 137 ? 14 -2.174 -6.797 1 96.25 137 PHE B CA 1
ATOM 2655 C C . PHE B 1 137 ? 13.461 -3.217 -7.766 1 96.25 137 PHE B C 1
ATOM 2657 O O . PHE B 1 137 ? 13.852 -4.383 -7.719 1 96.25 137 PHE B O 1
ATOM 2664 N N . ARG B 1 138 ? 12.555 -2.771 -8.641 1 97.12 138 ARG B N 1
ATOM 2665 C CA . ARG B 1 138 ? 11.969 -3.695 -9.609 1 97.12 138 ARG B CA 1
ATOM 2666 C C . ARG B 1 138 ? 13.047 -4.289 -10.508 1 97.12 138 ARG B C 1
ATOM 2668 O O . ARG B 1 138 ? 13 -5.477 -10.844 1 97.12 138 ARG B O 1
ATOM 2675 N N . ASP B 1 139 ? 13.984 -3.447 -10.914 1 96.88 139 ASP B N 1
ATOM 2676 C CA . ASP B 1 139 ? 15.078 -3.924 -11.75 1 96.88 139 ASP B CA 1
ATOM 2677 C C . ASP B 1 139 ? 15.914 -4.973 -11.016 1 96.88 139 ASP B C 1
ATOM 2679 O O . ASP B 1 139 ? 16.391 -5.93 -11.633 1 96.88 139 ASP B O 1
ATOM 2683 N N . LEU B 1 140 ? 16.125 -4.73 -9.742 1 95.56 140 LEU B N 1
ATOM 2684 C CA . LEU B 1 140 ? 16.828 -5.723 -8.922 1 95.56 140 LEU B CA 1
ATOM 2685 C C . LEU B 1 140 ? 16.062 -7.047 -8.914 1 95.56 140 LEU B C 1
ATOM 2687 O O . LEU B 1 140 ? 16.656 -8.102 -9.18 1 95.56 140 LEU B O 1
ATOM 2691 N N . LEU B 1 141 ? 14.781 -7.047 -8.664 1 97.31 141 LEU B N 1
ATOM 2692 C CA . LEU B 1 141 ? 13.953 -8.25 -8.672 1 97.31 141 LEU B CA 1
ATOM 2693 C C . LEU B 1 141 ? 13.992 -8.914 -10.039 1 97.31 141 LEU B C 1
ATOM 2695 O O . LEU B 1 141 ? 14.148 -10.133 -10.133 1 97.31 141 LEU B O 1
ATOM 2699 N N . GLU B 1 142 ? 13.82 -8.07 -11.047 1 98.38 142 GLU B N 1
ATOM 2700 C CA . GLU B 1 142 ? 13.789 -8.578 -12.422 1 98.38 142 GLU B CA 1
ATOM 2701 C C . GLU B 1 142 ? 15.07 -9.336 -12.75 1 98.38 142 GLU B C 1
ATOM 2703 O O . GLU B 1 142 ? 15.023 -10.422 -13.336 1 98.38 142 GLU B O 1
ATOM 2708 N N . SER B 1 143 ? 16.203 -8.75 -12.398 1 97.12 143 SER B N 1
ATOM 2709 C CA . SER B 1 143 ? 17.484 -9.383 -12.68 1 97.12 143 SER B CA 1
ATOM 2710 C C . SER B 1 143 ? 17.594 -10.727 -11.961 1 97.12 143 SER B C 1
ATOM 2712 O O . SER B 1 143 ? 18.094 -11.703 -12.539 1 97.12 143 SER B O 1
ATOM 2714 N N . LEU B 1 144 ? 17.172 -10.805 -10.766 1 96.38 144 LEU B N 1
ATOM 2715 C CA . LEU B 1 144 ? 17.219 -12.039 -10 1 96.38 144 LEU B CA 1
ATOM 2716 C C . LEU B 1 144 ? 16.25 -13.07 -10.547 1 96.38 144 LEU B C 1
ATOM 2718 O O . LEU B 1 144 ? 16.562 -14.266 -10.586 1 96.38 144 LEU B O 1
ATOM 2722 N N . ILE B 1 145 ? 15.086 -12.633 -10.984 1 98.12 145 ILE B N 1
ATOM 2723 C CA . ILE B 1 145 ? 14.062 -13.516 -11.547 1 98.12 145 ILE B CA 1
ATOM 2724 C C . ILE B 1 145 ? 14.586 -14.141 -12.836 1 98.12 145 ILE B C 1
ATOM 2726 O O . ILE B 1 145 ? 14.461 -15.352 -13.047 1 98.12 145 ILE B O 1
ATOM 2730 N N . VAL B 1 146 ? 15.141 -13.305 -13.703 1 98.31 146 VAL B N 1
ATOM 2731 C CA . VAL B 1 146 ? 15.703 -13.789 -14.961 1 98.31 146 VAL B CA 1
ATOM 2732 C C . VAL B 1 146 ? 16.75 -14.867 -14.672 1 98.31 146 VAL B C 1
ATOM 2734 O O . VAL B 1 146 ? 16.734 -15.938 -15.281 1 98.31 146 VAL B O 1
ATOM 2737 N N . ALA B 1 147 ? 17.641 -14.586 -13.734 1 96.62 147 ALA B N 1
ATOM 2738 C CA . ALA B 1 147 ? 18.703 -15.523 -13.398 1 96.62 147 ALA B CA 1
ATOM 2739 C C . ALA B 1 147 ? 18.141 -16.812 -12.805 1 96.62 147 ALA B C 1
ATOM 2741 O O . ALA B 1 147 ? 18.562 -17.906 -13.172 1 96.62 147 ALA B O 1
ATOM 2742 N N . ALA B 1 148 ? 17.219 -16.703 -11.875 1 96.06 148 ALA B N 1
ATOM 2743 C CA . ALA B 1 148 ? 16.625 -17.859 -11.227 1 96.06 148 ALA B CA 1
ATOM 2744 C C . ALA B 1 148 ? 15.898 -18.75 -12.234 1 96.06 148 ALA B C 1
ATOM 2746 O O . ALA B 1 148 ? 16.016 -19.969 -12.195 1 96.06 148 ALA B O 1
ATOM 2747 N N . CYS B 1 149 ? 15.102 -18.094 -13.117 1 97.06 149 CYS B N 1
ATOM 2748 C CA . CYS B 1 149 ? 14.375 -18.828 -14.141 1 97.06 149 CYS B CA 1
ATOM 2749 C C . CYS B 1 149 ? 15.344 -19.531 -15.094 1 97.06 149 CYS B C 1
ATOM 2751 O O . CYS B 1 149 ? 15.141 -20.703 -15.438 1 97.06 149 CYS B O 1
ATOM 2753 N N . ALA B 1 150 ? 16.375 -18.844 -15.469 1 96.31 150 ALA B N 1
ATOM 2754 C CA . ALA B 1 150 ? 17.391 -19.438 -16.344 1 96.31 150 ALA B CA 1
ATOM 2755 C C . ALA B 1 150 ? 18.047 -20.641 -15.688 1 96.31 150 ALA B C 1
ATOM 2757 O O . ALA B 1 150 ? 18.188 -21.703 -16.312 1 96.31 150 ALA B O 1
ATOM 2758 N N . ASP B 1 151 ? 18.422 -20.469 -14.461 1 93.88 151 ASP B N 1
ATOM 2759 C CA . ASP B 1 151 ? 19.062 -21.531 -13.711 1 93.88 151 ASP B CA 1
ATOM 2760 C C . ASP B 1 151 ? 18.156 -22.75 -13.57 1 93.88 151 ASP B C 1
ATOM 2762 O O . ASP B 1 151 ? 18.625 -23.875 -13.422 1 93.88 151 ASP B O 1
ATOM 2766 N N . SER B 1 152 ? 16.906 -22.531 -13.641 1 93.75 152 SER B N 1
ATOM 2767 C CA . SER B 1 152 ? 15.938 -23.609 -13.461 1 93.75 152 SER B CA 1
ATOM 2768 C C . SER B 1 152 ? 15.484 -24.172 -14.805 1 93.75 152 SER B C 1
ATOM 2770 O O . SER B 1 152 ? 14.531 -24.953 -14.867 1 93.75 152 SER B O 1
ATOM 2772 N N . GLY B 1 153 ? 16.047 -23.688 -15.883 1 93.94 153 GLY B N 1
ATOM 2773 C CA . GLY B 1 153 ? 15.789 -24.234 -17.203 1 93.94 153 GLY B CA 1
ATOM 2774 C C . GLY B 1 153 ? 14.57 -23.625 -17.875 1 93.94 153 GLY B C 1
ATOM 2775 O O . GLY B 1 153 ? 13.992 -24.234 -18.781 1 93.94 153 GLY B O 1
ATOM 2776 N N . ARG B 1 154 ? 14.102 -22.484 -17.438 1 93.12 154 ARG B N 1
ATOM 2777 C CA . ARG B 1 154 ? 12.93 -21.812 -17.984 1 93.12 154 ARG B CA 1
ATOM 2778 C C . ARG B 1 154 ? 13.227 -20.344 -18.25 1 93.12 154 ARG B C 1
ATOM 2780 O O . ARG B 1 154 ? 12.664 -19.469 -17.594 1 93.12 154 ARG B O 1
ATOM 2787 N N . PRO B 1 155 ? 14.047 -20.141 -19.219 1 96.06 155 PRO B N 1
ATOM 2788 C CA . PRO B 1 155 ? 14.336 -18.734 -19.516 1 96.06 155 PRO B CA 1
ATOM 2789 C C . PRO B 1 155 ? 13.078 -17.953 -19.891 1 96.06 155 PRO B C 1
ATOM 2791 O O . PRO B 1 155 ? 12.156 -18.5 -20.484 1 96.06 155 PRO B O 1
ATOM 2794 N N . VAL B 1 156 ? 13.117 -16.688 -19.516 1 97.75 156 VAL B N 1
ATOM 2795 C CA . VAL B 1 156 ? 11.969 -15.836 -19.766 1 97.75 156 VAL B CA 1
ATOM 2796 C C . VAL B 1 156 ? 12.383 -14.672 -20.672 1 97.75 156 VAL B C 1
ATOM 2798 O O . VAL B 1 156 ? 13.531 -14.242 -20.641 1 97.75 156 VAL B O 1
ATOM 2801 N N . SER B 1 157 ? 11.391 -14.211 -21.5 1 98 157 SER B N 1
ATOM 2802 C CA . SER B 1 157 ? 11.617 -13.031 -22.312 1 98 157 SER B CA 1
ATOM 2803 C C . SER B 1 157 ? 11.703 -11.773 -21.469 1 98 157 SER B C 1
ATOM 2805 O O . SER B 1 157 ? 11.336 -11.789 -20.281 1 98 157 SER B O 1
ATOM 2807 N N . LYS B 1 158 ? 12.211 -10.711 -22.047 1 97.38 158 LYS B N 1
ATOM 2808 C CA . LYS B 1 158 ? 12.297 -9.438 -21.344 1 97.38 158 LYS B CA 1
ATOM 2809 C C . LYS B 1 158 ? 10.922 -8.961 -20.891 1 97.38 158 LYS B C 1
ATOM 2811 O O . LYS B 1 158 ? 10.766 -8.469 -19.766 1 97.38 158 LYS B O 1
ATOM 2816 N N . VAL B 1 159 ? 9.953 -9.141 -21.766 1 97.31 159 VAL B N 1
ATOM 2817 C CA . VAL B 1 159 ? 8.594 -8.719 -21.469 1 97.31 159 VAL B CA 1
ATOM 2818 C C . VAL B 1 159 ? 8.031 -9.539 -20.312 1 97.31 159 VAL B C 1
ATOM 2820 O O . VAL B 1 159 ? 7.414 -8.984 -19.406 1 97.31 159 VAL B O 1
ATOM 2823 N N . GLU B 1 160 ? 8.273 -10.805 -20.375 1 98 160 GLU B N 1
ATOM 2824 C CA . GLU B 1 160 ? 7.801 -11.688 -19.312 1 98 160 GLU B CA 1
ATOM 2825 C C . GLU B 1 160 ? 8.508 -11.383 -18 1 98 160 GLU B C 1
ATOM 2827 O O . GLU B 1 160 ? 7.883 -11.391 -16.938 1 98 160 GLU B O 1
ATOM 2832 N N . ALA B 1 161 ? 9.82 -11.133 -18.047 1 98.56 161 ALA B N 1
ATOM 2833 C CA . ALA B 1 161 ? 10.602 -10.812 -16.859 1 98.56 161 ALA B CA 1
ATOM 2834 C C . ALA B 1 161 ? 10.07 -9.562 -16.172 1 98.56 161 ALA B C 1
ATOM 2836 O O . ALA B 1 161 ? 9.953 -9.523 -14.945 1 98.56 161 ALA B O 1
ATOM 2837 N N . ARG B 1 162 ? 9.742 -8.562 -16.938 1 98.62 162 ARG B N 1
ATOM 2838 C CA . ARG B 1 162 ? 9.188 -7.324 -16.391 1 98.62 162 ARG B CA 1
ATOM 2839 C C . ARG B 1 162 ? 7.859 -7.582 -15.695 1 98.62 162 ARG B C 1
ATOM 2841 O O . ARG B 1 162 ? 7.633 -7.102 -14.578 1 98.62 162 ARG B O 1
ATOM 2848 N N . ARG B 1 163 ? 7 -8.344 -16.328 1 98.56 163 ARG B N 1
ATOM 2849 C CA . ARG B 1 163 ? 5.691 -8.648 -15.758 1 98.56 163 ARG B CA 1
ATOM 2850 C C . ARG B 1 163 ? 5.832 -9.43 -14.461 1 98.56 163 ARG B C 1
ATOM 2852 O O . ARG B 1 163 ? 5.102 -9.18 -13.492 1 98.56 163 ARG B O 1
ATOM 2859 N N . LEU B 1 164 ? 6.77 -10.367 -14.492 1 98.81 164 LEU B N 1
ATOM 2860 C CA . LEU B 1 164 ? 7.012 -11.156 -13.289 1 98.81 164 LEU B CA 1
ATOM 2861 C C . LEU B 1 164 ? 7.559 -10.289 -12.164 1 98.81 164 LEU B C 1
ATOM 2863 O O . LEU B 1 164 ? 7.191 -10.461 -11 1 98.81 164 LEU B O 1
ATOM 2867 N N . ALA B 1 165 ? 8.43 -9.344 -12.492 1 98.88 165 ALA B N 1
ATOM 2868 C CA . ALA B 1 165 ? 8.992 -8.445 -11.484 1 98.88 165 ALA B CA 1
ATOM 2869 C C . ALA B 1 165 ? 7.906 -7.559 -10.883 1 98.88 165 ALA B C 1
ATOM 2871 O O . ALA B 1 165 ? 7.883 -7.34 -9.664 1 98.88 165 ALA B O 1
ATOM 2872 N N . ILE B 1 166 ? 6.992 -7.035 -11.719 1 98.88 166 ILE B N 1
ATOM 2873 C CA . ILE B 1 166 ? 5.875 -6.234 -11.242 1 98.88 166 ILE B CA 1
ATOM 2874 C C . ILE B 1 166 ? 5 -7.07 -10.305 1 98.88 166 ILE B C 1
ATOM 2876 O O . ILE B 1 166 ? 4.625 -6.617 -9.227 1 98.88 166 ILE B O 1
ATOM 2880 N N . ALA B 1 167 ? 4.707 -8.289 -10.703 1 98.88 167 ALA B N 1
ATOM 2881 C CA . ALA B 1 167 ? 3.855 -9.188 -9.938 1 98.88 167 ALA B CA 1
ATOM 2882 C C . ALA B 1 167 ? 4.48 -9.516 -8.578 1 98.88 167 ALA B C 1
ATOM 2884 O O . ALA B 1 167 ? 3.805 -9.461 -7.551 1 98.88 167 ALA B O 1
ATOM 2885 N N . CYS B 1 168 ? 5.738 -9.844 -8.578 1 98.88 168 CYS B N 1
ATOM 2886 C CA . CYS B 1 168 ? 6.422 -10.203 -7.34 1 98.88 168 CYS B CA 1
ATOM 2887 C C . CYS B 1 168 ? 6.547 -8.992 -6.422 1 98.88 168 CYS B C 1
ATOM 2889 O O . CYS B 1 168 ? 6.375 -9.102 -5.211 1 98.88 168 CYS B O 1
ATOM 2891 N N . ASN B 1 169 ? 6.863 -7.879 -7.008 1 98.69 169 ASN B N 1
ATOM 2892 C CA . ASN B 1 169 ? 6.883 -6.656 -6.215 1 98.69 169 ASN B CA 1
ATOM 2893 C C . ASN B 1 169 ? 5.516 -6.367 -5.594 1 98.69 169 ASN B C 1
ATOM 2895 O O . ASN B 1 169 ? 5.434 -5.914 -4.453 1 98.69 169 ASN B O 1
ATOM 2899 N N . ALA B 1 170 ? 4.465 -6.621 -6.344 1 98.81 170 ALA B N 1
ATOM 2900 C CA . ALA B 1 170 ? 3.105 -6.418 -5.848 1 98.81 170 ALA B CA 1
ATOM 2901 C C . ALA B 1 170 ? 2.822 -7.305 -4.637 1 98.81 170 ALA B C 1
ATOM 2903 O O . ALA B 1 170 ? 2.213 -6.859 -3.662 1 98.81 170 ALA B O 1
ATOM 2904 N N . VAL B 1 171 ? 3.256 -8.539 -4.695 1 98.88 171 VAL B N 1
ATOM 2905 C CA . VAL B 1 171 ? 3.104 -9.445 -3.557 1 98.88 171 VAL B CA 1
ATOM 2906 C C . VAL B 1 171 ? 3.799 -8.852 -2.332 1 98.88 171 VAL B C 1
ATOM 2908 O O . VAL B 1 171 ? 3.213 -8.789 -1.249 1 98.88 171 VAL B O 1
ATOM 2911 N N . LEU B 1 172 ? 5.008 -8.406 -2.52 1 98.31 172 LEU B N 1
ATOM 2912 C CA . LEU B 1 172 ? 5.793 -7.855 -1.419 1 98.31 172 LEU B CA 1
ATOM 2913 C C . LEU B 1 172 ? 5.148 -6.582 -0.877 1 98.31 172 LEU B C 1
ATOM 2915 O O . LEU B 1 172 ? 4.949 -6.449 0.333 1 98.31 172 LEU B O 1
ATOM 2919 N N . ASP B 1 173 ? 4.793 -5.688 -1.776 1 97.81 173 ASP B N 1
ATOM 2920 C CA . ASP B 1 173 ? 4.141 -4.441 -1.379 1 97.81 173 ASP B CA 1
ATOM 2921 C C . ASP B 1 173 ? 2.822 -4.719 -0.66 1 97.81 173 ASP B C 1
ATOM 2923 O O . ASP B 1 173 ? 2.51 -4.074 0.343 1 97.81 173 ASP B O 1
ATOM 2927 N N . GLY B 1 174 ? 2.074 -5.648 -1.202 1 98.44 174 GLY B N 1
ATOM 2928 C CA . GLY B 1 174 ? 0.787 -5.973 -0.607 1 98.44 174 GLY B CA 1
ATOM 2929 C C . GLY B 1 174 ? 0.904 -6.555 0.788 1 98.44 174 GLY B C 1
ATOM 2930 O O . GLY B 1 174 ? 0.198 -6.129 1.705 1 98.44 174 GLY B O 1
ATOM 2931 N N . LEU B 1 175 ? 1.745 -7.527 0.959 1 98.69 175 LEU B N 1
ATOM 2932 C CA . LEU B 1 175 ? 1.942 -8.133 2.27 1 98.69 175 LEU B CA 1
ATOM 2933 C C . LEU B 1 175 ? 2.527 -7.129 3.254 1 98.69 175 LEU B C 1
ATOM 2935 O O . LEU B 1 175 ? 2.158 -7.121 4.43 1 98.69 175 LEU B O 1
ATOM 2939 N N . TRP B 1 176 ? 3.457 -6.336 2.756 1 97.12 176 TRP B N 1
ATOM 2940 C CA . TRP B 1 176 ? 4.016 -5.25 3.553 1 97.12 176 TRP B CA 1
ATOM 2941 C C . TRP B 1 176 ? 2.916 -4.312 4.043 1 97.12 176 TRP B C 1
ATOM 2943 O O . TRP B 1 176 ? 2.883 -3.943 5.219 1 97.12 176 TRP B O 1
ATOM 2953 N N . LEU B 1 177 ? 2.045 -3.941 3.213 1 97.12 177 LEU B N 1
ATOM 2954 C CA . LEU B 1 177 ? 0.912 -3.076 3.52 1 97.12 177 LEU B CA 1
ATOM 2955 C C . LEU B 1 177 ? -0.006 -3.729 4.551 1 97.12 177 LEU B C 1
ATOM 2957 O O . LEU B 1 177 ? -0.35 -3.109 5.559 1 97.12 177 LEU B O 1
ATOM 2961 N N . GLU B 1 178 ? -0.415 -4.988 4.293 1 97.38 178 GLU B N 1
ATOM 2962 C CA . GLU B 1 178 ? -1.306 -5.707 5.199 1 97.38 178 GLU B CA 1
ATOM 2963 C C . GLU B 1 178 ? -0.678 -5.859 6.582 1 97.38 178 GLU B C 1
ATOM 2965 O O . GLU B 1 178 ? -1.31 -5.551 7.594 1 97.38 178 GLU B O 1
ATOM 2970 N N . GLY B 1 179 ? 0.571 -6.254 6.621 1 96.5 179 GLY B N 1
ATOM 2971 C CA . GLY B 1 179 ? 1.27 -6.457 7.879 1 96.5 179 GLY B CA 1
ATOM 2972 C C . GLY B 1 179 ? 1.565 -5.16 8.609 1 96.5 179 GLY B C 1
ATOM 2973 O O . GLY B 1 179 ? 1.586 -5.129 9.844 1 96.5 179 GLY B O 1
ATOM 2974 N N . GLY B 1 180 ? 1.884 -4.152 7.871 1 95.38 180 GLY B N 1
ATOM 2975 C CA . GLY B 1 180 ? 2.146 -2.85 8.461 1 95.38 180 GLY B CA 1
ATOM 2976 C C . GLY B 1 180 ? 0.914 -2.217 9.078 1 95.38 180 GLY B C 1
ATOM 2977 O O . GLY B 1 180 ? 1.002 -1.558 10.117 1 95.38 180 GLY B O 1
ATOM 2978 N N . ALA B 1 181 ? -0.216 -2.408 8.477 1 95.25 181 ALA B N 1
ATOM 2979 C CA . ALA B 1 181 ? -1.46 -1.796 8.938 1 95.25 181 ALA B CA 1
ATOM 2980 C C . ALA B 1 181 ? -2.061 -2.58 10.094 1 95.25 181 ALA B C 1
ATOM 2982 O O . ALA B 1 181 ? -2.65 -1.997 11.008 1 95.25 181 ALA B O 1
ATOM 2983 N N . LEU B 1 182 ? -1.954 -3.893 10.055 1 95.56 182 LEU B N 1
ATOM 2984 C CA . LEU B 1 182 ? -2.527 -4.762 11.078 1 95.56 182 LEU B CA 1
ATOM 2985 C C . LEU B 1 182 ? -1.539 -5.852 11.477 1 95.56 182 LEU B C 1
ATOM 2987 O O . LEU B 1 182 ? -1.78 -7.035 11.234 1 95.56 182 LEU B O 1
ATOM 2991 N N . PRO B 1 183 ? -0.468 -5.469 12.18 1 94.62 183 PRO B N 1
ATOM 2992 C CA . PRO B 1 183 ? 0.552 -6.465 12.508 1 94.62 183 PRO B CA 1
ATOM 2993 C C . PRO B 1 183 ? 0.01 -7.598 13.375 1 94.62 183 PRO B C 1
ATOM 2995 O O . PRO B 1 183 ? 0.482 -8.734 13.281 1 94.62 183 PRO B O 1
ATOM 2998 N N . GLU B 1 184 ? -1.003 -7.352 14.102 1 94.25 184 GLU B N 1
ATOM 2999 C CA . GLU B 1 184 ? -1.535 -8.336 15.047 1 94.25 184 GLU B CA 1
ATOM 3000 C C . GLU B 1 184 ? -2.396 -9.375 14.336 1 94.25 184 GLU B C 1
ATOM 3002 O O . GLU B 1 184 ? -2.77 -10.383 14.922 1 94.25 184 GLU B O 1
ATOM 3007 N N . ALA B 1 185 ? -2.689 -9.141 13.086 1 95.56 185 ALA B N 1
ATOM 3008 C CA . ALA B 1 185 ? -3.553 -10.047 12.336 1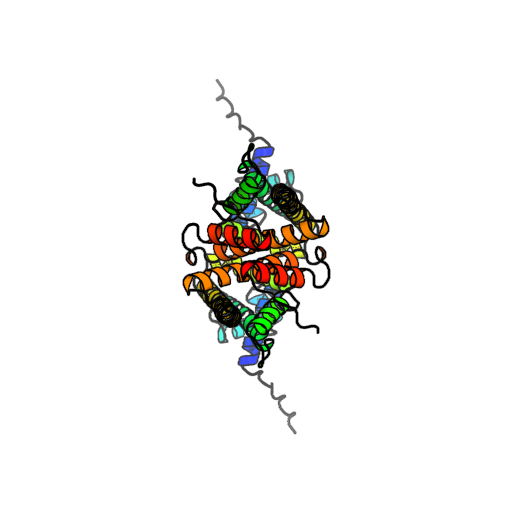 95.56 185 ALA B CA 1
ATOM 3009 C C . ALA B 1 185 ? -2.764 -11.242 11.805 1 95.56 185 ALA B C 1
ATOM 3011 O O . ALA B 1 185 ? -3.346 -12.203 11.297 1 95.56 185 ALA B O 1
ATOM 3012 N N . PHE B 1 186 ? -1.453 -11.266 11.984 1 97.19 186 PHE B N 1
ATOM 3013 C CA . PHE B 1 186 ? -0.613 -12.289 11.383 1 97.19 186 PHE B CA 1
ATOM 3014 C C . PHE B 1 186 ? 0.286 -12.938 12.43 1 97.19 186 PHE B C 1
ATOM 3016 O O . PHE B 1 186 ? 0.798 -12.258 13.32 1 97.19 186 PHE B O 1
ATOM 3023 N N . ALA B 1 187 ? 0.465 -14.242 12.273 1 96.75 187 ALA B N 1
ATOM 3024 C CA . ALA B 1 187 ? 1.396 -14.969 13.133 1 96.75 187 ALA B CA 1
ATOM 3025 C C . ALA B 1 187 ? 2.844 -14.648 12.766 1 96.75 187 ALA B C 1
ATOM 3027 O O . ALA B 1 187 ? 3.117 -14.148 11.672 1 96.75 187 ALA B O 1
ATOM 3028 N N . PRO B 1 188 ? 3.775 -14.898 13.766 1 94.25 188 PRO B N 1
ATOM 3029 C CA . PRO B 1 188 ? 5.191 -14.711 13.43 1 94.25 188 PRO B CA 1
ATOM 3030 C C . PRO B 1 188 ? 5.602 -15.445 12.156 1 94.25 188 PRO B C 1
ATOM 3032 O O . PRO B 1 188 ? 5.262 -16.609 11.977 1 94.25 188 PRO B O 1
ATOM 3035 N N . ARG B 1 189 ? 6.211 -14.789 11.203 1 93.94 189 ARG B N 1
ATOM 3036 C CA . ARG B 1 189 ? 6.797 -15.32 9.977 1 93.94 189 ARG B CA 1
ATOM 3037 C C . ARG B 1 189 ? 5.715 -15.688 8.969 1 93.94 189 ARG B C 1
ATOM 3039 O O . ARG B 1 189 ? 6.012 -16.234 7.906 1 93.94 189 ARG B O 1
ATOM 3046 N N . GLU B 1 190 ? 4.465 -15.414 9.289 1 97.19 190 GLU B N 1
ATOM 3047 C CA . GLU B 1 190 ? 3.377 -15.812 8.398 1 97.19 190 GLU B CA 1
ATOM 3048 C C . GLU B 1 190 ? 3.461 -15.078 7.066 1 97.19 190 GLU B C 1
ATOM 3050 O O . GLU B 1 190 ? 3.309 -15.68 6.004 1 97.19 190 GLU B O 1
ATOM 3055 N N . LEU B 1 191 ? 3.711 -13.805 7.133 1 97.75 191 LEU B N 1
ATOM 3056 C CA . LEU B 1 191 ? 3.773 -13.008 5.91 1 97.75 191 LEU B CA 1
ATOM 3057 C C . LEU B 1 191 ? 4.941 -13.453 5.035 1 97.75 191 LEU B C 1
ATOM 3059 O O . LEU B 1 191 ? 4.812 -13.523 3.811 1 97.75 191 LEU B O 1
ATOM 3063 N N . GLU B 1 192 ? 6.07 -13.75 5.645 1 96.12 192 GLU B N 1
ATOM 3064 C CA . GLU B 1 192 ? 7.215 -14.266 4.906 1 96.12 192 GLU B CA 1
ATOM 3065 C C . GLU B 1 192 ? 6.875 -15.578 4.211 1 96.12 192 GLU B C 1
ATOM 3067 O O . GLU B 1 192 ? 7.246 -15.789 3.055 1 96.12 192 GLU B O 1
ATOM 3072 N N . GLN B 1 193 ? 6.23 -16.453 4.941 1 96.62 193 GLN B N 1
ATOM 3073 C CA . GLN B 1 193 ? 5.859 -17.75 4.387 1 96.62 193 GLN B CA 1
ATOM 3074 C C . GLN B 1 193 ? 4.887 -17.594 3.221 1 96.62 193 GLN B C 1
ATOM 3076 O O . GLN B 1 193 ? 5.027 -18.266 2.195 1 96.62 193 GLN B O 1
ATOM 3081 N N . ILE B 1 194 ? 3.953 -16.688 3.387 1 98.25 194 ILE B N 1
ATOM 3082 C CA . ILE B 1 194 ? 2.99 -16.438 2.32 1 98.25 194 ILE B CA 1
ATOM 3083 C C . ILE B 1 194 ? 3.701 -15.805 1.124 1 98.25 194 ILE B C 1
ATOM 3085 O O . ILE B 1 194 ? 3.42 -16.156 -0.025 1 98.25 194 ILE B O 1
ATOM 3089 N N . GLY B 1 195 ? 4.605 -14.859 1.421 1 98.38 195 GLY B N 1
ATOM 3090 C CA . GLY B 1 195 ? 5.398 -14.266 0.355 1 98.38 195 GLY B CA 1
ATOM 3091 C C . GLY B 1 195 ? 6.203 -15.289 -0.427 1 98.38 195 GLY B C 1
ATOM 3092 O O . GLY B 1 195 ? 6.219 -15.258 -1.659 1 98.38 195 GLY B O 1
ATOM 3093 N N . MET B 1 196 ? 6.836 -16.219 0.296 1 97.81 196 MET B N 1
ATOM 3094 C CA . MET B 1 196 ? 7.637 -17.266 -0.328 1 97.81 196 MET B CA 1
ATOM 3095 C C . MET B 1 196 ? 6.777 -18.156 -1.225 1 97.81 196 MET B C 1
ATOM 3097 O O . MET B 1 196 ? 7.125 -18.391 -2.381 1 97.81 196 MET B O 1
ATOM 3101 N N . THR B 1 197 ? 5.66 -18.547 -0.734 1 97.81 197 THR B N 1
ATOM 3102 C CA . THR B 1 197 ? 4.785 -19.453 -1.479 1 97.81 197 THR B CA 1
ATOM 3103 C C . THR B 1 197 ? 4.176 -18.734 -2.684 1 97.81 197 THR B C 1
ATOM 3105 O O . THR B 1 197 ? 4.055 -19.328 -3.762 1 97.81 197 THR B O 1
ATOM 3108 N N . SER B 1 198 ? 3.785 -17.484 -2.535 1 98.62 198 SER B N 1
ATOM 3109 C CA . SER B 1 198 ? 3.15 -16.734 -3.605 1 98.62 198 SER B CA 1
ATOM 3110 C C . SER B 1 198 ? 4.129 -16.453 -4.742 1 98.62 198 SER B C 1
ATOM 3112 O O . SER B 1 198 ? 3.811 -16.672 -5.91 1 98.62 198 SER B O 1
ATOM 3114 N N . VAL B 1 199 ? 5.336 -15.969 -4.375 1 98.62 199 VAL B N 1
ATOM 3115 C CA . VAL B 1 199 ? 6.344 -15.68 -5.391 1 98.62 199 VAL B CA 1
ATOM 3116 C C . VAL B 1 199 ? 6.762 -16.969 -6.086 1 98.62 199 VAL B C 1
ATOM 3118 O O . VAL B 1 199 ? 6.945 -17 -7.305 1 98.62 199 VAL B O 1
ATOM 3121 N N . SER B 1 200 ? 6.906 -18.078 -5.32 1 98.31 200 SER B N 1
ATOM 3122 C CA . SER B 1 200 ? 7.199 -19.375 -5.914 1 98.31 200 SER B CA 1
ATOM 3123 C C . SER B 1 200 ? 6.145 -19.766 -6.945 1 98.31 200 SER B C 1
ATOM 3125 O O . SER B 1 200 ? 6.48 -20.219 -8.039 1 98.31 200 SER B O 1
ATOM 3127 N N . ALA B 1 201 ? 4.902 -19.578 -6.594 1 98.19 201 ALA B N 1
ATOM 3128 C CA . ALA B 1 201 ? 3.803 -19.938 -7.488 1 98.19 201 ALA B CA 1
ATOM 3129 C C . ALA B 1 201 ? 3.828 -19.078 -8.758 1 98.19 201 ALA B C 1
ATOM 3131 O O . ALA B 1 201 ? 3.672 -19.594 -9.859 1 98.19 201 ALA B O 1
ATOM 3132 N N . ILE B 1 202 ? 4.02 -17.812 -8.602 1 98.56 202 ILE B N 1
ATOM 3133 C CA . ILE B 1 202 ? 4 -16.859 -9.719 1 98.56 202 ILE B CA 1
ATOM 3134 C C . ILE B 1 202 ? 5.152 -17.172 -10.672 1 98.56 202 ILE B C 1
ATOM 3136 O O . ILE B 1 202 ? 4.988 -17.109 -11.891 1 98.56 202 ILE B O 1
ATOM 3140 N N . LEU B 1 203 ? 6.293 -17.531 -10.07 1 98.12 203 LEU B N 1
ATOM 3141 C CA . LEU B 1 203 ? 7.477 -17.766 -10.891 1 98.12 203 LEU B CA 1
ATOM 3142 C C . LEU B 1 203 ? 7.512 -19.203 -11.398 1 98.12 203 LEU B C 1
ATOM 3144 O O . LEU B 1 203 ? 8.258 -19.516 -12.328 1 98.12 203 LEU B O 1
ATOM 3148 N N . GLY B 1 204 ? 6.695 -20.094 -10.812 1 96.69 204 GLY B N 1
ATOM 3149 C CA . GLY B 1 204 ? 6.812 -21.5 -11.117 1 96.69 204 GLY B CA 1
ATOM 3150 C C . GLY B 1 204 ? 8.109 -22.109 -10.609 1 96.69 204 GLY B C 1
ATOM 3151 O O . GLY B 1 204 ? 8.695 -22.969 -11.281 1 96.69 204 GLY B O 1
ATOM 3152 N N . LEU B 1 205 ? 8.617 -21.531 -9.516 1 95.62 205 LEU B N 1
ATOM 3153 C CA . LEU B 1 205 ? 9.836 -22 -8.867 1 95.62 205 LEU B CA 1
ATOM 3154 C C . LEU B 1 205 ? 9.57 -22.391 -7.418 1 95.62 205 LEU B C 1
ATOM 3156 O O . LEU B 1 205 ? 8.531 -22.031 -6.859 1 95.62 205 LEU B O 1
ATOM 3160 N N . THR B 1 206 ? 10.445 -23.141 -6.824 1 92.94 206 THR B N 1
ATOM 3161 C CA . THR B 1 206 ? 10.352 -23.484 -5.406 1 92.94 206 THR B CA 1
ATOM 3162 C C . THR B 1 206 ? 11.406 -22.719 -4.605 1 92.94 206 THR B C 1
ATOM 3164 O O . THR B 1 206 ? 12.57 -23.125 -4.562 1 92.94 206 THR B O 1
ATOM 3167 N N . LEU B 1 207 ? 10.945 -21.641 -4.031 1 90.19 207 LEU B N 1
ATOM 3168 C CA . LEU B 1 207 ? 11.844 -20.844 -3.184 1 90.19 207 LEU B CA 1
ATOM 3169 C C . LEU B 1 207 ? 11.805 -21.359 -1.745 1 90.19 207 LEU B C 1
ATOM 3171 O O . LEU B 1 207 ? 10.742 -21.734 -1.242 1 90.19 207 LEU B O 1
ATOM 3175 N N . GLU B 1 208 ? 12.914 -21.547 -1.151 1 81.81 208 GLU B N 1
ATOM 3176 C CA . GLU B 1 208 ? 12.984 -22.016 0.232 1 81.81 208 GLU B CA 1
ATOM 3177 C C . GLU B 1 208 ? 13.703 -21 1.117 1 81.81 208 GLU B C 1
ATOM 3179 O O . GLU B 1 208 ? 14.656 -20.359 0.679 1 81.81 208 GLU B O 1
ATOM 3184 N N . CYS B 1 209 ? 13.023 -20.766 2.209 1 70.88 209 CYS B N 1
ATOM 3185 C CA . CYS B 1 209 ? 13.641 -19.891 3.191 1 70.88 209 CYS B CA 1
ATOM 3186 C C . CYS B 1 209 ? 14.938 -20.484 3.725 1 70.88 209 CYS B C 1
ATOM 3188 O O . CYS B 1 209 ? 15.047 -21.703 3.879 1 70.88 209 CYS B O 1
ATOM 3190 N N . GLU B 1 210 ? 15.953 -19.797 3.656 1 59.38 210 GLU B N 1
ATOM 3191 C CA . GLU B 1 210 ? 17.141 -20.344 4.293 1 59.38 210 GLU B CA 1
ATOM 3192 C C . GLU B 1 210 ? 16.922 -20.578 5.785 1 59.38 210 GLU B C 1
ATOM 3194 O O . GLU B 1 210 ? 16.219 -19.812 6.438 1 59.38 210 GLU B O 1
ATOM 3199 N N . ALA B 1 211 ? 16.859 -21.953 6.199 1 48.91 211 ALA B N 1
ATOM 3200 C CA . ALA B 1 211 ? 16.859 -22.25 7.629 1 48.91 211 ALA B CA 1
ATOM 3201 C C . ALA B 1 211 ? 17.844 -21.344 8.375 1 48.91 211 ALA B C 1
ATOM 3203 O O . ALA B 1 211 ? 18.969 -21.125 7.926 1 48.91 211 ALA B O 1
ATOM 3204 N N . THR B 1 212 ? 17.234 -20.109 8.984 1 42.53 212 THR B N 1
ATOM 3205 C CA . THR B 1 212 ? 18.219 -19.609 9.938 1 42.53 212 THR B CA 1
ATOM 3206 C C . THR B 1 212 ? 18.797 -20.766 10.758 1 42.53 212 THR B C 1
ATOM 3208 O O . THR B 1 212 ? 18.078 -21.688 11.141 1 42.53 212 THR B O 1
#

Foldseek 3Di:
DPDPDPPPPPPDPVRLLVLLLVLCLVQCLVPFNVSQDLVSSCVSSVHDSVVVCVPDVDSVRSNLVSVLVVLVVLVVVLVVQADPDDALLQSLLSSLVSLQDPPNFALSNLSSVVRLVVVLVPPVSSVVSVVVSVVVQLVVQLVSLQRNCVVVVHHDDPVVSSVLSVVLVCLSVVLSNVCNVCVVVDDVCRSSVVSQVRSCVSSVHRRDRPPD/DPDPDPPPPPPDPVLLLVLLLVLCLVQCLVPFNVRQDLVSSCVSSVHDSVVVCVPDVDSVRSNLVSVLVLLVVLVVVLVVQADPDDALLQSLLSSLVSLQDPPNFALSNLSSVVRLVVVLVPPVSSVVSVVVSVVVQLVVQLVSLQRNCVVVVHHDDPVVSSVLSVVLVCLSVVLSNVCNVCVVVDDVCRSSVVSQVRSCVSSVHRRDRPPD

pLDDT: mean 90.37, std 12.3, range [41.69, 98.88]

Radius of gyration: 24.35 Å; Cα contacts (8 Å, |Δi|>4): 524; chains: 2; bounding box: 97×69×55 Å

Sequence (424 aa):
MSAPRRSFTRDDPETRRAALIAAVLDLMAEDGPQAATVRAIADAAGLSQGMIRHYFSTKEELINAAYQAHMEAQLTATRASLPACGTAMARLARIITVSLTPPVSDPRTLSLWAAFIHMIRRDPAMRATHERNYLRFRDLLESLIVAACADSGRPVSKVEARRLAIACNAVLDGLWLEGGALPEAFAPRELEQIGMTSVSAILGLTLECEATMSAPRRSFTRDDPETRRAALIAAVLDLMAEDGPQAATVRAIADAAGLSQGMIRHYFSTKEELINAAYQAHMEAQLTATRASLPACGTAMARLARIITVSLTPPVSDPRTLSLWAAFIHMIRRDPAMRATHERNYLRFRDLLESLIVAACADSGRPVSKVEARRLAIACNAVLDGLWLEGGALPEAFAPRELEQIGMTSVSAILGLTLECEAT

Secondary structure (DSSP, 8-state):
------------HHHHHHHHHHHHHHHHHHH-GGG--HHHHHHHHT--HHHHHHH-SSHHHHHHHHHHHHHHHHHHHHHHHS-SS--HHHHHHHHHHHHTSTTTSSHHHHHHHHHHHHHHTT-HHHHHHHHHHHHHHHHHHHHHHHHHHHHTT----HHHHHHHHHHHHHHHHHHHHHHHH-GGGS-TTHHHHHHHHHHHHHHT--------/------------HHHHHHHHHHHHHHHHHHH-GGG--HHHHHHHHT--HHHHHHH-SSHHHHHHHHHHHHHHHHHHHHHHHS-SS--HHHHHHHHHHHHTSTTTSSHHHHHHHHHHHHHHTT-HHHHHHHHHHHHHHHHHHHHHHHHHHHHTT----HHHHHHHHHHHHHHHHHHHHHHHH-GGGS-TTHHHHHHHHHHHHHHT--------

InterPro domains:
  IPR001647 DNA-binding HTH domain, TetR-type [PF00440] (20-66)
  IPR001647 DNA-binding HTH domain, TetR-type [PR00455] (20-33)
  IPR001647 DNA-binding HTH domain, TetR-type [PR00455] (41-64)
  IPR001647 DNA-binding HTH domain, TetR-type [PS50977] (14-74)
  IPR009057 Homedomain-like superfamily [SSF46689] (6-90)
  IPR023772 DNA-binding HTH domain, TetR-type, conserved site [PS01081] (32-63)
  IPR036271 Tetracyclin repressor-like, C-terminal domain superfamily [SSF48498] (87-205)
  IPR039538 BetI-type transcriptional repressor, C-terminal [PF13977] (90-203)
  IPR050109 HTH-type, TetR-like transcriptional regulator [PTHR30055] (1-187)